Protein AF-A0A9E2UIB2-F1 (afdb_monomer_lite)

pLDDT: mean 83.21, std 12.26, range [40.66, 97.75]

Secondary structure (DSSP, 8-state):
-HHHHHHHHHHHHHHHHH--EE-TT-HHHHHHHHHHHHHHTT--EEEEEEEETTTEEEEEEEEEETTEEEEESSS-EEEESS-HHHHHHHHHTT----EEE-TT--EEEEE-TTTS-HHHHHHHHHH-SEEEEEETTEEEEEE--SHHHHHHH-TTHHHHHHHHHHTT--S-GGGGGGSEEEEE-SS-EE-STTTSTTTTT-----HHHHHHHHHHHHHHHHHHHHHHHHHHHHHHHHHHHHHHHHHHHHHHHHHHHHHHHHHHHHHHHHHHHHHHHHHHHHHHHHHHHHHHHHHHHHHHHHHHHHHHHHHHHHHHHHHHHHHHHHHHHHHHHHHHHHHHHHHHHHHHHHHHHHHHHHHHHHHHHHHHHHHHHHHHHHHHHHT-HHHHHHHHHHHHSSS--

Foldseek 3Di:
DVVVVVVLVVLVVVLCVVVQEDEPVCQVVQQVSSQVSCVVVVWQKKWFWFFDPVQDIGIWIWTFDPQWIATDTPQFGWIFSGGPVVLLVCVLVLHHGDTDGPQDDFGKYWAQPVPADPQLVVVQVVAFPDWDDHDPNTTITGHRRYPVNCCRRRRRLVVRQVVCVVLQHHSDVSNRSLGTQWMGRPPDIDRPLCPHPVRNPPDSRRPSSVVNNVVVVVVVVVVVVVVVVVVVVVVVVVVVVVVVVVVVVVVVVVVVVVVVVVVVVVVVVVVVVVVVVVVVVVVVVVVVVVVVVVVVVVVVVVVVVVVVVVVVVVVVVVVVVVVVVVVVVVVVVVVVVVVVVVVVVVVVVVVVVVVVVVVVVVVVVVVVVVVVVVVVVVVVVVVDPVVVVVVVVVVVPPDDD

Structure (mmCIF, N/CA/C/O backbone):
data_AF-A0A9E2UIB2-F1
#
_entry.id   AF-A0A9E2UIB2-F1
#
loop_
_atom_site.group_PDB
_atom_site.id
_atom_site.type_symbol
_atom_site.label_atom_id
_atom_site.label_alt_id
_atom_site.label_comp_id
_atom_site.label_asym_id
_atom_site.label_entity_id
_atom_site.label_seq_id
_atom_site.pdbx_PDB_ins_code
_atom_site.Cartn_x
_atom_site.Cartn_y
_atom_site.Cartn_z
_atom_site.occupancy
_atom_site.B_iso_or_equiv
_atom_site.auth_seq_id
_atom_site.auth_comp_id
_atom_site.auth_asym_id
_atom_site.auth_atom_id
_atom_site.pdbx_PDB_model_num
ATOM 1 N N . MET A 1 1 ? -65.450 -1.650 62.868 1.00 54.88 1 MET A N 1
ATOM 2 C CA . MET A 1 1 ? -64.499 -0.958 61.955 1.00 54.88 1 MET A CA 1
ATOM 3 C C . MET A 1 1 ? -64.739 0.546 61.730 1.00 54.88 1 MET A C 1
ATOM 5 O O . MET A 1 1 ? -63.991 1.328 62.301 1.00 54.88 1 MET A O 1
ATOM 9 N N . LYS A 1 2 ? -65.737 1.019 60.944 1.00 60.12 2 LYS A N 1
ATOM 10 C CA . LYS A 1 2 ? -65.898 2.478 60.662 1.00 60.12 2 LYS A CA 1
ATOM 11 C C . LYS A 1 2 ? -66.136 3.330 61.924 1.00 60.12 2 LYS A C 1
ATOM 13 O O . LYS A 1 2 ? -65.788 4.505 61.920 1.00 60.12 2 LYS A O 1
ATOM 18 N N . SER A 1 3 ? -66.715 2.752 62.980 1.00 70.19 3 SER A N 1
ATOM 19 C CA . SER A 1 3 ? -66.994 3.444 64.251 1.00 70.19 3 SER A CA 1
ATOM 20 C C . SER A 1 3 ? -65.723 3.736 65.065 1.00 70.19 3 SER A C 1
ATOM 22 O O . SER A 1 3 ? -65.472 4.885 65.417 1.00 70.19 3 SER A O 1
ATOM 24 N N . VAL A 1 4 ? -64.868 2.724 65.263 1.00 69.06 4 VAL A N 1
ATOM 25 C CA . VAL A 1 4 ? -63.637 2.809 66.074 1.00 69.06 4 VAL A CA 1
ATOM 26 C C . VAL A 1 4 ? -62.608 3.753 65.453 1.00 69.06 4 VAL A C 1
ATOM 28 O O . VAL A 1 4 ? -62.154 4.684 66.113 1.00 69.06 4 VAL A O 1
ATOM 31 N N . SER A 1 5 ? -62.334 3.616 64.151 1.00 67.00 5 SER A N 1
ATOM 32 C CA . SER A 1 5 ? -61.440 4.538 63.431 1.00 67.00 5 SER A CA 1
ATOM 33 C C . SER A 1 5 ? -61.948 5.990 63.480 1.00 67.00 5 SER A C 1
ATOM 35 O O . SER A 1 5 ? -61.167 6.912 63.698 1.00 67.00 5 SER A O 1
ATOM 37 N N . ARG A 1 6 ? -63.268 6.229 63.383 1.00 74.38 6 ARG A N 1
ATOM 38 C CA . ARG A 1 6 ? -63.844 7.582 63.532 1.00 74.38 6 ARG A CA 1
ATOM 39 C C . ARG A 1 6 ? -63.688 8.134 64.949 1.00 74.38 6 ARG A C 1
ATOM 41 O O . ARG A 1 6 ? -63.412 9.323 65.102 1.00 74.38 6 ARG A O 1
ATOM 48 N N . GLN A 1 7 ? -63.878 7.301 65.969 1.00 76.06 7 GLN A N 1
ATOM 49 C CA . GLN A 1 7 ? -63.733 7.691 67.370 1.00 76.06 7 GLN A CA 1
ATOM 50 C C . GLN A 1 7 ? -62.279 8.033 67.709 1.00 76.06 7 GLN A C 1
ATOM 52 O O . GLN A 1 7 ? -62.030 9.082 68.305 1.00 76.06 7 GLN A O 1
ATOM 57 N N . LEU A 1 8 ? -61.327 7.217 67.258 1.00 72.12 8 LEU A N 1
ATOM 58 C CA . LEU A 1 8 ? -59.894 7.459 67.434 1.00 72.12 8 LEU A CA 1
ATOM 59 C C . LEU A 1 8 ? -59.428 8.690 66.651 1.00 72.12 8 LEU A C 1
ATOM 61 O O . LEU A 1 8 ? -58.759 9.547 67.220 1.00 72.12 8 LEU A O 1
ATOM 65 N N . ASN A 1 9 ? -59.915 8.896 65.425 1.00 73.56 9 ASN A N 1
ATOM 66 C CA . ASN A 1 9 ? -59.666 10.133 64.677 1.00 73.56 9 ASN A CA 1
ATOM 67 C C . ASN A 1 9 ? -60.234 11.376 65.384 1.00 73.56 9 ASN A C 1
ATOM 69 O O . ASN A 1 9 ? -59.634 12.451 65.336 1.00 73.56 9 ASN A O 1
ATOM 73 N N . ARG A 1 10 ? -61.381 11.260 66.068 1.00 79.25 10 ARG A N 1
ATOM 74 C CA . ARG A 1 10 ? -61.946 12.360 66.868 1.00 79.25 10 ARG A CA 1
ATOM 75 C C . ARG A 1 10 ? -61.091 12.659 68.100 1.00 79.25 10 ARG A C 1
ATOM 77 O O . ARG A 1 10 ? -60.891 13.832 68.410 1.00 79.25 10 ARG A O 1
ATOM 84 N N . ILE A 1 11 ? -60.595 11.625 68.779 1.00 75.44 11 ILE A N 1
ATOM 85 C CA . ILE A 1 11 ? -59.674 11.759 69.915 1.00 75.44 11 ILE A CA 1
ATOM 86 C C . ILE A 1 11 ? -58.376 12.418 69.450 1.00 75.44 11 ILE A C 1
ATOM 88 O O . ILE A 1 11 ? -57.991 13.437 70.010 1.00 75.44 11 ILE A O 1
ATOM 92 N N . ARG A 1 12 ? -57.782 11.925 68.363 1.00 72.56 12 ARG A N 1
ATOM 93 C CA . ARG A 1 12 ? -56.571 12.474 67.749 1.00 72.56 12 ARG A CA 1
ATOM 94 C C . ARG A 1 12 ? -56.686 13.969 67.462 1.00 72.56 12 ARG A C 1
ATOM 96 O O . ARG A 1 12 ? -55.843 14.747 67.895 1.00 72.56 12 ARG A O 1
ATOM 103 N N . ARG A 1 13 ? -57.768 14.392 66.794 1.00 74.06 13 ARG A N 1
ATOM 104 C CA . ARG A 1 13 ? -58.028 15.819 66.519 1.00 74.06 13 ARG A CA 1
ATOM 105 C C . ARG A 1 13 ? -58.103 16.656 67.787 1.00 74.06 13 ARG A C 1
ATOM 107 O O . ARG A 1 13 ? -57.732 17.823 67.760 1.00 74.06 13 ARG A O 1
ATOM 114 N N . LYS A 1 14 ? -58.625 16.089 68.875 1.00 74.50 14 LYS A N 1
ATOM 115 C CA . LYS A 1 14 ? -58.657 16.771 70.165 1.00 74.50 14 LYS A CA 1
ATOM 116 C C . LYS A 1 14 ? -57.239 16.930 70.721 1.00 74.50 14 LYS A C 1
ATOM 118 O O . LYS A 1 14 ? -56.871 18.048 71.055 1.00 74.50 14 LYS A O 1
ATOM 123 N N . VAL A 1 15 ? -56.438 15.862 70.720 1.00 68.75 15 VAL A N 1
ATOM 124 C CA . VAL A 1 15 ? -55.047 15.893 71.205 1.00 68.75 15 VAL A CA 1
ATOM 125 C C . VAL A 1 15 ? -54.213 16.912 70.434 1.00 68.75 15 VAL A C 1
ATOM 127 O O . VAL A 1 15 ? -53.612 17.782 71.051 1.00 68.75 15 VAL A O 1
ATOM 130 N N . TYR A 1 16 ? -54.237 16.891 69.100 1.00 68.31 16 TYR A N 1
ATOM 131 C CA . TYR A 1 16 ? -53.440 17.832 68.302 1.00 68.31 16 TYR A CA 1
ATOM 132 C C . TYR A 1 16 ? -53.909 19.289 68.397 1.00 68.31 16 TYR A C 1
ATOM 134 O O . TYR A 1 16 ? -53.105 20.194 68.202 1.00 68.31 16 TYR A O 1
ATOM 142 N N . ARG A 1 17 ? -55.182 19.549 68.728 1.00 68.38 17 ARG A N 1
ATOM 143 C CA . ARG A 1 17 ? -55.631 20.914 69.062 1.00 68.38 17 ARG A CA 1
ATOM 144 C C . ARG A 1 17 ? -55.069 21.390 70.399 1.00 68.38 17 ARG A C 1
ATOM 146 O O . ARG A 1 17 ? -54.811 22.576 70.550 1.00 68.38 17 ARG A O 1
ATOM 153 N N . GLU A 1 18 ? -54.907 20.478 71.353 1.00 66.06 18 GLU A N 1
ATOM 154 C CA . GLU A 1 18 ? -54.382 20.761 72.695 1.00 66.06 18 GLU A CA 1
ATOM 155 C C . GLU A 1 18 ? -52.839 20.757 72.729 1.00 66.06 18 GLU A C 1
ATOM 157 O O . GLU A 1 18 ? -52.244 21.377 73.604 1.00 66.06 18 GLU A O 1
ATOM 162 N N . THR A 1 19 ? -52.188 20.121 71.748 1.00 62.84 19 THR A N 1
ATOM 163 C CA . THR A 1 19 ? -50.723 20.044 71.581 1.00 62.84 19 THR A CA 1
ATOM 164 C C . THR A 1 19 ? -50.310 20.380 70.136 1.00 62.84 19 THR A C 1
ATOM 166 O O . THR A 1 19 ? -49.946 19.493 69.364 1.00 62.84 19 THR A O 1
ATOM 169 N N . PRO A 1 20 ? -50.389 21.662 69.726 1.00 55.78 20 PRO A N 1
ATOM 170 C CA . PRO A 1 20 ? -50.181 22.074 68.333 1.00 55.78 20 PRO A CA 1
ATOM 171 C C . PRO A 1 20 ? -48.707 22.171 67.906 1.00 55.78 20 PRO A C 1
ATOM 173 O O . PRO A 1 20 ? -48.435 22.488 66.749 1.00 55.78 20 PRO A O 1
ATOM 176 N N . VAL A 1 21 ? -47.763 21.938 68.823 1.00 57.97 21 VAL A N 1
ATOM 177 C CA . VAL A 1 21 ? -46.326 22.136 68.603 1.00 57.97 21 VAL A CA 1
ATOM 178 C C . VAL A 1 21 ? -45.611 20.790 68.629 1.00 57.97 21 VAL A C 1
ATOM 180 O O . VAL A 1 21 ? -45.625 20.106 69.649 1.00 57.97 21 VAL A O 1
ATOM 183 N N . ALA A 1 22 ? -44.967 20.441 67.517 1.00 57.25 22 ALA A N 1
ATOM 184 C CA . ALA A 1 22 ? -43.940 19.406 67.477 1.00 57.25 22 ALA A CA 1
ATOM 185 C C . ALA A 1 22 ? -42.567 20.094 67.515 1.00 57.25 22 ALA A C 1
ATOM 187 O O . ALA A 1 22 ? -42.312 20.987 66.706 1.00 57.25 22 ALA A O 1
ATOM 188 N N . THR A 1 23 ? -41.702 19.699 68.448 1.00 55.22 23 THR A N 1
ATOM 189 C CA . THR A 1 23 ? -40.262 20.020 68.431 1.00 55.22 23 THR A CA 1
ATOM 190 C C . THR A 1 23 ? -39.456 18.724 68.302 1.00 55.22 23 THR A C 1
ATOM 192 O O . THR A 1 23 ? -39.926 17.670 68.741 1.00 55.22 23 THR A O 1
ATOM 195 N N . GLY A 1 24 ? -38.249 18.772 67.728 1.00 49.25 24 GLY A N 1
ATOM 196 C CA . GLY A 1 24 ? -37.402 17.589 67.501 1.00 49.25 24 GLY A CA 1
ATOM 197 C C . GLY A 1 24 ? -37.126 16.724 68.746 1.00 49.25 24 GLY A C 1
ATOM 198 O O . GLY A 1 24 ? -37.008 15.509 68.633 1.00 49.25 24 GLY A O 1
ATOM 199 N N . GLU A 1 25 ? -37.138 17.305 69.951 1.00 47.69 25 GLU A N 1
ATOM 200 C CA . GLU A 1 25 ? -36.924 16.592 71.227 1.00 47.69 25 GLU A CA 1
ATOM 201 C C . GLU A 1 25 ? -38.203 15.960 71.833 1.00 47.69 25 GLU A C 1
ATOM 203 O O . GLU A 1 25 ? -38.147 15.287 72.863 1.00 47.69 25 GLU A O 1
ATOM 208 N N . THR A 1 26 ? -39.385 16.148 71.227 1.00 52.94 26 THR A N 1
ATOM 209 C CA . THR A 1 26 ? -40.690 15.840 71.869 1.00 52.94 26 THR A CA 1
ATOM 210 C C . THR A 1 26 ? -41.410 14.581 71.382 1.00 52.94 26 THR A C 1
ATOM 212 O O . THR A 1 26 ? -42.543 14.336 71.813 1.00 52.94 26 THR A O 1
ATOM 215 N N . GLY A 1 27 ? -40.789 13.742 70.542 1.00 59.06 27 GLY A N 1
ATOM 216 C CA . GLY A 1 27 ? -41.426 12.520 70.015 1.00 59.06 27 GLY A CA 1
ATOM 217 C C . GLY A 1 27 ? -42.035 11.642 71.120 1.00 59.06 27 GLY A C 1
ATOM 218 O O . GLY A 1 27 ? -43.222 11.308 71.093 1.00 59.06 27 GLY A O 1
ATOM 219 N N . ARG A 1 28 ? -41.267 11.411 72.193 1.00 70.00 28 ARG A N 1
ATOM 220 C CA . ARG A 1 28 ? -41.717 10.656 73.374 1.00 70.00 28 ARG A CA 1
ATOM 221 C C . ARG A 1 28 ? -42.848 11.358 74.138 1.00 70.00 28 ARG A C 1
ATOM 223 O O . ARG A 1 28 ? -43.781 10.696 74.585 1.00 70.00 28 ARG A O 1
ATOM 230 N N . ALA A 1 29 ? -42.817 12.685 74.266 1.00 71.94 29 ALA A N 1
ATOM 231 C CA . ALA A 1 29 ? -43.840 13.451 74.988 1.00 71.94 29 ALA A CA 1
ATOM 232 C C . ALA A 1 29 ? -45.201 13.449 74.267 1.00 71.94 29 ALA A C 1
ATOM 234 O O . ALA A 1 29 ? -46.250 13.296 74.902 1.00 71.94 29 ALA A O 1
ATOM 235 N N . THR A 1 30 ? -45.188 13.572 72.937 1.00 74.06 30 THR A N 1
ATOM 236 C CA . THR A 1 30 ? -46.399 13.498 72.106 1.00 74.06 30 THR A CA 1
ATOM 237 C C . THR A 1 30 ? -46.999 12.095 72.140 1.00 74.06 30 THR A C 1
ATOM 239 O O . THR A 1 30 ? -48.202 11.953 72.382 1.00 74.06 30 THR A O 1
ATOM 242 N N . ALA A 1 31 ? -46.167 11.059 71.981 1.00 80.62 31 ALA A N 1
ATOM 243 C CA . ALA A 1 31 ? -46.599 9.670 72.092 1.00 80.62 31 ALA A CA 1
ATOM 244 C C . ALA A 1 31 ? -47.238 9.395 73.470 1.00 80.62 31 ALA A C 1
ATOM 246 O O . ALA A 1 31 ? -48.393 8.970 73.553 1.00 80.62 31 ALA A O 1
ATOM 247 N N . LEU A 1 32 ? -46.564 9.760 74.566 1.00 81.94 32 LEU A N 1
ATOM 248 C CA . LEU A 1 32 ? -47.082 9.581 75.930 1.00 81.94 32 LEU A CA 1
ATOM 249 C C . LEU A 1 32 ? -48.414 10.305 76.170 1.00 81.94 32 LEU A C 1
ATOM 251 O O . LEU A 1 32 ? -49.314 9.766 76.818 1.00 81.94 32 LEU A O 1
ATOM 255 N N . THR A 1 33 ? -48.565 11.519 75.642 1.00 81.94 33 THR A N 1
ATOM 256 C CA . THR A 1 33 ? -49.808 12.296 75.769 1.00 81.94 33 THR A CA 1
ATOM 257 C C . THR A 1 33 ? -50.952 11.623 75.010 1.00 81.94 33 THR A C 1
ATOM 259 O O . THR A 1 33 ? -52.044 11.449 75.557 1.00 81.94 33 THR A O 1
ATOM 262 N N . MET A 1 34 ? -50.695 11.180 73.775 1.00 81.62 34 MET A N 1
ATOM 263 C CA . MET A 1 34 ? -51.668 10.447 72.963 1.00 81.62 34 MET A CA 1
ATOM 264 C C . MET A 1 34 ? -52.076 9.132 73.634 1.00 81.62 34 MET A C 1
ATOM 266 O O . MET A 1 34 ? -53.267 8.837 73.732 1.00 81.62 34 MET A O 1
ATOM 270 N N . TRP A 1 35 ? -51.099 8.387 74.157 1.00 88.81 35 TRP A N 1
ATOM 271 C CA . TRP A 1 35 ? -51.314 7.155 74.907 1.00 88.81 35 TRP A CA 1
ATOM 272 C C . TRP A 1 35 ? -52.258 7.385 76.095 1.00 88.81 35 TRP A C 1
ATOM 274 O O . TRP A 1 35 ? -53.324 6.775 76.145 1.00 88.81 35 TRP A O 1
ATOM 284 N N . ARG A 1 36 ? -51.962 8.347 76.986 1.00 86.81 36 ARG A N 1
ATOM 285 C CA . ARG A 1 36 ? -52.813 8.669 78.155 1.00 86.81 36 ARG A CA 1
ATOM 286 C C . ARG A 1 36 ? -54.264 8.946 77.767 1.00 86.81 36 ARG A C 1
ATOM 288 O O . ARG A 1 36 ? -55.193 8.485 78.432 1.00 86.81 36 ARG A O 1
ATOM 295 N N . ILE A 1 37 ? -54.472 9.726 76.708 1.00 85.00 37 ILE A N 1
ATOM 296 C CA . ILE A 1 37 ? -55.810 10.146 76.279 1.00 85.00 37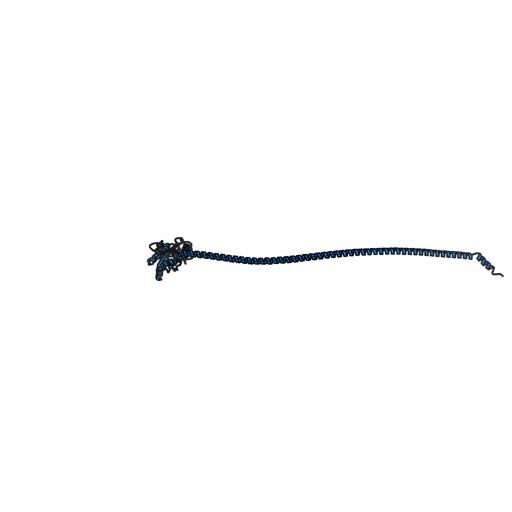 ILE A CA 1
ATOM 297 C C . ILE A 1 37 ? -56.584 8.973 75.667 1.00 85.00 37 ILE A C 1
ATOM 299 O O . ILE A 1 37 ? -57.776 8.820 75.946 1.00 85.00 37 ILE A O 1
ATOM 303 N N . VAL A 1 38 ? -55.922 8.149 74.854 1.00 86.38 38 VAL A N 1
ATOM 304 C CA . VAL A 1 38 ? -56.516 6.969 74.216 1.00 86.38 38 VAL A CA 1
ATO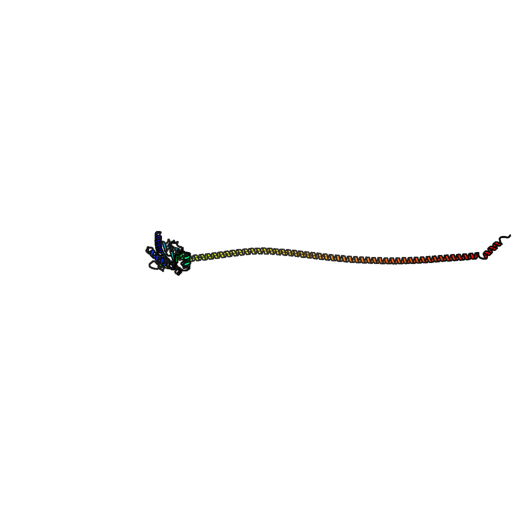M 305 C C . VAL A 1 38 ? -56.857 5.903 75.264 1.00 86.38 38 VAL A C 1
ATOM 307 O O . VAL A 1 38 ? -57.993 5.423 75.287 1.00 86.38 38 VAL A O 1
ATOM 310 N N . THR A 1 39 ? -55.960 5.634 76.214 1.00 87.25 39 THR A N 1
ATOM 311 C CA . THR A 1 39 ? -56.199 4.703 77.329 1.00 87.25 39 THR A CA 1
ATOM 312 C C . THR A 1 39 ? -57.338 5.178 78.234 1.00 87.25 39 THR A C 1
ATOM 314 O O . THR A 1 39 ? -58.237 4.404 78.554 1.00 87.25 39 THR A O 1
ATOM 317 N N . LYS A 1 40 ? -57.416 6.480 78.562 1.00 87.94 40 LYS A N 1
ATOM 318 C CA . LYS A 1 40 ? -58.547 7.061 79.325 1.00 87.94 40 LYS A CA 1
ATOM 319 C C . LYS A 1 40 ? -59.902 6.885 78.624 1.00 87.94 40 LYS A C 1
ATOM 321 O O . LYS A 1 40 ? -60.952 6.992 79.256 1.00 87.94 40 LYS A O 1
ATOM 326 N N . LYS A 1 41 ? -59.901 6.650 77.310 1.00 86.12 41 LYS A N 1
ATOM 327 C CA . LYS A 1 41 ? -61.096 6.368 76.504 1.00 86.12 41 LYS A CA 1
ATOM 328 C C . LYS A 1 41 ? -61.405 4.872 76.375 1.00 86.12 41 LYS A C 1
ATOM 330 O O . LYS A 1 41 ? -62.359 4.543 75.676 1.00 86.12 41 LYS A O 1
ATOM 335 N N . GLY A 1 42 ? -60.658 4.014 77.070 1.00 86.56 42 GLY A N 1
ATOM 336 C CA . GLY A 1 42 ? -60.881 2.570 77.155 1.00 86.56 42 GLY A CA 1
ATOM 337 C C . GLY A 1 42 ? -60.190 1.752 76.065 1.00 86.56 42 GLY A C 1
ATOM 338 O O . GLY A 1 42 ? -60.488 0.572 75.924 1.00 86.56 42 GLY A O 1
ATOM 339 N N . PHE A 1 43 ? -59.299 2.353 75.275 1.00 87.50 43 PHE A N 1
ATOM 340 C CA . PHE A 1 43 ? -58.561 1.636 74.235 1.00 87.50 43 PHE A CA 1
ATOM 341 C C . PHE A 1 43 ? -57.268 1.027 74.779 1.00 87.50 43 PHE A C 1
ATOM 343 O O . PHE A 1 43 ? -56.613 1.609 75.644 1.00 87.50 43 PHE A O 1
ATOM 350 N N . ARG A 1 44 ? -56.869 -0.114 74.211 1.00 87.75 44 ARG A N 1
ATOM 351 C CA . ARG A 1 44 ? -55.579 -0.749 74.484 1.00 87.75 44 ARG A CA 1
ATOM 352 C C . ARG A 1 44 ? -54.492 -0.036 73.678 1.00 87.75 44 ARG A C 1
ATOM 354 O O . ARG A 1 44 ? -54.496 -0.084 72.448 1.00 87.75 44 ARG A O 1
ATOM 361 N N . ALA A 1 45 ? -53.602 0.666 74.368 1.00 90.88 45 ALA A N 1
ATOM 362 C CA . ALA A 1 45 ? -52.553 1.459 73.745 1.00 90.88 45 ALA A CA 1
ATOM 363 C C . ALA A 1 45 ? -51.247 1.372 74.532 1.00 90.88 45 ALA A C 1
ATOM 365 O O . ALA A 1 45 ? -51.263 1.181 75.748 1.00 90.88 45 ALA A O 1
ATOM 366 N N . TRP A 1 46 ? -50.134 1.596 73.837 1.00 92.06 46 TRP A N 1
ATOM 367 C CA . TRP A 1 46 ? -48.788 1.616 74.410 1.00 92.06 46 TRP A CA 1
ATOM 368 C C . TRP A 1 46 ? -47.905 2.625 73.687 1.00 92.06 46 TRP A C 1
ATOM 370 O O . TRP A 1 46 ? -48.148 2.933 72.517 1.00 92.06 46 TRP A O 1
ATOM 380 N N . CYS A 1 47 ? -46.852 3.095 74.350 1.00 91.69 47 CYS A N 1
ATOM 381 C CA . CYS A 1 47 ? -45.758 3.773 73.662 1.00 91.69 47 CYS A CA 1
ATOM 382 C C . CYS A 1 47 ? -44.713 2.734 73.249 1.00 91.69 47 CYS A C 1
ATOM 384 O O . CYS A 1 47 ? -44.217 1.992 74.094 1.00 91.69 47 CYS A O 1
ATOM 386 N N . TYR A 1 48 ? -44.400 2.682 71.959 1.00 91.06 48 TYR A N 1
ATOM 387 C CA . TYR A 1 48 ? -43.488 1.727 71.344 1.00 91.06 48 TYR A CA 1
ATOM 388 C C . TYR A 1 48 ? -42.304 2.474 70.735 1.00 91.06 48 TYR A C 1
ATOM 390 O O . TYR A 1 48 ? -42.484 3.293 69.834 1.00 91.06 48 TYR A O 1
ATOM 398 N N . GLU A 1 49 ? -41.107 2.219 71.249 1.00 90.88 49 GLU A N 1
ATOM 399 C CA . GLU A 1 49 ? -39.850 2.730 70.715 1.00 90.88 49 GLU A CA 1
ATOM 400 C C . GLU A 1 49 ? -39.173 1.646 69.880 1.00 90.88 49 GLU A C 1
ATOM 402 O O . GLU A 1 49 ? -38.950 0.532 70.357 1.00 90.88 49 GLU A O 1
ATOM 407 N N . PHE A 1 50 ? -38.858 1.969 68.629 1.00 88.94 50 PHE A N 1
ATOM 408 C CA . PHE A 1 50 ? -38.295 1.026 67.669 1.00 88.94 50 PHE A CA 1
ATOM 409 C C . PHE A 1 50 ? -37.222 1.671 66.787 1.00 88.94 50 PHE A C 1
ATOM 411 O O . PHE A 1 50 ? -37.167 2.894 66.648 1.00 88.94 50 PHE A O 1
ATOM 418 N N . GLY A 1 51 ? -36.377 0.837 66.188 1.00 89.44 51 GLY A N 1
ATOM 419 C CA . GLY A 1 51 ? -35.240 1.218 65.359 1.00 89.44 51 GLY A CA 1
ATOM 420 C C . GLY A 1 51 ? -33.921 0.641 65.880 1.00 89.44 51 GLY A C 1
ATOM 421 O O . GLY A 1 51 ? -33.893 -0.369 66.577 1.00 89.44 51 GLY A O 1
ATOM 422 N N . PHE A 1 52 ? -32.809 1.280 65.531 1.00 88.06 52 PHE A N 1
ATOM 423 C CA . PHE A 1 52 ? -31.465 0.876 65.936 1.00 88.06 52 PHE A CA 1
ATOM 424 C C . PHE A 1 52 ? -30.887 1.911 66.897 1.00 88.06 52 PHE A C 1
ATOM 426 O O . PHE A 1 52 ? -30.679 3.060 66.511 1.00 88.06 52 PHE A O 1
ATOM 433 N N . SER A 1 53 ? -30.579 1.502 68.132 1.00 80.12 53 SER A N 1
ATOM 434 C CA . SER A 1 53 ? -30.135 2.389 69.224 1.00 80.12 53 SER A CA 1
ATOM 435 C C . SER A 1 53 ? -28.878 3.226 68.932 1.00 80.12 53 SER A C 1
ATOM 437 O O . SER A 1 53 ? -28.615 4.174 69.662 1.00 80.12 53 SER A O 1
ATOM 439 N N . GLY A 1 54 ? -28.111 2.903 67.884 1.00 78.25 54 GLY A N 1
ATOM 440 C CA . GLY A 1 54 ? -26.941 3.672 67.435 1.00 78.25 54 GLY A CA 1
ATOM 441 C C . GLY A 1 54 ? -27.143 4.495 66.158 1.00 78.25 54 GLY A C 1
ATOM 442 O O . GLY A 1 54 ? -26.273 5.294 65.827 1.00 78.25 54 GLY A O 1
ATOM 443 N N . SER A 1 55 ? -28.265 4.316 65.457 1.00 84.31 55 SER A N 1
ATOM 444 C CA . SER A 1 55 ? -28.531 4.976 64.172 1.00 84.31 55 SER A CA 1
ATOM 445 C C . SER A 1 55 ? -29.793 5.819 64.228 1.00 84.31 55 SER A C 1
ATOM 447 O O . SER A 1 55 ? -29.741 7.023 64.007 1.00 84.31 55 SER A O 1
ATOM 449 N N . LEU A 1 56 ? -30.930 5.208 64.551 1.00 87.75 56 LEU A N 1
ATOM 450 C CA . LEU A 1 56 ? -32.214 5.890 64.627 1.00 87.75 56 LEU A CA 1
ATOM 451 C C . LEU A 1 56 ? -33.149 5.109 65.540 1.00 87.75 56 LEU A C 1
ATOM 453 O O . LEU A 1 56 ? -33.464 3.961 65.231 1.00 87.75 56 LEU A O 1
ATOM 457 N N . THR A 1 57 ? -33.654 5.743 66.594 1.00 87.06 57 THR A N 1
ATOM 458 C CA . THR A 1 57 ? -34.819 5.247 67.334 1.00 87.06 57 THR A CA 1
ATOM 459 C C . THR A 1 57 ? -35.974 6.222 67.199 1.00 87.06 57 THR A C 1
ATOM 461 O O . THR A 1 57 ? -35.786 7.429 67.025 1.00 87.06 57 THR A O 1
ATOM 464 N N . HIS A 1 58 ? -37.191 5.692 67.229 1.00 86.75 58 HIS A N 1
ATOM 465 C CA . HIS A 1 58 ? -38.392 6.494 67.123 1.00 86.75 58 HIS A CA 1
ATOM 466 C C . HIS A 1 58 ? -39.498 5.940 68.016 1.00 86.75 58 HIS A C 1
ATOM 468 O O . HIS A 1 58 ? -39.751 4.736 68.034 1.00 86.75 58 HIS A O 1
ATOM 474 N N . THR A 1 59 ? -40.156 6.827 68.763 1.00 88.56 59 THR A N 1
ATOM 475 C CA . THR A 1 59 ? -41.235 6.466 69.685 1.00 88.56 59 THR A CA 1
ATOM 476 C C . THR A 1 59 ? -42.581 6.845 69.093 1.00 88.56 59 THR A C 1
ATOM 478 O O . THR A 1 59 ? -42.846 8.016 68.834 1.00 88.56 59 THR A O 1
ATOM 481 N N . VAL A 1 60 ? -43.467 5.864 68.966 1.00 89.50 60 VAL A N 1
ATOM 482 C CA . VAL A 1 60 ? -44.849 6.049 68.512 1.00 89.50 60 VAL A CA 1
ATOM 483 C C . VAL A 1 60 ? -45.827 5.555 69.566 1.00 89.50 60 VAL A C 1
ATOM 485 O O . VAL A 1 60 ? -45.488 4.737 70.420 1.00 89.50 60 VAL A O 1
ATOM 488 N N . THR A 1 61 ? -47.077 5.991 69.480 1.00 90.62 61 THR A N 1
ATOM 489 C CA . THR A 1 61 ? -48.181 5.343 70.190 1.00 90.62 61 THR A CA 1
ATOM 490 C C . THR A 1 61 ? -48.837 4.334 69.275 1.00 90.62 61 THR A C 1
ATOM 492 O O . THR A 1 61 ? -49.371 4.701 68.228 1.00 90.62 61 THR A O 1
ATOM 495 N N . ILE A 1 62 ? -48.825 3.072 69.687 1.00 91.81 62 ILE A N 1
ATOM 496 C CA . ILE A 1 62 ? -49.573 2.013 69.019 1.00 91.81 62 ILE A CA 1
ATOM 497 C C . ILE A 1 62 ? -50.900 1.797 69.741 1.00 91.81 62 ILE A C 1
ATOM 499 O O . ILE A 1 62 ? -50.956 1.765 70.971 1.00 91.81 62 ILE A O 1
ATOM 503 N N . VAL A 1 63 ? -51.974 1.667 68.972 1.00 89.94 63 VAL 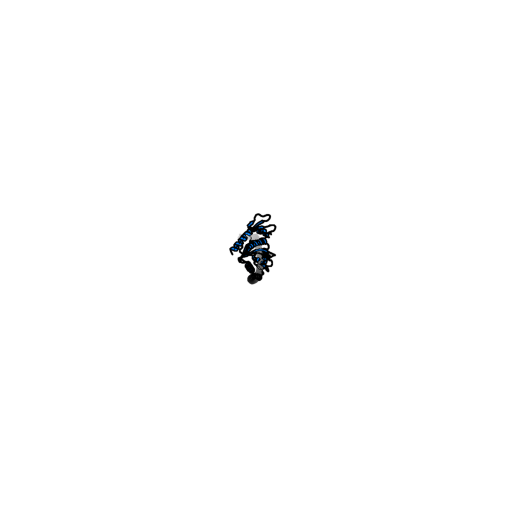A N 1
ATOM 504 C CA . VAL A 1 63 ? -53.311 1.337 69.465 1.00 89.94 63 VAL A CA 1
ATOM 505 C C . VAL A 1 63 ? -53.778 0.119 68.691 1.00 89.94 63 VAL A C 1
ATOM 507 O O . VAL A 1 63 ? -53.834 0.161 67.462 1.00 89.94 63 VAL A O 1
ATOM 510 N N . ASP A 1 64 ? -54.097 -0.951 69.409 1.00 86.69 64 ASP A N 1
ATOM 511 C CA . ASP A 1 64 ? -54.620 -2.178 68.814 1.00 86.69 64 ASP A CA 1
ATOM 512 C C . ASP A 1 64 ? -56.093 -2.321 69.200 1.00 86.69 64 ASP A C 1
ATOM 514 O O . ASP A 1 64 ? -56.433 -2.416 70.384 1.00 86.69 64 ASP A O 1
ATOM 518 N N . ALA A 1 65 ? -56.976 -2.250 68.205 1.00 85.44 65 ALA A N 1
ATOM 519 C CA . ALA A 1 65 ? -58.416 -2.330 68.407 1.00 85.44 65 ALA A CA 1
ATOM 520 C C . ALA A 1 65 ? -59.090 -3.046 67.231 1.00 85.44 65 ALA A C 1
ATOM 522 O O . ALA A 1 65 ? -58.995 -2.585 66.096 1.00 85.44 65 ALA A O 1
ATOM 523 N N . ASP A 1 66 ? -59.827 -4.123 67.514 1.00 84.00 66 ASP A N 1
ATOM 524 C CA . ASP A 1 66 ? -60.598 -4.902 66.531 1.00 84.00 66 ASP A CA 1
ATOM 525 C C . ASP A 1 66 ? -59.787 -5.302 65.273 1.00 84.00 66 ASP A C 1
ATOM 527 O O . ASP A 1 66 ? -60.224 -5.035 64.150 1.00 84.00 66 ASP A O 1
ATOM 531 N N . ASP A 1 67 ? -58.592 -5.887 65.447 1.00 84.00 67 ASP A N 1
ATOM 532 C CA . ASP A 1 67 ? -57.671 -6.277 64.357 1.00 84.00 67 ASP A CA 1
ATOM 533 C C . ASP A 1 67 ? -57.235 -5.115 63.448 1.00 84.00 67 ASP A C 1
ATOM 535 O O . ASP A 1 67 ? -56.917 -5.283 62.266 1.00 84.00 67 ASP A O 1
ATOM 539 N N . VAL A 1 68 ? -57.212 -3.904 64.000 1.00 85.12 68 VAL A N 1
ATOM 540 C CA . VAL A 1 68 ? -56.704 -2.706 63.340 1.00 85.12 68 VAL A CA 1
ATOM 541 C C . VAL A 1 68 ? -55.602 -2.121 64.206 1.00 85.12 68 VAL A C 1
ATOM 543 O O . VAL A 1 68 ? -55.856 -1.606 65.295 1.00 85.12 68 VAL A O 1
ATOM 546 N N . LEU A 1 69 ? -54.379 -2.147 63.680 1.00 89.50 69 LEU A N 1
ATOM 547 C CA . LEU A 1 69 ? -53.262 -1.414 64.245 1.00 89.50 69 LEU A CA 1
ATOM 548 C C . LEU A 1 69 ? -53.307 0.036 63.772 1.00 89.50 69 LEU A C 1
ATOM 550 O O . LEU A 1 69 ? -53.291 0.344 62.575 1.00 89.50 69 LEU A O 1
ATOM 554 N N . LEU A 1 70 ? -53.284 0.933 64.742 1.00 88.81 70 LEU A N 1
ATOM 555 C CA . LEU A 1 70 ? -53.105 2.355 64.530 1.00 88.81 70 LEU A CA 1
ATOM 556 C C . LEU A 1 70 ? -51.771 2.778 65.126 1.00 88.81 70 LEU A C 1
ATOM 558 O O . LEU A 1 70 ? -51.471 2.459 66.274 1.00 88.81 70 LEU A O 1
ATOM 562 N N . ILE A 1 71 ? -50.990 3.512 64.342 1.00 87.81 71 ILE A N 1
ATOM 563 C CA . ILE A 1 71 ? -49.732 4.114 64.775 1.00 87.81 71 ILE A CA 1
ATOM 564 C C . ILE A 1 71 ? -49.898 5.626 64.737 1.00 87.81 71 ILE A C 1
ATOM 566 O O . ILE A 1 71 ? -50.291 6.184 63.707 1.00 87.81 71 ILE A O 1
ATOM 570 N N . HIS A 1 72 ? -49.600 6.267 65.863 1.00 83.56 72 HIS A N 1
ATOM 571 C CA . HIS A 1 72 ? -49.759 7.699 66.061 1.00 83.56 72 HIS A CA 1
ATOM 572 C C . HIS A 1 72 ? -48.510 8.330 66.668 1.00 83.56 72 HIS A C 1
ATOM 574 O O . HIS A 1 72 ? -48.129 7.993 67.787 1.00 83.56 72 HIS A O 1
ATOM 580 N N . ASP A 1 73 ? -47.947 9.324 65.986 1.00 77.25 73 ASP A N 1
ATOM 581 C CA . ASP A 1 73 ? -46.979 10.264 66.559 1.00 77.25 73 ASP A CA 1
ATOM 582 C C . ASP A 1 73 ? -46.992 11.629 65.807 1.00 77.25 73 ASP A C 1
ATOM 584 O O . ASP A 1 73 ? -47.991 12.011 65.181 1.00 77.25 73 ASP A O 1
ATOM 588 N N . ALA A 1 74 ? -45.942 12.445 65.939 1.00 68.81 74 ALA A N 1
ATOM 589 C CA . ALA A 1 74 ? -45.728 13.653 65.155 1.00 68.81 74 ALA A CA 1
ATOM 590 C C . ALA A 1 74 ? -45.691 13.414 63.624 1.00 68.81 74 ALA A C 1
ATOM 592 O O . ALA A 1 74 ? -46.299 14.210 62.904 1.00 68.81 74 ALA A O 1
ATOM 593 N N . PHE A 1 75 ? -45.093 12.322 63.149 1.00 74.38 75 PHE A N 1
ATOM 594 C CA . PHE A 1 75 ? -44.828 11.979 61.745 1.00 74.38 75 PHE A CA 1
ATOM 595 C C . PHE A 1 75 ? -45.750 10.898 61.184 1.00 74.38 75 PHE A C 1
ATOM 597 O O . PHE A 1 75 ? -46.225 10.993 60.052 1.00 74.38 75 PHE A O 1
ATOM 604 N N . PHE A 1 76 ? -46.026 9.865 61.973 1.00 77.81 76 PHE A N 1
ATOM 605 C CA . PHE A 1 76 ? -46.747 8.685 61.527 1.00 77.81 76 PHE A CA 1
ATOM 606 C C . PHE A 1 76 ? -48.192 8.728 62.013 1.00 77.81 76 PHE A C 1
ATOM 608 O O . PHE A 1 76 ? -48.483 8.773 63.206 1.00 77.81 76 PHE A O 1
ATOM 615 N N . ASN A 1 77 ? -49.120 8.703 61.058 1.00 80.00 77 ASN A N 1
ATOM 616 C CA . ASN A 1 77 ? -50.551 8.523 61.296 1.00 80.00 77 ASN A CA 1
ATOM 617 C C . ASN A 1 77 ? -51.056 7.402 60.398 1.00 80.00 77 ASN A C 1
ATOM 619 O O . ASN A 1 77 ? -51.724 7.631 59.384 1.00 80.00 77 ASN A O 1
ATOM 623 N N . LEU A 1 78 ? -50.655 6.186 60.749 1.00 86.00 78 LEU A N 1
ATOM 624 C CA . LEU A 1 78 ? -50.824 5.007 59.916 1.00 86.00 78 LEU A CA 1
ATOM 625 C C . LEU A 1 78 ? -51.947 4.138 60.468 1.00 86.00 78 LEU A C 1
ATOM 627 O O . LEU A 1 78 ? -52.016 3.866 61.662 1.00 86.00 78 LEU A O 1
ATOM 631 N N . THR A 1 79 ? -52.834 3.701 59.581 1.00 88.06 79 THR A N 1
ATOM 632 C CA . THR A 1 79 ? -53.847 2.688 59.881 1.00 88.06 79 THR A CA 1
ATOM 633 C C . THR A 1 79 ? -53.567 1.441 59.064 1.00 88.06 79 THR A C 1
ATOM 635 O O . THR A 1 79 ? -53.678 1.465 57.836 1.00 88.06 79 THR A O 1
ATOM 638 N N . TYR A 1 80 ? -53.274 0.340 59.738 1.00 89.50 80 TYR A N 1
ATOM 639 C CA . TYR A 1 80 ? -53.156 -0.976 59.130 1.00 89.50 80 TYR A CA 1
ATOM 640 C C . TYR A 1 80 ? -54.471 -1.727 59.318 1.00 89.50 80 TYR A C 1
ATOM 642 O O . TYR A 1 80 ? -55.073 -1.692 60.386 1.00 89.50 80 TYR A O 1
ATOM 650 N N . ARG A 1 81 ? -54.937 -2.431 58.282 1.00 88.81 81 ARG A N 1
ATOM 651 C CA . ARG A 1 81 ? -56.137 -3.292 58.368 1.00 88.81 81 ARG A CA 1
ATOM 652 C C . ARG A 1 81 ? -55.831 -4.670 58.973 1.00 88.81 81 ARG A C 1
ATOM 654 O O . ARG A 1 81 ? -56.462 -5.651 58.599 1.00 88.81 81 ARG A O 1
ATOM 661 N N . LEU A 1 82 ? -54.808 -4.725 59.814 1.00 87.94 82 LEU A N 1
ATOM 662 C CA . LEU A 1 82 ? -54.297 -5.903 60.497 1.00 87.94 82 LEU A CA 1
ATOM 663 C C . LEU A 1 82 ? -53.962 -5.483 61.931 1.00 87.94 82 LEU A C 1
ATOM 665 O O . LEU A 1 82 ? -53.496 -4.358 62.129 1.00 87.94 82 LEU A O 1
ATOM 669 N N . GLY A 1 83 ? -54.174 -6.374 62.902 1.00 87.50 83 GLY A N 1
ATOM 670 C CA . GLY A 1 83 ? -53.733 -6.174 64.285 1.00 87.50 83 GLY A CA 1
ATOM 671 C C . GLY A 1 83 ? -52.206 -6.153 64.394 1.00 87.50 83 GLY A C 1
ATOM 672 O O . GLY A 1 83 ? -51.504 -6.557 63.460 1.00 87.50 83 GLY A O 1
ATOM 673 N N . PHE A 1 84 ? -51.672 -5.704 65.535 1.00 88.12 84 PHE A N 1
ATOM 674 C CA . PHE A 1 84 ? -50.233 -5.443 65.692 1.00 88.12 84 PHE A CA 1
ATOM 675 C C . PHE A 1 84 ? -49.362 -6.656 65.334 1.00 88.12 84 PHE A C 1
ATOM 677 O O . PHE A 1 84 ? -48.409 -6.558 64.562 1.00 88.12 84 PHE A O 1
ATOM 684 N N . HIS A 1 85 ? -49.750 -7.830 65.824 1.00 86.56 85 HIS A N 1
ATOM 685 C CA . HIS A 1 85 ? -49.042 -9.082 65.580 1.00 86.56 85 HIS A CA 1
ATOM 686 C C . HIS A 1 85 ? -49.005 -9.494 64.106 1.00 86.56 85 HIS A C 1
ATOM 688 O O . HIS A 1 85 ? -47.954 -9.884 63.608 1.00 86.56 85 HIS A O 1
ATOM 694 N N . ALA A 1 86 ? -50.130 -9.374 63.400 1.00 86.56 86 ALA A N 1
ATOM 695 C CA . ALA A 1 86 ? -50.214 -9.734 61.989 1.00 86.56 86 ALA A CA 1
ATOM 696 C C . ALA A 1 86 ? -49.376 -8.791 61.108 1.00 86.56 86 ALA A C 1
ATOM 698 O O . ALA A 1 86 ? -48.811 -9.229 60.106 1.00 86.56 86 ALA A O 1
ATOM 699 N N . VAL A 1 87 ? -49.248 -7.516 61.500 1.00 89.25 87 VAL A N 1
ATOM 700 C CA . VAL A 1 87 ? -48.321 -6.57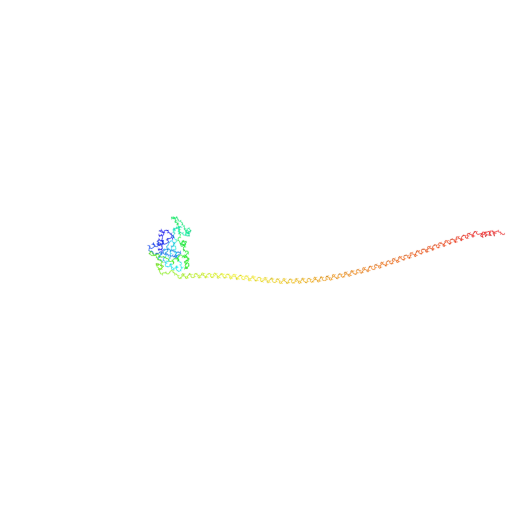6 60.853 1.00 89.25 87 VAL A CA 1
ATOM 701 C C . VAL A 1 87 ? -46.874 -7.026 61.054 1.00 89.25 87 VAL A C 1
ATOM 703 O O . VAL A 1 87 ? -46.139 -7.129 60.075 1.00 89.25 87 VAL A O 1
ATOM 706 N N . LEU A 1 88 ? -46.470 -7.358 62.286 1.00 87.62 88 LEU A N 1
ATOM 707 C CA . LEU A 1 88 ? -45.110 -7.843 62.550 1.00 87.62 88 LEU A CA 1
ATOM 708 C C . LEU A 1 88 ? -44.800 -9.138 61.795 1.00 87.62 88 LEU A C 1
ATOM 710 O O . LEU A 1 88 ? -43.708 -9.268 61.253 1.00 87.62 88 LEU A O 1
ATOM 714 N N . ASP A 1 89 ? -45.743 -10.075 61.720 1.00 84.94 89 ASP A N 1
ATOM 715 C CA . ASP A 1 89 ? -45.531 -11.346 61.023 1.00 84.94 89 ASP A CA 1
ATOM 716 C C . ASP A 1 89 ? -45.375 -11.138 59.507 1.00 84.94 89 ASP A C 1
ATOM 718 O O . ASP A 1 89 ? -44.439 -11.660 58.904 1.00 84.94 89 ASP A O 1
ATOM 722 N N . ALA A 1 90 ? -46.189 -10.273 58.895 1.00 85.06 90 ALA A N 1
ATOM 723 C CA . ALA A 1 90 ? -46.012 -9.904 57.491 1.00 85.06 90 ALA A CA 1
ATOM 724 C C . ALA A 1 90 ? -44.662 -9.209 57.227 1.00 85.06 90 ALA A C 1
ATOM 726 O O . ALA A 1 90 ? -43.978 -9.543 56.256 1.00 85.06 90 ALA A O 1
ATOM 727 N N . LEU A 1 91 ? -44.235 -8.301 58.111 1.00 87.69 91 LEU A N 1
ATOM 728 C CA . LEU A 1 91 ? -42.931 -7.645 57.997 1.00 87.69 91 LEU A CA 1
ATOM 729 C C . LEU A 1 91 ? -41.774 -8.643 58.186 1.00 87.69 91 LEU A C 1
ATOM 731 O O . LEU A 1 91 ? -40.789 -8.580 57.453 1.00 87.69 91 LEU A O 1
ATOM 735 N N . ARG A 1 92 ? -41.889 -9.623 59.094 1.00 83.50 92 ARG A N 1
ATOM 736 C CA . ARG A 1 92 ? -40.906 -10.723 59.233 1.00 83.50 92 ARG A CA 1
ATOM 737 C C . ARG A 1 92 ? -40.827 -11.585 57.979 1.00 83.50 92 ARG A C 1
ATOM 739 O O . ARG A 1 92 ? -39.736 -12.008 57.598 1.00 83.50 92 ARG A O 1
ATOM 746 N N . ASP A 1 93 ? -41.955 -11.772 57.299 1.00 81.50 93 ASP A N 1
ATOM 747 C CA . ASP A 1 93 ? -42.019 -12.412 55.986 1.00 81.50 93 ASP A CA 1
ATOM 748 C C . ASP A 1 93 ? -41.453 -11.526 54.867 1.00 81.50 93 ASP A C 1
ATOM 750 O O . ASP A 1 93 ? -41.549 -11.889 53.692 1.00 81.50 93 ASP A O 1
ATOM 754 N N . GLY A 1 94 ? -40.859 -10.369 55.182 1.00 80.50 94 GLY A N 1
ATOM 755 C CA . GLY A 1 94 ? -40.319 -9.398 54.228 1.00 80.50 94 GLY A CA 1
ATOM 756 C C . GLY A 1 94 ? -41.387 -8.725 53.373 1.00 80.50 94 GLY A C 1
ATOM 757 O O . GLY A 1 94 ? -41.066 -8.178 52.320 1.00 80.50 94 GLY A O 1
ATOM 758 N N . ARG A 1 95 ? -42.658 -8.817 53.774 1.00 83.75 95 ARG A N 1
ATOM 759 C CA . ARG A 1 95 ? -43.777 -8.248 53.031 1.00 83.75 95 ARG A CA 1
ATOM 760 C C . ARG A 1 95 ? -44.112 -6.889 53.643 1.00 83.75 95 ARG A C 1
ATOM 762 O O . ARG A 1 95 ? -44.572 -6.859 54.785 1.00 83.75 95 ARG A O 1
ATOM 769 N N . PRO A 1 96 ? -43.904 -5.774 52.920 1.00 86.62 96 PRO A N 1
ATOM 770 C CA . PRO A 1 96 ? -44.380 -4.483 53.391 1.00 86.62 96 PRO A CA 1
ATOM 771 C C . PRO A 1 96 ? -45.900 -4.547 53.532 1.00 86.62 96 PRO A C 1
ATOM 773 O O . PRO A 1 96 ? -46.591 -5.159 52.707 1.00 86.62 96 PRO A O 1
ATOM 776 N N . VAL A 1 97 ? -46.429 -3.935 54.586 1.00 88.44 97 VAL A N 1
ATOM 777 C CA . VAL A 1 97 ? -47.863 -3.977 54.855 1.00 88.44 97 VAL A CA 1
ATOM 778 C C . VAL A 1 97 ? -48.470 -2.664 54.377 1.00 88.44 97 VAL A C 1
ATOM 780 O O . VAL A 1 97 ? -48.043 -1.590 54.802 1.00 88.44 97 VAL A O 1
ATOM 783 N N . PRO A 1 98 ? -49.482 -2.694 53.495 1.00 87.31 98 PRO A N 1
ATOM 784 C CA . PRO A 1 98 ? -50.101 -1.466 53.030 1.00 87.31 98 PRO A CA 1
ATOM 785 C C . PRO A 1 98 ? -50.800 -0.764 54.199 1.00 87.31 98 PRO A C 1
ATOM 787 O O . PRO A 1 98 ? -51.842 -1.205 54.694 1.00 87.31 98 PRO A O 1
ATOM 790 N N . ALA A 1 99 ? -50.223 0.355 54.622 1.00 86.56 99 ALA A N 1
ATOM 791 C CA . ALA A 1 99 ? -50.799 1.246 55.608 1.00 86.56 99 ALA A CA 1
ATOM 792 C C . ALA A 1 99 ? -51.607 2.335 54.907 1.00 86.56 99 ALA A C 1
ATOM 794 O O . ALA A 1 99 ? -51.177 2.920 53.912 1.00 86.56 99 ALA A O 1
ATOM 795 N N . LYS A 1 100 ? -52.769 2.677 55.455 1.00 85.31 100 LYS A N 1
ATOM 796 C CA . LYS A 1 100 ? -53.451 3.909 55.074 1.00 85.31 100 LYS A CA 1
ATOM 797 C C . LYS A 1 100 ? -52.864 5.054 55.893 1.00 85.31 100 LYS A C 1
ATOM 799 O O . LYS A 1 100 ? -53.147 5.155 57.086 1.00 85.31 100 LYS A O 1
ATOM 804 N N . ALA A 1 101 ? -52.099 5.925 55.244 1.00 80.00 101 ALA A N 1
ATOM 805 C CA . ALA A 1 101 ? -51.673 7.187 55.833 1.00 80.00 101 ALA A CA 1
ATOM 806 C C . ALA A 1 101 ? -52.849 8.174 55.873 1.00 80.00 101 ALA A C 1
ATOM 808 O O . ALA A 1 101 ? -53.498 8.448 54.858 1.00 80.00 101 ALA A O 1
ATOM 809 N N . GLU A 1 102 ? -53.149 8.723 57.046 1.00 73.31 102 GLU A N 1
ATOM 810 C CA . GLU A 1 102 ? -54.112 9.814 57.171 1.00 73.31 102 GLU A CA 1
ATOM 811 C C . GLU A 1 102 ? -53.414 11.169 56.999 1.00 73.31 102 GLU A C 1
ATOM 813 O O . GLU A 1 102 ? -53.140 11.892 57.953 1.00 73.31 102 GLU A O 1
ATOM 818 N N . ILE A 1 103 ? -53.141 11.507 55.739 1.00 61.25 103 ILE A N 1
ATOM 819 C CA . ILE A 1 103 ? -52.452 12.726 55.297 1.00 61.25 103 ILE A CA 1
ATOM 820 C C . ILE A 1 103 ? -53.420 13.916 55.357 1.00 61.25 103 ILE A C 1
ATOM 822 O O . ILE A 1 103 ? -53.996 14.297 54.339 1.00 61.25 103 ILE A O 1
ATOM 826 N N . ARG A 1 104 ? -53.717 14.456 56.544 1.00 58.28 104 ARG A N 1
ATOM 827 C CA . ARG A 1 104 ? -54.560 15.672 56.649 1.00 58.28 104 ARG A CA 1
ATOM 828 C C . ARG A 1 104 ? -54.168 16.669 57.728 1.00 58.28 104 ARG A C 1
ATOM 830 O O . ARG A 1 104 ? -54.629 17.804 57.667 1.00 58.28 104 ARG A O 1
ATOM 837 N N . ASP A 1 105 ? -53.337 16.283 58.684 1.00 61.88 105 ASP A N 1
ATOM 838 C CA . ASP A 1 105 ? -53.033 17.146 59.819 1.00 61.88 105 ASP A CA 1
ATOM 839 C C . ASP A 1 105 ? -51.718 17.892 59.522 1.00 61.88 105 ASP A C 1
ATOM 841 O O . ASP A 1 105 ? -50.641 17.432 59.890 1.00 61.88 105 ASP A O 1
ATOM 845 N N . ARG A 1 106 ? -51.809 19.024 58.802 1.00 71.44 106 ARG A N 1
ATOM 846 C CA . ARG A 1 106 ? -50.716 20.010 58.706 1.00 71.44 106 ARG A CA 1
ATOM 847 C C . ARG A 1 106 ? -50.373 20.466 60.120 1.00 71.44 106 ARG A C 1
ATOM 849 O O . ARG A 1 106 ? -51.281 20.787 60.891 1.00 71.44 106 ARG A O 1
ATOM 856 N N . LYS A 1 107 ? -49.090 20.463 60.482 1.00 71.69 107 LYS A N 1
ATOM 857 C CA . LYS A 1 107 ? -48.658 20.879 61.825 1.00 71.69 107 LYS A CA 1
ATOM 858 C C . LYS A 1 107 ? -47.662 22.013 61.729 1.00 71.69 107 LYS A C 1
ATOM 860 O O . LYS A 1 107 ? -46.904 22.108 60.765 1.00 71.69 107 LYS A O 1
ATOM 865 N N . ILE A 1 108 ? -47.667 22.838 62.768 1.00 76.69 108 ILE A N 1
ATOM 866 C CA . ILE A 1 108 ? -46.701 23.912 62.926 1.00 76.69 108 ILE A CA 1
ATOM 867 C C . ILE A 1 108 ? -45.479 23.330 63.632 1.00 76.69 108 ILE A C 1
ATOM 869 O O . ILE A 1 108 ? -45.537 22.994 64.816 1.00 76.69 108 ILE A O 1
ATOM 873 N N . TYR A 1 109 ? -44.380 23.206 62.898 1.00 77.06 109 TYR A N 1
ATOM 874 C CA . TYR A 1 109 ? -43.070 22.957 63.471 1.00 77.06 109 TYR A CA 1
ATOM 875 C C . TYR A 1 109 ? -42.565 24.221 64.139 1.00 77.06 109 TYR A C 1
ATOM 877 O O . TYR A 1 109 ? -42.577 25.279 63.511 1.00 77.06 109 TYR A O 1
ATOM 885 N N . VAL A 1 110 ? -42.115 24.124 65.386 1.00 79.06 110 VAL A N 1
ATOM 886 C CA . VAL A 1 110 ? -41.418 25.227 66.050 1.00 79.06 110 VAL A CA 1
ATOM 887 C C . VAL A 1 110 ? -39.945 24.854 66.098 1.00 79.06 110 VAL A C 1
ATOM 889 O O . VAL A 1 110 ? -39.537 24.014 66.895 1.00 79.06 110 VAL A O 1
ATOM 892 N N . MET A 1 111 ? -39.179 25.462 65.202 1.00 81.19 111 MET A N 1
ATOM 893 C CA . MET A 1 111 ? -37.760 25.210 65.013 1.00 81.19 111 MET A CA 1
ATOM 894 C C . MET A 1 111 ? -36.951 26.194 65.853 1.00 81.19 111 MET A C 1
ATOM 896 O O . MET A 1 111 ? -37.187 27.403 65.784 1.00 81.19 111 MET A O 1
ATOM 900 N N . ASP A 1 112 ? -35.978 25.686 66.601 1.00 82.50 112 ASP A N 1
ATOM 901 C CA . ASP A 1 112 ? -34.957 26.503 67.252 1.00 82.50 112 ASP A CA 1
ATOM 902 C C . ASP A 1 112 ? -33.691 26.489 66.378 1.00 82.50 112 ASP A C 1
ATOM 904 O O . ASP A 1 112 ? -33.005 25.464 66.327 1.00 82.50 112 ASP A O 1
ATOM 908 N N . PRO A 1 113 ? -33.377 27.575 65.642 1.00 77.94 113 PRO A N 1
ATOM 909 C CA . PRO A 1 113 ? -32.242 27.585 64.720 1.00 77.94 113 PRO A CA 1
ATOM 910 C C . PRO A 1 113 ? -30.899 27.301 65.402 1.00 77.94 113 PRO A C 1
ATOM 912 O O . PRO A 1 113 ? -29.964 26.878 64.728 1.00 77.94 113 PRO A O 1
ATOM 915 N N . ALA A 1 114 ? -30.794 27.529 66.716 1.00 79.31 114 ALA A N 1
ATOM 916 C CA . ALA A 1 114 ? -29.571 27.289 67.475 1.00 79.31 114 ALA A CA 1
ATOM 917 C C . ALA A 1 114 ? -29.306 25.797 67.747 1.00 79.31 114 ALA A C 1
ATOM 919 O O . ALA A 1 114 ? -28.168 25.425 68.025 1.00 79.31 114 ALA A O 1
ATOM 920 N N . LEU A 1 115 ? -30.339 24.951 67.680 1.00 77.75 115 LEU A N 1
ATOM 921 C CA . LEU A 1 115 ? -30.263 23.525 68.021 1.00 77.75 115 LEU A CA 1
ATOM 922 C C . LEU A 1 115 ? -30.419 22.605 66.803 1.00 77.75 115 LEU A C 1
ATOM 924 O O . LEU A 1 115 ? -30.178 21.403 66.899 1.00 77.75 115 LEU A O 1
ATOM 928 N N . GLU A 1 116 ? -30.823 23.151 65.658 1.00 78.69 116 GLU A N 1
ATOM 929 C CA . GLU A 1 116 ? -31.208 22.363 64.490 1.00 78.69 116 GLU A CA 1
ATOM 930 C C . GLU A 1 116 ? -30.057 22.191 63.491 1.00 78.69 116 GLU A C 1
ATOM 932 O O . GLU A 1 116 ? -29.400 23.169 63.118 1.00 78.69 116 GLU A O 1
ATOM 937 N N . PRO A 1 117 ? -29.814 20.965 62.986 1.00 80.00 117 PRO A N 1
ATOM 938 C CA . PRO A 1 117 ? -28.832 20.741 61.937 1.00 80.00 117 PRO A CA 1
ATOM 939 C C . PRO A 1 117 ? -29.126 21.592 60.698 1.00 80.00 117 PRO A C 1
ATOM 941 O O . PRO A 1 117 ? -30.256 21.647 60.213 1.00 80.00 117 PRO A O 1
ATOM 944 N N . ALA A 1 118 ? -28.089 22.172 60.089 1.00 80.31 118 ALA A N 1
ATOM 945 C CA . ALA A 1 118 ? -28.231 23.011 58.893 1.00 80.31 118 ALA A CA 1
ATOM 946 C C . ALA A 1 118 ? -28.908 22.297 57.698 1.00 80.31 118 ALA A C 1
ATOM 948 O O . ALA A 1 118 ? -29.438 22.941 56.792 1.00 80.31 118 ALA A O 1
ATOM 949 N N . GLY A 1 119 ? -28.875 20.960 57.658 1.00 79.56 119 GLY A N 1
ATOM 950 C CA . GLY A 1 119 ? -29.641 20.162 56.695 1.00 79.56 119 GLY A CA 1
ATOM 951 C C . GLY A 1 119 ? -31.153 20.246 56.927 1.00 79.56 119 GLY A C 1
ATOM 952 O O . GLY A 1 119 ? -31.893 20.513 55.983 1.00 79.56 119 GLY A O 1
ATOM 953 N N . ASN A 1 120 ? -31.588 20.110 58.181 1.00 79.75 120 ASN A N 1
ATOM 954 C CA . ASN A 1 120 ? -32.993 20.176 58.581 1.00 79.75 120 ASN A CA 1
ATOM 955 C C . ASN A 1 120 ? -33.579 21.558 58.292 1.00 79.75 120 ASN A C 1
ATOM 957 O O . ASN A 1 120 ? -34.658 21.654 57.713 1.00 79.75 120 ASN A O 1
ATOM 961 N N . VAL A 1 121 ? -32.833 22.620 58.618 1.00 82.62 121 VAL A N 1
ATOM 962 C CA . VAL A 1 121 ? -33.242 24.009 58.352 1.00 82.62 121 VAL A CA 1
ATOM 963 C C . VAL A 1 121 ? -33.504 24.222 56.859 1.00 82.62 121 VAL A C 1
ATOM 965 O O . VAL A 1 121 ? -34.582 24.670 56.480 1.00 82.62 121 VAL A O 1
ATOM 968 N N . ARG A 1 122 ? -32.558 23.822 55.998 1.00 85.75 122 ARG A N 1
ATOM 969 C CA . ARG A 1 122 ? -32.699 23.961 54.538 1.00 85.75 122 ARG A CA 1
ATOM 970 C C . ARG A 1 122 ? -33.855 23.142 53.981 1.00 85.75 122 ARG A C 1
ATOM 972 O O . ARG A 1 122 ? -34.554 23.599 53.081 1.00 85.75 122 ARG A O 1
ATOM 979 N N . TRP A 1 123 ? -34.055 21.930 54.495 1.00 86.50 123 TRP A N 1
ATOM 980 C CA . TRP A 1 123 ? -35.172 21.102 54.060 1.00 86.50 123 TRP A CA 1
ATOM 981 C C . TRP A 1 123 ? -36.515 21.734 54.443 1.00 86.50 123 TRP A C 1
ATOM 983 O O . TRP A 1 123 ? -37.407 21.800 53.599 1.00 86.50 123 TRP A O 1
ATOM 993 N N . LEU A 1 124 ? -36.641 22.253 55.670 1.00 85.50 124 LEU A N 1
ATOM 994 C CA . LEU A 1 124 ? -37.840 22.952 56.136 1.00 85.50 124 LEU A CA 1
ATOM 995 C C . LEU A 1 124 ? -38.122 24.203 55.301 1.00 85.50 124 LEU A C 1
ATOM 997 O O . LEU A 1 124 ? -39.253 24.394 54.879 1.00 85.50 124 LEU A O 1
ATOM 1001 N N . GLU A 1 125 ? -37.114 25.014 54.987 1.00 87.38 125 GLU A N 1
ATOM 1002 C CA . GLU A 1 125 ? -37.285 26.198 54.131 1.00 87.38 125 GLU A CA 1
ATOM 1003 C C . GLU A 1 125 ? -37.750 25.847 52.713 1.00 87.38 125 GLU A C 1
ATOM 1005 O O . GLU A 1 125 ? -38.543 26.578 52.124 1.00 87.38 125 GLU A O 1
ATOM 1010 N N . ALA A 1 126 ? -37.282 24.721 52.171 1.00 88.00 126 ALA A N 1
ATOM 1011 C CA . ALA A 1 126 ? -37.633 24.284 50.823 1.00 88.00 126 ALA A CA 1
ATOM 1012 C C . ALA A 1 126 ? -38.994 23.571 50.733 1.00 88.00 126 ALA A C 1
ATOM 1014 O O . ALA A 1 126 ? -39.598 23.559 49.662 1.00 88.00 126 ALA A O 1
ATOM 1015 N N . ASN A 1 127 ? -39.460 22.948 51.821 1.00 87.31 127 ASN A N 1
ATOM 1016 C CA . ASN A 1 127 ? -40.625 22.050 51.804 1.00 87.31 127 ASN A CA 1
ATOM 1017 C C . ASN A 1 127 ? -41.769 22.495 52.724 1.00 87.31 127 ASN A C 1
ATOM 1019 O O . ASN A 1 127 ? -42.848 21.898 52.685 1.00 87.31 127 ASN A O 1
ATOM 1023 N N . ALA A 1 128 ? -41.569 23.523 53.550 1.00 87.44 128 ALA A N 1
ATOM 1024 C CA . ALA A 1 128 ? -42.662 24.144 54.279 1.00 87.44 128 ALA A CA 1
ATOM 1025 C C . ALA A 1 128 ? -43.612 24.830 53.299 1.00 87.44 128 ALA A C 1
ATOM 1027 O O . ALA A 1 128 ? -43.207 25.566 52.404 1.00 87.44 128 ALA A O 1
ATOM 1028 N N . GLU A 1 129 ? -44.907 24.626 53.504 1.00 85.88 129 GLU A N 1
ATOM 1029 C CA . GLU A 1 129 ? -45.931 25.306 52.717 1.00 85.88 129 GLU A CA 1
ATOM 1030 C C . GLU A 1 129 ? -46.026 26.787 53.098 1.00 85.88 129 GLU A C 1
ATOM 1032 O O . GLU A 1 129 ? -46.412 27.631 52.287 1.00 85.88 129 GLU A O 1
ATOM 1037 N N . ARG A 1 130 ? -45.707 27.100 54.359 1.00 87.88 130 ARG A N 1
ATOM 1038 C CA . ARG A 1 130 ? -45.769 28.449 54.909 1.00 87.88 130 ARG A CA 1
ATOM 1039 C C . ARG A 1 130 ? -44.850 28.597 56.112 1.00 87.88 130 ARG A C 1
ATOM 1041 O O . ARG A 1 130 ? -44.795 27.720 56.966 1.00 87.88 130 ARG A O 1
ATOM 1048 N N . GLU A 1 131 ? -44.224 29.760 56.245 1.00 90.62 131 GLU A N 1
ATOM 1049 C CA . GLU A 1 131 ? -43.623 30.209 57.502 1.00 90.62 131 GLU A CA 1
ATOM 1050 C C . GLU A 1 131 ? -44.561 31.209 58.210 1.00 90.62 131 GLU A C 1
ATOM 1052 O O . GLU A 1 131 ? -45.169 32.084 57.584 1.00 90.62 131 GLU A O 1
ATOM 1057 N N . PHE A 1 132 ? -44.737 31.051 59.521 1.00 88.06 132 PHE A N 1
ATOM 1058 C CA . PHE A 1 132 ? -45.491 31.960 60.384 1.00 88.06 132 PHE A CA 1
ATOM 1059 C C . PHE A 1 132 ? -44.554 32.922 61.114 1.00 88.06 132 PHE A C 1
ATOM 1061 O O . PHE A 1 132 ? -43.357 32.677 61.231 1.00 88.06 132 PHE A O 1
ATOM 1068 N N . ALA A 1 133 ? -45.129 33.989 61.680 1.00 86.88 133 ALA A N 1
ATOM 1069 C CA . ALA A 1 133 ? -44.386 34.902 62.539 1.00 86.88 133 ALA A CA 1
ATOM 1070 C C . ALA A 1 133 ? -43.677 34.126 63.673 1.00 86.88 133 ALA A C 1
ATOM 1072 O O . ALA A 1 133 ? -44.316 33.268 64.307 1.00 86.88 133 ALA A O 1
ATOM 1073 N N . PRO A 1 134 ? -42.385 34.404 63.924 1.00 88.00 134 PRO A N 1
ATOM 1074 C CA . PRO A 1 134 ? -41.619 33.717 64.954 1.00 88.00 134 PRO A CA 1
ATOM 1075 C C . PRO A 1 134 ? -42.191 33.993 66.350 1.00 88.00 134 PRO A C 1
ATOM 1077 O O . PRO A 1 134 ? -42.906 34.973 66.574 1.00 88.00 134 PRO A O 1
ATOM 1080 N N . VAL A 1 135 ? -41.892 33.104 67.298 1.00 83.19 135 VAL A N 1
ATOM 1081 C CA . VAL A 1 135 ? -42.238 33.272 68.719 1.00 83.19 135 VAL A CA 1
ATOM 1082 C C . VAL A 1 135 ? -40.934 33.288 69.507 1.00 83.19 135 VAL A C 1
ATOM 1084 O O . VAL A 1 135 ? -40.306 32.245 69.686 1.00 83.19 135 VAL A O 1
ATOM 1087 N N . GLY A 1 136 ? -40.518 34.480 69.943 1.00 87.00 136 GLY A N 1
ATOM 1088 C CA . GLY A 1 136 ? -39.145 34.700 70.409 1.00 87.00 136 GLY A CA 1
ATOM 1089 C C . GLY A 1 136 ? -38.153 34.434 69.274 1.00 87.00 136 GLY A C 1
ATOM 1090 O O . GLY A 1 136 ? -38.418 34.805 68.132 1.00 87.00 136 GLY A O 1
ATOM 1091 N N . ASP A 1 137 ? -37.075 33.713 69.571 1.00 84.38 137 ASP A N 1
ATOM 1092 C CA . ASP A 1 137 ? -36.034 33.354 68.593 1.00 84.38 137 ASP A CA 1
ATOM 1093 C C . ASP A 1 137 ? -36.366 32.088 67.778 1.00 84.38 137 ASP A C 1
ATOM 1095 O O . ASP A 1 137 ? -35.560 31.608 66.980 1.00 84.38 137 ASP A O 1
ATOM 1099 N N . ARG A 1 138 ? -37.569 31.524 67.961 1.00 85.50 138 ARG A N 1
ATOM 1100 C CA . ARG A 1 138 ? -37.988 30.273 67.318 1.00 85.50 138 ARG A CA 1
ATOM 1101 C C . ARG A 1 138 ? -38.835 30.527 66.079 1.00 85.50 138 ARG A C 1
ATOM 1103 O O . ARG A 1 138 ? -39.860 31.216 66.133 1.00 85.50 138 ARG A O 1
ATOM 1110 N N . ARG A 1 139 ? -38.437 29.903 64.971 1.00 88.56 139 ARG A N 1
ATOM 1111 C CA . ARG A 1 139 ? -39.134 29.963 63.677 1.00 88.56 139 ARG A CA 1
ATOM 1112 C C . ARG A 1 139 ? -40.268 28.950 63.632 1.00 88.56 139 ARG A C 1
ATOM 1114 O O . ARG A 1 139 ? -40.251 27.946 64.344 1.00 88.56 139 ARG A O 1
ATOM 1121 N N . ARG A 1 140 ? -41.288 29.224 62.817 1.00 87.50 140 ARG A N 1
ATOM 1122 C CA . ARG A 1 140 ? -42.529 28.440 62.801 1.00 87.50 140 ARG A CA 1
ATOM 1123 C C . ARG A 1 140 ? -42.928 28.057 61.386 1.00 87.50 140 ARG A C 1
ATOM 1125 O O . ARG A 1 140 ? -43.324 28.929 60.627 1.00 87.50 140 ARG A O 1
ATOM 1132 N N . PHE A 1 141 ? -42.918 26.769 61.060 1.00 85.62 141 PHE A N 1
ATOM 1133 C CA . PHE A 1 141 ? -43.193 26.276 59.706 1.00 85.62 141 PHE A CA 1
ATOM 1134 C C . PHE A 1 141 ? -44.433 25.389 59.656 1.00 85.62 141 PHE A C 1
ATOM 1136 O O . PHE A 1 141 ? -44.575 24.479 60.464 1.00 85.62 141 PHE A O 1
ATOM 1143 N N . GLU A 1 142 ? -45.321 25.620 58.695 1.00 85.94 142 GLU A N 1
ATOM 1144 C CA . GLU A 1 142 ? -46.376 24.679 58.324 1.00 85.94 142 GLU A CA 1
ATOM 1145 C C . GLU A 1 142 ? -45.800 23.632 57.372 1.00 85.94 142 GLU A C 1
ATOM 1147 O O . GLU A 1 142 ? -45.403 23.959 56.253 1.00 85.94 142 GLU A O 1
ATOM 1152 N N . VAL A 1 143 ? -45.741 22.376 57.813 1.00 79.88 143 VAL A N 1
ATOM 1153 C CA . VAL A 1 143 ? -45.172 21.275 57.024 1.00 79.88 143 VAL A CA 1
ATOM 1154 C C . VAL A 1 143 ? -46.155 20.116 56.975 1.00 79.88 143 VAL A C 1
ATOM 1156 O O . VAL A 1 143 ? -46.855 19.814 57.953 1.00 79.88 143 VAL A O 1
ATOM 1159 N N . LEU A 1 144 ? -46.192 19.442 55.825 1.00 80.19 144 LEU A N 1
ATOM 1160 C CA . LEU A 1 144 ? -46.837 18.148 55.713 1.00 80.19 144 LEU A CA 1
ATOM 1161 C C . LEU A 1 144 ? -45.925 17.066 56.299 1.00 80.19 144 LEU A C 1
ATOM 1163 O O . LEU A 1 144 ? -44.965 16.633 55.669 1.00 80.19 144 LEU A O 1
ATOM 1167 N N . TRP A 1 145 ? -46.247 16.609 57.504 1.00 74.75 145 TRP A N 1
ATOM 1168 C CA . TRP A 1 145 ? -45.504 15.538 58.161 1.00 74.75 145 TRP A CA 1
ATOM 1169 C C . TRP A 1 145 ? -45.899 14.174 57.594 1.00 74.75 145 TRP A C 1
ATOM 1171 O O . TRP A 1 145 ? -46.956 13.634 57.926 1.00 74.75 145 TRP A O 1
ATOM 1181 N N . ASN A 1 146 ? -45.056 13.647 56.709 1.00 75.81 146 ASN A N 1
ATOM 1182 C CA . ASN A 1 146 ? -45.141 12.309 56.129 1.00 75.81 146 ASN A CA 1
ATOM 1183 C C . ASN A 1 146 ? -43.817 11.538 56.326 1.00 75.81 146 ASN A C 1
ATOM 1185 O O . ASN A 1 146 ? -42.889 12.009 56.986 1.00 75.81 146 ASN A O 1
ATOM 1189 N N . ASP A 1 147 ? -43.742 10.340 55.752 1.00 75.06 147 ASP A N 1
ATOM 1190 C CA . ASP A 1 147 ? -42.549 9.489 55.719 1.00 75.06 147 ASP A CA 1
ATOM 1191 C C . ASP A 1 147 ? -41.326 10.186 55.097 1.00 75.06 147 ASP A C 1
ATOM 1193 O O . ASP A 1 147 ? -40.217 10.056 55.613 1.00 75.06 147 ASP A O 1
ATOM 1197 N N . GLN A 1 148 ? -41.524 10.979 54.042 1.00 77.44 148 GLN A N 1
ATOM 1198 C CA . GLN A 1 148 ? -40.462 11.771 53.415 1.00 77.44 148 GLN A CA 1
ATOM 1199 C C . GLN A 1 148 ? -39.931 12.865 54.346 1.00 77.44 148 GLN A C 1
ATOM 1201 O O . GLN A 1 148 ? -38.719 13.031 54.463 1.00 77.44 148 GLN A O 1
ATOM 1206 N N . ALA A 1 149 ? -40.823 13.580 55.038 1.00 78.50 149 ALA A N 1
ATOM 1207 C CA . ALA A 1 149 ? -40.446 14.583 56.027 1.00 78.50 149 ALA A CA 1
ATOM 1208 C C . ALA A 1 149 ? -39.639 13.948 57.161 1.00 78.50 149 ALA A C 1
ATOM 1210 O O . ALA A 1 149 ? -38.577 14.450 57.518 1.00 78.50 149 ALA A O 1
ATOM 1211 N N . PHE A 1 150 ? -40.096 12.800 57.672 1.00 80.56 150 PHE A N 1
ATOM 1212 C CA . PHE A 1 150 ? -39.368 12.041 58.684 1.00 80.56 150 PHE A CA 1
ATOM 1213 C C . PHE A 1 150 ? -37.969 11.629 58.207 1.00 80.56 150 PHE A C 1
ATOM 1215 O O . PHE A 1 150 ? -36.996 11.837 58.931 1.00 80.56 150 PHE A O 1
ATOM 1222 N N . ALA A 1 151 ? -37.858 11.093 56.987 1.00 79.44 151 ALA A N 1
ATOM 1223 C CA . ALA A 1 151 ? -36.584 10.685 56.399 1.00 79.44 151 ALA A CA 1
ATOM 1224 C C . ALA A 1 151 ? -35.612 11.857 56.203 1.00 79.44 151 ALA A C 1
ATOM 1226 O O . ALA A 1 151 ? -34.409 11.691 56.381 1.00 79.44 151 ALA A O 1
ATOM 1227 N N . ALA A 1 152 ? -36.127 13.036 55.863 1.00 77.00 152 ALA A N 1
ATOM 1228 C CA . ALA A 1 152 ? -35.308 14.212 55.618 1.00 77.00 152 ALA A CA 1
ATOM 1229 C C . ALA A 1 152 ? -34.783 14.871 56.898 1.00 77.00 152 ALA A C 1
ATOM 1231 O O . ALA A 1 152 ? -33.655 15.361 56.900 1.00 77.00 152 ALA A O 1
ATOM 1232 N N . ILE A 1 153 ? -35.584 14.893 57.969 1.00 75.56 153 ILE A N 1
ATOM 1233 C CA . ILE A 1 153 ? -35.210 15.594 59.205 1.00 75.56 153 ILE A CA 1
ATOM 1234 C C . ILE A 1 153 ? -34.585 14.683 60.269 1.00 75.56 153 ILE A C 1
ATOM 1236 O O . ILE A 1 153 ? -34.090 15.174 61.284 1.00 75.56 153 ILE A O 1
ATOM 1240 N N . SER A 1 154 ? -34.582 13.366 60.038 1.00 80.38 154 SER A N 1
ATOM 1241 C CA . SER A 1 154 ? -33.943 12.380 60.914 1.00 80.38 154 SER A CA 1
ATOM 1242 C C . SER A 1 154 ? -32.568 11.989 60.355 1.00 80.38 154 SER A C 1
ATOM 1244 O O . SER A 1 154 ? -32.491 11.111 59.494 1.00 80.38 154 SER A O 1
ATOM 1246 N N . PRO A 1 155 ? -31.454 12.566 60.845 1.00 72.56 155 PRO A N 1
ATOM 1247 C CA . PRO A 1 155 ? -30.114 12.350 60.277 1.00 72.56 155 PRO A CA 1
ATOM 1248 C C . PRO A 1 155 ? -29.638 10.885 60.324 1.00 72.56 155 PRO A C 1
ATOM 1250 O O . PRO A 1 155 ? -28.720 10.505 59.601 1.00 72.56 155 PRO A O 1
ATOM 1253 N N . GLY A 1 156 ? -30.283 10.048 61.140 1.00 83.81 156 GLY A N 1
ATOM 1254 C CA . GLY A 1 156 ? -30.014 8.618 61.273 1.00 83.81 156 GLY A CA 1
ATOM 1255 C C . GLY A 1 156 ? -30.725 7.695 60.279 1.00 83.81 156 GLY A C 1
ATOM 1256 O O . GLY A 1 156 ? -30.428 6.500 60.253 1.00 83.81 156 GLY A O 1
ATOM 1257 N N . VAL A 1 157 ? -31.662 8.202 59.463 1.00 86.38 157 VAL A N 1
ATOM 1258 C CA . VAL A 1 157 ? -32.521 7.346 58.619 1.00 86.38 157 VAL A CA 1
ATOM 1259 C C . VAL A 1 157 ? -31.722 6.540 57.596 1.00 86.38 157 VAL A C 1
ATOM 1261 O O . VAL A 1 157 ? -31.995 5.363 57.385 1.00 86.38 157 VAL A O 1
ATOM 1264 N N . GLU A 1 158 ? -30.698 7.142 56.994 1.00 87.50 158 GLU A N 1
ATOM 1265 C CA . GLU A 1 158 ? -29.878 6.479 55.978 1.00 87.50 158 GLU A CA 1
ATOM 1266 C C . GLU A 1 158 ? -29.000 5.380 56.576 1.00 87.50 158 GLU A C 1
ATOM 1268 O O . GLU A 1 158 ? -28.841 4.314 55.980 1.00 87.50 158 GLU A O 1
ATOM 1273 N N . ALA A 1 159 ? -28.461 5.610 57.774 1.00 88.81 159 ALA A N 1
ATOM 1274 C CA . ALA A 1 159 ? -27.745 4.578 58.513 1.00 88.81 159 ALA A CA 1
ATOM 1275 C C . ALA A 1 159 ? -28.691 3.419 58.863 1.00 88.81 159 ALA A C 1
ATOM 1277 O O . ALA A 1 159 ? -28.370 2.262 58.596 1.00 88.81 159 ALA A O 1
ATOM 1278 N N . ALA A 1 160 ? -29.903 3.731 59.330 1.00 87.62 160 ALA A N 1
ATOM 1279 C CA . ALA A 1 160 ? -30.925 2.734 59.622 1.00 87.62 160 ALA A CA 1
ATOM 1280 C C . ALA A 1 160 ? -31.363 1.941 58.373 1.00 87.62 160 ALA A C 1
ATOM 1282 O O . ALA A 1 160 ? -31.542 0.727 58.458 1.00 87.62 160 ALA A O 1
ATOM 1283 N N . TYR A 1 161 ? -31.474 2.572 57.198 1.00 89.62 161 TYR A N 1
ATOM 1284 C CA . TYR A 1 161 ? -31.750 1.859 55.945 1.00 89.62 161 TYR A CA 1
ATOM 1285 C C . TYR A 1 161 ? -30.623 0.917 55.542 1.00 89.62 161 TYR A C 1
ATOM 1287 O O . TYR A 1 161 ? -30.900 -0.218 55.161 1.00 89.62 161 TYR A O 1
ATOM 1295 N N . ARG A 1 162 ? -29.363 1.340 55.667 1.00 88.69 162 ARG A N 1
ATOM 1296 C CA . ARG A 1 162 ? -28.220 0.454 55.401 1.00 88.69 162 ARG A CA 1
ATOM 1297 C C . ARG A 1 162 ? -28.208 -0.739 56.350 1.00 88.69 162 ARG A C 1
ATOM 1299 O O . ARG A 1 162 ? -27.902 -1.850 55.927 1.00 88.69 162 ARG A O 1
ATOM 1306 N N . GLU A 1 163 ? -28.568 -0.529 57.613 1.00 87.12 163 GLU A N 1
ATOM 1307 C CA . GLU A 1 163 ? -28.703 -1.615 58.585 1.00 87.12 163 GLU A CA 1
ATOM 1308 C C . GLU A 1 163 ? -29.862 -2.566 58.252 1.00 87.12 163 GLU A C 1
ATOM 1310 O O . GLU A 1 163 ? -29.700 -3.783 58.370 1.00 87.12 163 GLU A O 1
ATOM 1315 N N . LEU A 1 164 ? -31.005 -2.053 57.782 1.00 86.44 164 LEU A N 1
ATOM 1316 C CA . LEU A 1 164 ? -32.105 -2.883 57.275 1.00 86.44 164 LEU A CA 1
ATOM 1317 C C . LEU A 1 164 ? -31.669 -3.721 56.067 1.00 86.44 164 LEU A C 1
ATOM 1319 O O . LEU A 1 164 ? -31.886 -4.933 56.061 1.00 86.44 164 LEU A O 1
ATOM 1323 N N . GLU A 1 165 ? -31.001 -3.108 55.088 1.00 86.69 165 GLU A N 1
ATOM 1324 C CA . GLU A 1 165 ? -30.490 -3.794 53.895 1.00 86.69 165 GLU A CA 1
ATOM 1325 C C . GLU A 1 165 ? -29.457 -4.867 54.255 1.00 86.69 165 GLU A C 1
ATOM 1327 O O . GLU A 1 165 ? -29.510 -5.980 53.727 1.00 86.69 165 GLU A O 1
ATOM 1332 N N . ALA A 1 166 ? -28.556 -4.572 55.198 1.00 83.00 166 ALA A N 1
ATOM 1333 C CA . ALA A 1 166 ? -27.580 -5.533 55.709 1.00 83.00 166 ALA A CA 1
ATOM 1334 C C . ALA A 1 166 ? -28.250 -6.750 56.370 1.00 83.00 166 ALA A C 1
ATOM 1336 O O . ALA A 1 166 ? -27.718 -7.859 56.311 1.00 83.00 166 ALA A O 1
ATOM 1337 N N . ARG A 1 167 ? -29.437 -6.560 56.958 1.00 78.94 167 ARG A N 1
ATOM 1338 C CA . ARG A 1 167 ? -30.270 -7.620 57.549 1.00 78.94 167 ARG A CA 1
ATOM 1339 C C . ARG A 1 167 ? -31.251 -8.259 56.555 1.00 78.94 167 ARG A C 1
ATOM 1341 O O . ARG A 1 167 ? -31.988 -9.164 56.938 1.00 78.94 167 ARG A O 1
ATOM 1348 N N . GLY A 1 168 ? -31.247 -7.830 55.290 1.00 79.12 168 GLY A N 1
ATOM 1349 C CA . GLY A 1 168 ? -32.071 -8.398 54.218 1.00 79.12 168 GLY A CA 1
ATOM 1350 C C . GLY A 1 168 ? -33.482 -7.839 54.104 1.00 79.12 168 GLY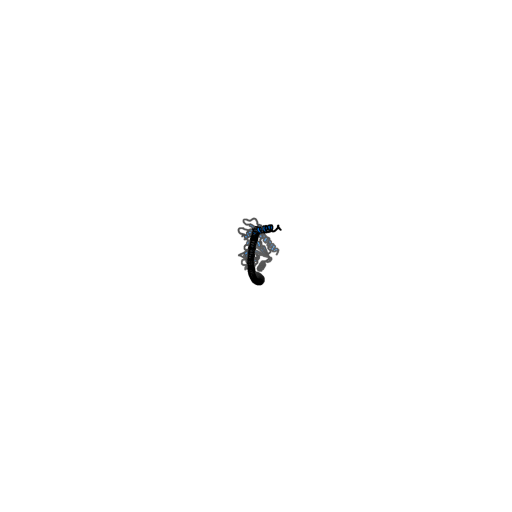 A C 1
ATOM 1351 O O . GLY A 1 168 ? -34.315 -8.443 53.426 1.00 79.12 168 GLY A O 1
ATOM 1352 N N . PHE A 1 169 ? -33.760 -6.713 54.756 1.00 83.75 169 PHE A N 1
ATOM 1353 C CA . PHE A 1 169 ? -35.040 -6.026 54.652 1.00 83.75 169 PHE A CA 1
ATOM 1354 C C . PHE A 1 169 ? -34.990 -4.908 53.597 1.00 83.75 169 PHE A C 1
ATOM 1356 O O . PHE A 1 169 ? -33.924 -4.339 53.348 1.00 83.75 169 PHE A O 1
ATOM 1363 N N . PRO A 1 170 ? -36.129 -4.576 52.963 1.00 86.00 170 PRO A N 1
ATOM 1364 C CA . PRO A 1 170 ? -36.239 -3.407 52.096 1.00 86.00 170 PRO A CA 1
ATOM 1365 C C . PRO A 1 170 ? -35.918 -2.096 52.829 1.00 86.00 170 PRO A C 1
ATOM 1367 O O . PRO A 1 170 ? -36.083 -1.997 54.047 1.00 86.00 170 PRO A O 1
ATOM 1370 N N . ARG A 1 171 ? -35.542 -1.059 52.067 1.00 88.81 171 ARG A N 1
ATOM 1371 C CA . ARG A 1 171 ? -35.390 0.328 52.549 1.00 88.81 171 ARG A CA 1
ATOM 1372 C C . ARG A 1 171 ? -36.748 0.975 52.839 1.00 88.81 171 ARG A C 1
ATOM 1374 O O . ARG A 1 171 ? -37.162 1.910 52.160 1.00 88.81 171 ARG A O 1
ATOM 1381 N N . ASP A 1 172 ? -37.465 0.437 53.812 1.00 87.38 172 ASP A N 1
ATOM 1382 C CA . ASP A 1 172 ? -38.799 0.890 54.190 1.00 87.38 172 ASP A CA 1
ATOM 1383 C C . ASP A 1 172 ? -38.891 0.978 55.721 1.00 87.38 172 ASP A C 1
ATOM 1385 O O . ASP A 1 172 ? -38.544 0.045 56.450 1.00 87.38 172 ASP A O 1
ATOM 1389 N N . LEU A 1 173 ? -39.333 2.140 56.209 1.00 84.94 173 LEU A N 1
ATOM 1390 C CA . LEU A 1 173 ? -39.403 2.481 57.632 1.00 84.94 173 LEU A CA 1
ATOM 1391 C C . LEU A 1 173 ? -40.279 1.518 58.430 1.00 84.94 173 LEU A C 1
ATOM 1393 O O . LEU A 1 173 ? -40.045 1.342 59.624 1.00 84.94 173 LEU A O 1
ATOM 1397 N N . GLN A 1 174 ? -41.256 0.862 57.797 1.00 87.81 174 GLN A N 1
ATOM 1398 C CA . GLN A 1 174 ? -42.088 -0.126 58.481 1.00 87.81 174 GLN A CA 1
ATOM 1399 C C . GLN A 1 174 ? -41.250 -1.271 59.058 1.00 87.81 174 GLN A C 1
ATOM 1401 O O . GLN A 1 174 ? -41.552 -1.770 60.140 1.00 87.81 174 GLN A O 1
ATOM 1406 N N . PHE A 1 175 ? -40.155 -1.654 58.394 1.00 88.31 175 PHE A N 1
ATOM 1407 C CA . PHE A 1 175 ? -39.284 -2.730 58.870 1.00 88.31 175 PHE A CA 1
ATOM 1408 C C . PHE A 1 175 ? -38.475 -2.340 60.110 1.00 88.31 175 PHE A C 1
ATOM 1410 O O . PHE A 1 175 ? -38.042 -3.229 60.845 1.00 88.31 175 PHE A O 1
ATOM 1417 N N . LEU A 1 176 ? -38.338 -1.043 60.418 1.00 88.12 176 LEU A N 1
ATOM 1418 C CA . LEU A 1 176 ? -37.758 -0.605 61.690 1.00 88.12 176 LEU A CA 1
ATOM 1419 C C . LEU A 1 176 ? -38.610 -1.061 62.879 1.00 88.12 176 LEU A C 1
ATOM 1421 O O . LEU A 1 176 ? -38.066 -1.289 63.954 1.00 88.12 176 LEU A O 1
ATOM 1425 N N . MET A 1 177 ? -39.921 -1.268 62.695 1.00 86.81 177 MET A N 1
ATOM 1426 C CA . MET A 1 177 ? -40.799 -1.769 63.757 1.00 86.81 177 MET A CA 1
ATOM 1427 C C . MET A 1 177 ? -40.423 -3.172 64.239 1.00 86.81 177 MET A C 1
ATOM 1429 O O . MET A 1 177 ? -40.807 -3.544 65.345 1.00 86.81 177 MET A O 1
ATOM 1433 N N . LEU A 1 178 ? -39.677 -3.949 63.445 1.00 86.75 178 LEU A N 1
ATOM 1434 C CA . LEU A 1 178 ? -39.147 -5.251 63.863 1.00 86.75 178 LEU A CA 1
ATOM 1435 C C . LEU A 1 178 ? -38.003 -5.128 64.879 1.00 86.75 178 LEU A C 1
ATOM 1437 O O . LEU A 1 178 ? -37.602 -6.129 65.465 1.00 86.75 178 LEU A O 1
ATOM 1441 N N . GLN A 1 179 ? -37.463 -3.925 65.068 1.00 88.50 179 GLN A N 1
ATOM 1442 C CA . GLN A 1 179 ? -36.328 -3.646 65.939 1.00 88.50 179 GLN A CA 1
ATOM 1443 C C . GLN A 1 179 ? -36.826 -2.907 67.186 1.00 88.50 179 GLN A C 1
ATOM 1445 O O . GLN A 1 179 ? -36.647 -1.702 67.322 1.00 88.50 179 GLN A O 1
ATOM 1450 N N . ALA A 1 180 ? -37.539 -3.612 68.065 1.00 87.94 180 ALA A N 1
ATOM 1451 C CA . ALA A 1 180 ? -38.046 -3.041 69.313 1.00 87.94 180 ALA A CA 1
ATOM 1452 C C . ALA A 1 180 ? -36.891 -2.620 70.240 1.00 87.94 180 ALA A C 1
ATOM 1454 O O . ALA A 1 180 ? -35.945 -3.384 70.425 1.00 87.94 180 ALA A O 1
ATOM 1455 N N . VAL A 1 181 ? -36.995 -1.436 70.848 1.00 88.56 181 VAL A N 1
ATOM 1456 C CA . VAL A 1 181 ? -36.009 -0.896 71.803 1.00 88.56 181 VAL A CA 1
ATOM 1457 C C . VAL A 1 181 ? -36.604 -0.781 73.207 1.00 88.56 181 VAL A C 1
ATOM 1459 O O . VAL A 1 181 ? -36.014 -1.251 74.175 1.00 88.56 181 VAL A O 1
ATOM 1462 N N . GLU A 1 182 ? -37.778 -0.164 73.336 1.00 90.00 182 GLU A N 1
ATOM 1463 C CA . GLU A 1 182 ? -38.472 0.012 74.617 1.00 90.00 182 GLU A CA 1
ATOM 1464 C C . GLU A 1 182 ? -39.987 0.017 74.387 1.00 90.00 182 GLU A C 1
ATOM 1466 O O . GLU A 1 182 ? -40.481 0.503 73.368 1.00 90.00 182 GLU A O 1
ATOM 1471 N N . MET A 1 183 ? -40.748 -0.489 75.353 1.00 90.06 183 MET A N 1
ATOM 1472 C CA . MET A 1 183 ? -42.200 -0.393 75.359 1.00 90.06 183 MET A CA 1
ATOM 1473 C C . MET A 1 183 ? -42.709 0.065 76.720 1.00 90.06 183 MET A C 1
ATOM 1475 O O . MET A 1 183 ? -42.407 -0.545 77.740 1.00 90.06 183 MET A O 1
ATOM 1479 N N . PHE A 1 184 ? -43.518 1.118 76.739 1.00 89.69 184 PHE A N 1
ATOM 1480 C CA . PHE A 1 184 ? -44.155 1.621 77.952 1.00 89.69 184 PHE A CA 1
ATOM 1481 C C . PHE A 1 184 ? -45.657 1.342 77.911 1.00 89.69 184 PHE A C 1
ATOM 1483 O O . PHE A 1 184 ? -46.357 1.772 76.988 1.00 89.69 184 PHE A O 1
ATOM 1490 N N . ASP A 1 185 ? -46.147 0.618 78.916 1.00 86.38 185 ASP A N 1
ATOM 1491 C CA . ASP A 1 185 ? -47.550 0.197 79.027 1.00 86.38 185 ASP A CA 1
ATOM 1492 C C . ASP A 1 185 ? -48.417 1.099 79.907 1.00 86.38 185 ASP A C 1
ATOM 1494 O O . ASP A 1 185 ? -49.641 0.962 79.919 1.00 86.38 185 ASP A O 1
ATOM 1498 N N . GLY A 1 186 ? -47.790 2.055 80.589 1.00 82.75 186 GLY A N 1
ATOM 1499 C CA . GLY A 1 186 ? -48.442 2.958 81.524 1.00 82.75 186 GLY A CA 1
ATOM 1500 C C . GLY A 1 186 ? -47.994 2.818 82.960 1.00 82.75 186 GLY A C 1
ATOM 1501 O O . GLY A 1 186 ? -48.070 3.797 83.702 1.00 82.75 186 GLY A O 1
ATOM 1502 N N . GLU A 1 187 ? -47.498 1.643 83.327 1.00 83.75 187 GLU A N 1
ATOM 1503 C CA . GLU A 1 187 ? -47.011 1.343 84.668 1.00 83.75 187 GLU A CA 1
ATOM 1504 C C . GLU A 1 187 ? -45.495 1.175 84.661 1.00 83.75 187 GLU A C 1
ATOM 1506 O O . GLU A 1 187 ? -44.809 1.712 85.533 1.00 83.75 187 GLU A O 1
ATOM 1511 N N . LYS A 1 188 ? -44.961 0.460 83.663 1.00 87.44 188 LYS A N 1
ATOM 1512 C CA . LYS A 1 188 ? -43.539 0.128 83.570 1.00 87.44 188 LYS A CA 1
ATOM 1513 C C . LYS A 1 188 ? -43.006 0.321 82.153 1.00 87.44 188 LYS A C 1
ATOM 1515 O O . LYS A 1 188 ? -43.714 0.170 81.158 1.00 87.44 188 LYS A O 1
ATOM 1520 N N . SER A 1 189 ? -41.724 0.668 82.085 1.00 88.94 189 SER A N 1
ATOM 1521 C CA . SER A 1 189 ? -40.937 0.602 80.854 1.00 88.94 189 SER A CA 1
ATOM 1522 C C . SER A 1 189 ? -40.308 -0.782 80.747 1.00 88.94 189 SER A C 1
ATOM 1524 O O . SER A 1 189 ? -39.534 -1.178 81.616 1.00 88.94 189 SER A O 1
ATOM 1526 N N . HIS A 1 190 ? -40.615 -1.486 79.666 1.00 88.44 190 HIS A N 1
ATOM 1527 C CA . HIS A 1 190 ? -40.086 -2.803 79.328 1.00 88.44 190 HIS A CA 1
ATOM 1528 C C . HIS A 1 190 ? -39.016 -2.636 78.252 1.00 88.44 190 HIS A C 1
ATOM 1530 O O . HIS A 1 190 ? -39.314 -2.140 77.168 1.00 88.44 190 HIS A O 1
ATOM 1536 N N . ARG A 1 191 ? -37.768 -3.005 78.553 1.00 87.88 191 ARG A N 1
ATOM 1537 C CA . ARG A 1 191 ? -36.643 -2.966 77.594 1.00 87.88 191 ARG A CA 1
ATOM 1538 C C . ARG A 1 191 ? -36.213 -4.348 77.130 1.00 87.88 191 ARG A C 1
ATOM 1540 O O . ARG A 1 191 ? -35.709 -4.483 76.022 1.00 87.88 191 ARG A O 1
ATOM 1547 N N . ASP A 1 192 ? -36.429 -5.366 77.958 1.00 82.56 192 ASP A N 1
ATOM 1548 C CA . ASP A 1 192 ? -36.289 -6.742 77.510 1.00 82.56 192 ASP A CA 1
ATOM 1549 C C . ASP A 1 192 ? -37.478 -7.094 76.608 1.00 82.56 192 ASP A C 1
ATOM 1551 O O . ASP A 1 192 ? -38.635 -7.038 77.027 1.00 82.56 192 ASP A O 1
ATOM 1555 N N . ILE A 1 193 ? -37.181 -7.452 75.359 1.00 79.69 193 ILE A N 1
ATOM 1556 C CA . ILE A 1 193 ? -38.160 -7.851 74.341 1.00 79.69 193 ILE A CA 1
ATOM 1557 C C . ILE A 1 193 ? -39.022 -9.018 74.843 1.00 79.69 193 ILE A C 1
ATOM 1559 O O . ILE A 1 193 ? -40.219 -9.058 74.551 1.00 79.69 193 ILE A O 1
ATOM 1563 N N . GLY A 1 194 ? -38.439 -9.943 75.615 1.00 77.69 194 GLY A N 1
ATOM 1564 C CA . GLY A 1 194 ? -39.150 -11.092 76.177 1.00 77.69 194 GLY A CA 1
ATOM 1565 C C . GLY A 1 194 ? -40.190 -10.721 77.237 1.00 77.69 194 GLY A C 1
ATOM 1566 O O . GLY A 1 194 ? -41.155 -11.461 77.428 1.00 77.69 194 GLY A O 1
ATOM 1567 N N . GLU A 1 195 ? -40.033 -9.564 77.880 1.00 81.19 195 GLU A N 1
ATOM 1568 C CA . GLU A 1 195 ? -40.933 -9.056 78.922 1.00 81.19 195 GLU A CA 1
ATOM 1569 C C . GLU A 1 195 ? -41.945 -8.033 78.385 1.00 81.19 195 GLU A C 1
ATOM 1571 O O . GLU A 1 195 ? -42.944 -7.742 79.046 1.00 81.19 195 GLU A O 1
ATOM 1576 N N . MET A 1 196 ? -41.739 -7.508 77.169 1.00 84.69 196 MET A N 1
ATOM 1577 C CA . MET A 1 196 ? -42.665 -6.550 76.565 1.00 84.69 196 MET A CA 1
ATOM 1578 C C . MET A 1 196 ? -44.055 -7.192 76.381 1.00 84.69 196 MET A C 1
ATOM 1580 O O . MET A 1 196 ? -44.179 -8.211 75.697 1.00 84.69 196 MET A O 1
ATOM 1584 N N . PRO A 1 197 ? -45.142 -6.581 76.892 1.00 74.94 197 PRO A N 1
ATOM 1585 C CA . PRO A 1 197 ? -46.459 -7.220 77.027 1.00 74.94 197 PRO A CA 1
ATOM 1586 C C . PRO A 1 197 ? -47.143 -7.613 75.706 1.00 74.94 197 PRO A C 1
ATOM 1588 O O . PRO A 1 197 ? -48.163 -8.302 75.720 1.00 74.94 197 PRO A O 1
ATOM 1591 N N . VAL A 1 198 ? -46.612 -7.173 74.562 1.00 74.25 198 VAL A N 1
ATOM 1592 C CA . VAL A 1 198 ? -47.088 -7.559 73.222 1.00 74.25 198 VAL A CA 1
ATOM 1593 C C . VAL A 1 198 ? -46.060 -8.357 72.418 1.00 74.25 198 VAL A C 1
ATOM 1595 O O . VAL A 1 198 ? -46.387 -8.828 71.336 1.00 74.25 198 VAL A O 1
ATOM 1598 N N . LEU A 1 199 ? -44.814 -8.479 72.879 1.00 73.38 199 LEU A N 1
ATOM 1599 C CA . LEU A 1 199 ? -43.761 -9.229 72.178 1.00 73.38 199 LEU A CA 1
ATOM 1600 C C . LEU A 1 199 ? -43.310 -10.470 72.952 1.00 73.38 199 LEU A C 1
ATOM 1602 O O . LEU A 1 199 ? -42.667 -11.335 72.357 1.00 73.38 199 LEU A O 1
ATOM 1606 N N . GLY A 1 200 ? -43.695 -10.596 74.226 1.00 64.06 200 GLY A N 1
ATOM 1607 C CA . GLY A 1 200 ? -43.354 -11.730 75.072 1.00 64.06 200 GLY A CA 1
ATOM 1608 C C . GLY A 1 200 ? -43.653 -13.068 74.396 1.00 64.06 200 GLY A C 1
ATOM 1609 O O . GLY A 1 200 ? -44.769 -13.326 73.941 1.00 64.06 200 GLY A O 1
ATOM 1610 N N . GLY A 1 201 ? -42.614 -13.900 74.287 1.00 60.28 201 GLY A N 1
ATOM 1611 C CA . GLY A 1 201 ? -42.666 -15.215 73.645 1.00 60.28 201 GLY A CA 1
ATOM 1612 C C . GLY A 1 201 ? -42.503 -15.236 72.118 1.00 60.28 201 GLY A C 1
ATOM 1613 O O . GLY A 1 201 ? -42.637 -16.309 71.532 1.00 60.28 201 GLY A O 1
ATOM 1614 N N . ARG A 1 202 ? -42.215 -14.109 71.446 1.00 61.16 202 ARG A N 1
ATOM 1615 C CA . ARG A 1 202 ? -41.943 -14.077 69.995 1.00 61.16 202 ARG A CA 1
ATOM 1616 C C . ARG A 1 202 ? -40.483 -13.750 69.689 1.00 61.16 202 ARG A C 1
ATOM 1618 O O . ARG A 1 202 ? -40.015 -12.659 69.995 1.00 61.16 202 ARG A O 1
ATOM 1625 N N . ASP A 1 203 ? -39.810 -14.652 68.979 1.00 61.91 203 ASP A N 1
ATOM 1626 C CA . ASP A 1 203 ? -38.495 -14.379 68.397 1.00 61.91 203 ASP A CA 1
ATOM 1627 C C . ASP A 1 203 ? -38.623 -13.387 67.221 1.00 61.91 203 ASP A C 1
ATOM 1629 O O . ASP A 1 203 ? -39.455 -13.552 66.320 1.00 61.91 203 ASP A O 1
ATOM 1633 N N . LEU A 1 204 ? -37.834 -12.312 67.259 1.00 61.25 204 LEU A N 1
ATOM 1634 C CA . LEU A 1 204 ? -37.761 -11.285 66.214 1.00 61.25 204 LEU A CA 1
ATOM 1635 C C . LEU A 1 204 ? -36.639 -11.557 65.201 1.00 61.25 204 LEU A C 1
ATOM 1637 O O . LEU A 1 204 ? -36.586 -10.894 64.163 1.00 61.25 204 LEU A O 1
ATOM 1641 N N . GLN A 1 205 ? -35.761 -12.527 65.464 1.00 60.84 205 GLN A N 1
ATOM 1642 C CA . GLN A 1 205 ? -34.707 -12.941 64.546 1.00 60.84 205 GLN A CA 1
ATOM 1643 C C . GLN A 1 205 ? -35.269 -13.992 63.577 1.00 60.84 205 GLN A C 1
ATOM 1645 O O . GLN A 1 205 ? -35.541 -15.122 63.955 1.00 60.84 205 GLN A O 1
ATOM 1650 N N . SER A 1 206 ? -35.495 -13.623 62.309 1.00 60.38 206 SER A N 1
ATOM 1651 C CA . SER A 1 206 ? -36.085 -14.524 61.302 1.00 60.38 206 SER A CA 1
ATOM 1652 C C . SER A 1 206 ? -35.003 -15.287 60.514 1.00 60.38 206 SER A C 1
ATOM 1654 O O . SER A 1 206 ? -34.272 -14.662 59.738 1.00 60.38 206 SER A O 1
ATOM 1656 N N . PRO A 1 207 ? -34.923 -16.632 60.598 1.00 61.09 207 PRO A N 1
ATOM 1657 C CA . PRO A 1 207 ? -34.044 -17.445 59.745 1.00 61.09 207 PRO A CA 1
ATOM 1658 C C . PRO A 1 207 ? -34.347 -17.291 58.244 1.00 61.09 207 PRO A C 1
ATOM 1660 O O . PRO A 1 207 ? -33.460 -17.410 57.397 1.00 61.09 207 PRO A O 1
ATOM 1663 N N . LEU A 1 208 ? -35.598 -16.965 57.902 1.00 61.84 208 LEU A N 1
ATOM 1664 C CA . LEU A 1 208 ? -36.029 -16.664 56.534 1.00 61.84 208 LEU A CA 1
ATOM 1665 C C . LEU A 1 208 ? -35.412 -15.365 55.998 1.00 61.84 208 LEU A C 1
ATOM 1667 O O . LEU A 1 208 ? -35.114 -15.284 54.805 1.00 61.84 208 LEU A O 1
ATOM 1671 N N . ALA A 1 209 ? -35.179 -14.368 56.857 1.00 58.81 209 ALA A N 1
ATOM 1672 C CA . ALA A 1 209 ? -34.480 -13.145 56.465 1.00 58.81 209 ALA A CA 1
ATOM 1673 C C . ALA A 1 209 ? -33.012 -13.443 56.114 1.00 58.81 209 ALA A C 1
ATOM 1675 O O . ALA A 1 209 ? -32.532 -13.021 55.060 1.00 58.81 209 ALA A O 1
ATOM 1676 N N . ALA A 1 210 ? -32.336 -14.272 56.917 1.00 65.06 210 ALA A N 1
ATOM 1677 C CA . ALA A 1 210 ? -30.961 -14.698 56.652 1.00 65.06 210 ALA A CA 1
ATOM 1678 C C . ALA A 1 210 ? -30.824 -15.466 55.320 1.00 65.06 210 ALA A C 1
ATOM 1680 O O . ALA A 1 210 ? -29.926 -15.183 54.523 1.00 65.06 210 ALA A O 1
ATOM 1681 N N . LEU A 1 211 ? -31.757 -16.380 55.026 1.00 68.06 211 LEU A N 1
ATOM 1682 C CA . LEU A 1 211 ? -31.787 -17.114 53.753 1.00 68.06 211 LEU A CA 1
ATOM 1683 C C . LEU A 1 211 ? -31.967 -16.193 52.534 1.00 68.06 211 LEU A C 1
ATOM 1685 O O . LEU A 1 211 ? -31.367 -16.429 51.484 1.00 68.06 211 LEU A O 1
ATOM 1689 N N . ARG A 1 212 ? -32.743 -15.113 52.655 1.00 67.62 212 ARG A N 1
ATOM 1690 C CA . ARG A 1 212 ? -32.941 -14.152 51.556 1.00 67.62 212 ARG A CA 1
ATOM 1691 C C . ARG A 1 212 ? -31.730 -13.264 51.298 1.00 67.62 212 ARG A C 1
ATOM 1693 O O . ARG A 1 212 ? -31.454 -12.966 50.134 1.00 67.62 212 ARG A O 1
ATOM 1700 N N . VAL A 1 213 ? -30.984 -12.882 52.338 1.00 66.00 213 VAL A N 1
ATOM 1701 C CA . VAL A 1 213 ? -29.695 -12.184 52.174 1.00 66.00 213 VAL A CA 1
ATOM 1702 C C . VAL A 1 213 ? -28.741 -13.044 51.348 1.00 66.00 213 VAL A C 1
ATOM 1704 O O . VAL A 1 213 ? -28.172 -12.569 50.363 1.00 66.00 213 VAL A O 1
ATOM 1707 N N . ALA A 1 214 ? -28.628 -14.328 51.700 1.00 72.06 214 ALA A N 1
ATOM 1708 C CA . ALA A 1 214 ? -27.784 -15.274 50.979 1.00 72.06 214 ALA A CA 1
ATOM 1709 C C . ALA A 1 214 ? -28.225 -15.443 49.513 1.00 72.06 214 ALA A C 1
ATOM 1711 O O . ALA A 1 214 ? -27.397 -15.348 48.607 1.00 72.06 214 ALA A O 1
ATOM 1712 N N . ALA A 1 215 ? -29.530 -15.598 49.262 1.00 75.81 215 ALA A N 1
ATOM 1713 C CA . ALA A 1 215 ? -30.068 -15.732 47.906 1.00 75.81 215 ALA A CA 1
ATOM 1714 C C . ALA A 1 215 ? -29.837 -14.478 47.041 1.00 75.81 215 ALA A C 1
ATOM 1716 O O . ALA A 1 215 ? -29.477 -14.573 45.868 1.00 75.81 215 ALA A O 1
ATOM 1717 N N . THR A 1 216 ? -29.996 -13.286 47.620 1.00 72.94 216 THR A N 1
ATOM 1718 C CA . THR A 1 216 ? -29.787 -12.018 46.902 1.00 72.94 216 THR A CA 1
ATOM 1719 C C . THR A 1 216 ? -28.318 -11.823 46.534 1.00 72.94 216 THR A C 1
ATOM 1721 O O . THR A 1 216 ? -28.010 -11.367 45.433 1.00 72.94 216 THR A O 1
ATOM 1724 N N . ARG A 1 217 ? -27.402 -12.204 47.433 1.00 75.00 217 ARG A N 1
ATOM 1725 C CA . ARG A 1 217 ? -25.958 -12.164 47.181 1.00 75.00 217 ARG A CA 1
ATOM 1726 C C . ARG A 1 217 ? -25.565 -13.086 46.027 1.00 75.00 217 ARG A C 1
ATOM 1728 O O . ARG A 1 217 ? -24.940 -12.620 45.078 1.00 75.00 217 ARG A O 1
ATOM 1735 N N . ALA A 1 218 ? -26.015 -14.340 46.064 1.00 79.56 218 ALA A N 1
ATOM 1736 C CA . ALA A 1 218 ? -25.733 -15.319 45.016 1.00 79.56 218 ALA A CA 1
ATOM 1737 C C . ALA A 1 218 ? -26.253 -14.868 43.637 1.00 79.56 218 ALA A C 1
ATOM 1739 O O . ALA A 1 218 ? -25.561 -15.007 42.630 1.00 79.56 218 ALA A O 1
ATOM 1740 N N . ASN A 1 219 ? -27.441 -14.254 43.583 1.00 79.25 219 ASN A N 1
ATOM 1741 C CA . ASN A 1 219 ? -27.993 -13.730 42.331 1.00 79.25 219 ASN A CA 1
ATOM 1742 C C . ASN A 1 219 ? -27.159 -12.583 41.738 1.00 79.25 219 ASN A C 1
ATOM 1744 O O . ASN A 1 219 ? -27.009 -12.510 40.518 1.00 79.25 219 ASN A O 1
ATOM 1748 N N . ARG A 1 220 ? -26.596 -11.700 42.573 1.00 77.94 220 ARG A N 1
ATOM 1749 C CA . ARG A 1 220 ? -25.710 -10.621 42.098 1.00 77.94 220 ARG A CA 1
ATOM 1750 C C . ARG A 1 220 ? -24.394 -11.168 41.552 1.00 77.94 220 ARG A C 1
ATOM 1752 O O . ARG A 1 220 ? -23.938 -10.718 40.506 1.00 77.94 220 ARG A O 1
ATOM 1759 N N . GLU A 1 221 ? -23.811 -12.153 42.228 1.00 84.69 221 GLU A N 1
ATOM 1760 C CA . GLU A 1 221 ? -22.577 -12.805 41.777 1.00 84.69 221 GLU A CA 1
ATOM 1761 C C . GLU A 1 221 ? -22.790 -13.498 40.422 1.00 84.69 221 GLU A C 1
ATOM 1763 O O . GLU A 1 221 ? -22.021 -13.262 39.488 1.00 84.69 221 GLU A O 1
ATOM 1768 N N . LEU A 1 222 ? -23.898 -14.234 40.262 1.00 89.06 222 LEU A N 1
ATOM 1769 C CA . LEU A 1 222 ? -24.262 -14.878 38.997 1.00 89.06 222 LEU A CA 1
ATOM 1770 C C . LEU A 1 222 ? -24.465 -13.871 37.852 1.00 89.06 222 LEU A C 1
ATOM 1772 O O . LEU A 1 222 ? -24.050 -14.135 36.724 1.00 89.06 222 LEU A O 1
ATOM 1776 N N . ALA A 1 223 ? -25.091 -12.723 38.123 1.00 85.50 223 ALA A N 1
ATOM 1777 C CA . ALA A 1 223 ? -25.251 -11.664 37.127 1.00 85.50 223 ALA A CA 1
ATOM 1778 C C . ALA A 1 223 ? -23.889 -11.108 36.670 1.00 85.50 223 ALA A C 1
ATOM 1780 O O . ALA A 1 223 ? -23.652 -10.996 35.469 1.00 85.50 223 ALA A O 1
ATOM 1781 N N . SER A 1 224 ? -22.965 -10.871 37.608 1.00 85.44 224 SER A N 1
ATOM 1782 C CA . SER A 1 224 ? -21.618 -10.370 37.293 1.00 85.44 224 SER A CA 1
ATOM 1783 C C . SER A 1 224 ? -20.783 -11.348 36.453 1.00 85.44 224 SER A C 1
ATOM 1785 O O . SER A 1 224 ? -19.989 -10.930 35.612 1.00 85.44 224 SER A O 1
ATOM 1787 N N . GLU A 1 225 ? -20.948 -12.658 36.665 1.00 89.75 225 GLU A N 1
ATOM 1788 C CA . GLU A 1 225 ? -20.273 -13.684 35.861 1.00 89.75 225 GLU A CA 1
ATOM 1789 C C . GLU A 1 225 ? -20.833 -13.733 34.437 1.00 89.75 225 GLU A C 1
ATOM 1791 O O . GLU A 1 225 ? -20.076 -13.883 33.479 1.00 89.75 225 GLU A O 1
ATOM 1796 N N . ARG A 1 226 ? -22.151 -13.558 34.275 1.00 91.00 226 ARG A N 1
ATOM 1797 C CA . ARG A 1 226 ? -22.788 -13.507 32.951 1.00 91.00 226 ARG A CA 1
ATOM 1798 C C . ARG A 1 226 ? -22.334 -12.298 32.139 1.00 91.00 226 ARG A C 1
ATOM 1800 O O . ARG A 1 226 ? -22.060 -12.453 30.954 1.00 91.00 226 ARG A O 1
ATOM 1807 N N . GLU A 1 227 ? -22.209 -11.130 32.766 1.00 90.62 227 GLU A N 1
ATOM 1808 C CA . GLU A 1 227 ? -21.672 -9.931 32.107 1.00 90.62 227 GLU A CA 1
ATOM 1809 C C . GLU A 1 227 ? -20.222 -10.139 31.653 1.00 90.62 227 GLU A C 1
ATOM 1811 O O . GLU A 1 227 ? -19.896 -9.874 30.496 1.00 90.62 227 GLU A O 1
ATOM 1816 N N . ARG A 1 228 ? -19.371 -10.718 32.513 1.00 90.94 228 ARG A N 1
ATOM 1817 C CA . ARG A 1 228 ? -17.990 -11.078 32.146 1.00 90.94 228 ARG A CA 1
ATOM 1818 C C . ARG A 1 228 ? -17.921 -12.119 31.027 1.00 90.94 228 ARG A C 1
ATOM 1820 O O . ARG A 1 228 ? -16.996 -12.080 30.219 1.00 90.94 228 ARG A O 1
ATOM 1827 N N . GLY A 1 229 ? -18.875 -13.048 30.969 1.00 93.38 229 GLY A N 1
ATOM 1828 C CA . GLY A 1 229 ? -19.022 -13.988 29.854 1.00 93.38 229 GLY A CA 1
ATOM 1829 C C . GLY A 1 229 ? -19.307 -13.271 28.533 1.00 93.38 229 GLY A C 1
ATOM 1830 O O . GLY A 1 229 ? -18.574 -13.460 27.568 1.00 93.38 229 GLY A O 1
ATOM 1831 N N . ALA A 1 230 ? -20.296 -12.373 28.523 1.00 93.06 230 ALA A N 1
ATOM 1832 C CA . ALA A 1 230 ? -20.657 -11.599 27.336 1.00 93.06 230 ALA A CA 1
ATOM 1833 C C . ALA A 1 230 ? -19.509 -10.702 26.834 1.00 93.06 230 ALA A C 1
ATOM 1835 O O . ALA A 1 230 ? -19.305 -10.573 25.627 1.00 93.06 230 ALA A O 1
ATOM 1836 N N . GLU A 1 231 ? -18.728 -10.112 27.743 1.00 92.81 231 GLU A N 1
ATOM 1837 C CA . GLU A 1 231 ? -17.544 -9.321 27.385 1.00 92.81 231 GLU A CA 1
ATOM 1838 C C . GLU A 1 231 ? -16.470 -10.179 26.697 1.00 92.81 231 GLU A C 1
ATOM 1840 O O . GLU A 1 231 ? -15.913 -9.781 25.671 1.00 92.81 231 GLU A O 1
ATOM 1845 N N . ARG A 1 232 ? -16.213 -11.390 27.210 1.00 94.38 232 ARG A N 1
ATOM 1846 C CA . ARG A 1 232 ? -15.273 -12.333 26.584 1.00 94.38 232 ARG A CA 1
ATOM 1847 C C . ARG A 1 232 ? -15.745 -12.768 25.200 1.00 94.38 232 ARG A C 1
ATOM 1849 O O . ARG A 1 232 ? -14.933 -12.777 24.278 1.00 94.38 232 ARG A O 1
ATOM 1856 N N . ASP A 1 233 ? -17.031 -13.065 25.037 1.00 94.31 233 ASP A N 1
ATOM 1857 C CA . ASP A 1 233 ? -17.601 -13.454 23.742 1.00 94.31 233 ASP A CA 1
ATOM 1858 C C . ASP A 1 233 ? -17.480 -12.322 22.708 1.00 94.31 233 ASP A C 1
ATOM 1860 O O . ASP A 1 233 ? -17.113 -12.562 21.555 1.00 94.31 233 ASP A O 1
ATOM 1864 N N . ALA A 1 234 ? -17.698 -11.069 23.124 1.00 94.31 234 ALA A N 1
ATOM 1865 C CA . ALA A 1 234 ? -17.507 -9.903 22.263 1.00 94.31 234 ALA A CA 1
ATOM 1866 C C . ALA A 1 234 ? -16.042 -9.737 21.816 1.00 94.31 234 ALA A C 1
ATOM 1868 O O . ALA A 1 234 ? -15.779 -9.421 20.653 1.00 94.31 234 ALA A O 1
ATOM 1869 N N . ILE A 1 235 ? -15.080 -9.980 22.714 1.00 94.75 235 ILE A N 1
ATOM 1870 C CA . ILE A 1 235 ? -13.646 -9.952 22.389 1.00 94.75 235 ILE A CA 1
ATOM 1871 C C . ILE A 1 235 ? -13.290 -11.065 21.399 1.00 94.75 235 ILE A C 1
ATOM 1873 O O . ILE A 1 235 ? -12.572 -10.805 20.433 1.00 94.75 235 ILE A O 1
ATOM 1877 N N . ILE A 1 236 ? -13.802 -12.282 21.608 1.00 95.44 236 ILE A N 1
ATOM 1878 C CA . ILE A 1 236 ? -13.567 -13.420 20.707 1.00 95.44 236 ILE A CA 1
ATOM 1879 C C . ILE A 1 236 ? -14.067 -13.086 19.300 1.00 95.44 236 ILE A C 1
ATOM 1881 O O . ILE A 1 236 ? -13.287 -13.162 18.353 1.00 95.44 236 ILE A O 1
ATOM 1885 N N . LEU A 1 237 ? -15.313 -12.619 19.167 1.00 94.88 237 LEU A N 1
ATOM 1886 C CA . LEU A 1 237 ? -15.888 -12.222 17.877 1.00 94.88 237 LEU A CA 1
ATOM 1887 C C . LEU A 1 237 ? -15.061 -11.136 17.176 1.00 94.88 237 LEU A C 1
ATOM 1889 O O . LEU A 1 237 ? -14.843 -11.204 15.965 1.00 94.88 237 LEU A O 1
ATOM 1893 N N . ARG A 1 238 ? -14.565 -10.146 17.928 1.00 96.44 238 ARG A N 1
ATOM 1894 C CA . ARG A 1 238 ? -13.709 -9.091 17.372 1.00 96.44 238 ARG A CA 1
ATOM 1895 C C . ARG A 1 238 ? -12.400 -9.659 16.822 1.00 96.44 238 ARG A C 1
ATOM 1897 O O . ARG A 1 238 ? -12.031 -9.346 15.694 1.00 96.44 238 ARG A O 1
ATOM 1904 N N . LEU A 1 239 ? -11.722 -10.506 17.597 1.00 95.31 239 LEU A N 1
ATOM 1905 C CA . LEU A 1 239 ? -10.452 -11.123 17.202 1.00 95.31 239 LEU A CA 1
ATOM 1906 C C . LEU A 1 239 ? -10.616 -12.075 16.009 1.00 95.31 239 LEU A C 1
ATOM 1908 O O . LEU A 1 239 ? -9.739 -12.139 15.148 1.00 95.31 239 LEU A O 1
ATOM 1912 N N . GLU A 1 240 ? -11.734 -12.796 15.919 1.00 95.75 240 GLU A N 1
ATOM 1913 C CA . GLU A 1 240 ? -12.053 -13.620 14.750 1.00 95.75 240 GLU A CA 1
ATOM 1914 C C . GLU A 1 240 ? -12.256 -12.769 13.492 1.00 95.75 240 GLU A C 1
ATOM 1916 O O . GLU A 1 240 ? -11.693 -13.094 12.445 1.00 95.75 240 GLU A O 1
ATOM 1921 N N . GLY A 1 241 ? -12.961 -11.638 13.610 1.00 95.38 241 GLY A N 1
ATOM 1922 C CA . GLY A 1 241 ? -13.104 -10.669 12.523 1.00 95.38 241 GLY A CA 1
ATOM 1923 C C . GLY A 1 241 ? -11.765 -10.070 12.073 1.00 95.38 241 GLY A C 1
ATOM 1924 O O . GLY A 1 241 ? -11.481 -10.025 10.876 1.00 95.38 241 GLY A O 1
ATOM 1925 N N . GLU A 1 242 ? -10.907 -9.670 13.018 1.00 95.50 242 GLU A N 1
ATOM 1926 C CA . GLU A 1 242 ? -9.553 -9.164 12.736 1.00 95.50 242 GLU A CA 1
ATOM 1927 C C . GLU A 1 242 ? -8.690 -10.219 12.020 1.00 95.50 242 GLU A C 1
ATOM 1929 O O . GLU A 1 242 ? -8.014 -9.916 11.032 1.00 95.50 242 GLU A O 1
ATOM 1934 N N . ARG A 1 243 ? -8.751 -11.482 12.463 1.00 96.19 243 ARG A N 1
ATOM 1935 C CA . ARG A 1 243 ? -8.053 -12.610 11.827 1.00 96.19 243 ARG A CA 1
ATOM 1936 C C . ARG A 1 243 ? -8.518 -12.823 10.389 1.00 96.19 243 ARG A C 1
ATOM 1938 O O . ARG A 1 243 ? -7.689 -13.058 9.509 1.00 96.19 243 ARG A O 1
ATOM 1945 N N . ASP A 1 244 ? -9.822 -12.786 10.143 1.00 95.94 244 ASP A N 1
ATOM 1946 C CA . ASP A 1 244 ? -10.374 -13.061 8.817 1.00 95.94 244 ASP A CA 1
ATOM 1947 C C . ASP A 1 244 ? -10.104 -11.900 7.843 1.00 95.94 244 ASP A C 1
ATOM 1949 O O . ASP A 1 244 ? -9.762 -12.133 6.677 1.00 95.94 244 ASP A O 1
ATOM 1953 N N . ALA A 1 245 ? -10.111 -10.657 8.334 1.00 93.69 245 ALA A N 1
ATOM 1954 C CA . ALA A 1 245 ? -9.633 -9.496 7.586 1.00 93.69 245 ALA A CA 1
ATOM 1955 C C . ALA A 1 245 ? -8.141 -9.617 7.223 1.00 93.69 245 ALA A C 1
ATOM 1957 O O . ALA A 1 245 ? -7.766 -9.424 6.064 1.00 93.69 245 ALA A O 1
ATOM 1958 N N . ALA A 1 246 ? -7.289 -10.016 8.174 1.00 93.94 246 ALA A N 1
ATOM 1959 C CA . ALA A 1 246 ? -5.862 -10.222 7.930 1.00 93.94 246 ALA A CA 1
ATOM 1960 C C . ALA A 1 246 ? -5.594 -11.342 6.907 1.00 93.94 246 ALA A C 1
ATOM 1962 O O . ALA A 1 246 ? -4.750 -11.184 6.025 1.00 93.94 246 ALA A O 1
ATOM 1963 N N . LYS A 1 247 ? -6.342 -12.454 6.969 1.00 95.38 247 LYS A N 1
ATOM 1964 C CA . LYS A 1 247 ? -6.267 -13.531 5.964 1.00 95.38 247 LYS A CA 1
ATOM 1965 C C . LYS A 1 247 ? -6.633 -13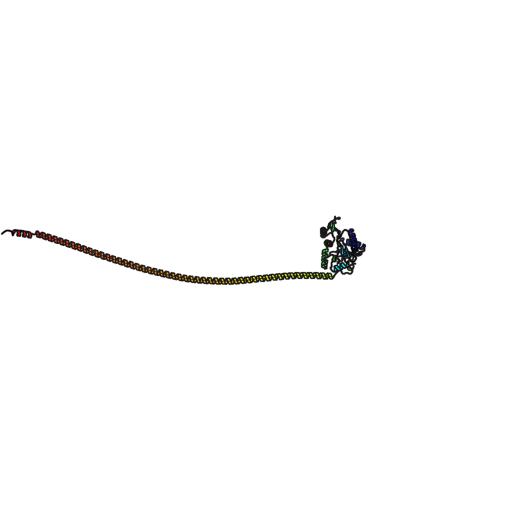.039 4.566 1.00 95.38 247 LYS A C 1
ATOM 1967 O O . LYS A 1 247 ? -5.968 -13.414 3.603 1.00 95.38 247 LYS A O 1
ATOM 1972 N N . SER A 1 248 ? -7.667 -12.205 4.466 1.00 93.38 248 SER A N 1
ATOM 1973 C CA . SER A 1 248 ? -8.133 -11.654 3.191 1.00 93.38 248 SER A CA 1
ATOM 1974 C C . SER A 1 248 ? -7.085 -10.712 2.590 1.00 93.38 248 SER A C 1
ATOM 1976 O O . SER A 1 248 ? -6.676 -10.901 1.447 1.00 93.38 248 SER A O 1
ATOM 1978 N N . SER A 1 249 ? -6.537 -9.798 3.397 1.00 95.31 249 SER A N 1
ATOM 1979 C CA . SER A 1 249 ? -5.441 -8.912 2.983 1.00 95.31 249 SER A CA 1
ATOM 1980 C C . SER A 1 249 ? -4.184 -9.689 2.562 1.00 95.31 249 SER A C 1
ATOM 1982 O O . SER A 1 249 ? -3.569 -9.382 1.542 1.00 95.31 249 SER A O 1
ATOM 1984 N N . HIS A 1 250 ? -3.821 -10.754 3.283 1.00 95.81 250 HIS A N 1
ATOM 1985 C CA . HIS A 1 250 ? -2.689 -11.600 2.898 1.00 95.81 250 HIS A CA 1
ATOM 1986 C C . HIS A 1 250 ? -2.920 -12.310 1.552 1.00 95.81 250 HIS A C 1
ATOM 1988 O O . HIS A 1 250 ? -1.988 -12.452 0.759 1.00 95.81 250 HIS A O 1
ATOM 1994 N N . ALA A 1 251 ? -4.150 -12.751 1.269 1.00 95.00 251 ALA A N 1
ATOM 1995 C CA . ALA A 1 251 ? -4.493 -13.355 -0.016 1.00 95.00 251 ALA A CA 1
ATOM 1996 C C . ALA A 1 251 ? -4.373 -12.348 -1.176 1.00 95.00 251 ALA A C 1
ATOM 1998 O O . ALA A 1 251 ? -3.846 -12.702 -2.232 1.00 95.00 251 ALA A O 1
ATOM 1999 N N . GLU A 1 252 ? -4.787 -11.096 -0.965 1.00 95.06 252 GLU A N 1
ATOM 2000 C CA . GLU A 1 252 ? -4.620 -10.007 -1.938 1.00 95.06 252 GLU A CA 1
ATOM 2001 C C . GLU A 1 252 ? -3.140 -9.721 -2.219 1.00 95.06 252 GLU A C 1
ATOM 2003 O O . GLU A 1 252 ? -2.722 -9.700 -3.378 1.00 95.06 252 GLU A O 1
ATOM 2008 N N . VAL A 1 253 ? -2.319 -9.590 -1.171 1.00 95.81 253 VAL A N 1
ATOM 2009 C CA . VAL A 1 253 ? -0.869 -9.375 -1.309 1.00 95.81 253 VAL A CA 1
ATOM 2010 C C . VAL A 1 253 ? -0.200 -10.545 -2.034 1.00 95.81 253 VAL A C 1
ATOM 2012 O O . VAL A 1 253 ? 0.655 -10.329 -2.891 1.00 95.81 253 VAL A O 1
ATOM 2015 N N . ALA A 1 254 ? -0.600 -11.787 -1.751 1.00 95.62 254 ALA A N 1
ATOM 2016 C CA . ALA A 1 254 ? -0.067 -12.960 -2.440 1.00 95.62 254 ALA A CA 1
ATOM 2017 C C . ALA A 1 254 ? -0.445 -12.988 -3.933 1.00 95.62 254 ALA A C 1
ATOM 2019 O O . ALA A 1 254 ? 0.385 -13.339 -4.778 1.00 95.62 254 ALA A O 1
ATOM 2020 N N . ALA A 1 255 ? -1.678 -12.600 -4.274 1.00 96.19 255 ALA A N 1
ATOM 2021 C CA . ALA A 1 255 ? -2.120 -12.487 -5.661 1.00 96.19 255 ALA A CA 1
ATOM 2022 C C . ALA A 1 255 ? -1.337 -11.398 -6.413 1.00 96.19 255 ALA A C 1
ATOM 2024 O O . ALA A 1 255 ? -0.869 -11.633 -7.530 1.00 96.19 255 ALA A O 1
ATOM 2025 N N . GLU A 1 256 ? -1.127 -10.247 -5.775 1.00 96.12 256 GLU A N 1
ATOM 2026 C CA . GLU A 1 256 ? -0.357 -9.139 -6.338 1.00 96.12 256 GLU A CA 1
ATOM 2027 C C . GLU A 1 256 ? 1.125 -9.500 -6.508 1.00 96.12 256 GLU A C 1
ATOM 2029 O O . GLU A 1 256 ? 1.702 -9.272 -7.571 1.00 96.12 256 GLU A O 1
ATOM 2034 N N . ALA A 1 257 ? 1.735 -10.165 -5.524 1.00 95.81 257 ALA A N 1
ATOM 2035 C CA . ALA A 1 257 ? 3.107 -10.658 -5.626 1.00 95.81 257 ALA A CA 1
ATOM 2036 C C . ALA A 1 257 ? 3.277 -11.638 -6.799 1.00 95.81 257 ALA A C 1
ATOM 2038 O O . ALA A 1 257 ? 4.257 -11.559 -7.541 1.00 95.81 257 ALA A O 1
ATOM 2039 N N . LYS A 1 258 ? 2.297 -12.526 -7.024 1.00 96.25 258 LYS A N 1
ATOM 2040 C CA . LYS A 1 258 ? 2.288 -13.427 -8.185 1.00 96.25 258 LYS A CA 1
ATOM 2041 C C . LYS A 1 258 ? 2.161 -12.655 -9.500 1.00 96.25 258 LYS A C 1
ATOM 2043 O O . LYS A 1 258 ? 2.855 -12.977 -10.465 1.00 96.25 258 LYS A O 1
ATOM 2048 N N . ARG A 1 259 ? 1.307 -11.627 -9.545 1.00 97.75 259 ARG A N 1
ATOM 2049 C CA . ARG A 1 259 ? 1.138 -10.751 -10.715 1.00 97.75 259 ARG A CA 1
ATOM 2050 C C . ARG A 1 259 ? 2.445 -10.037 -11.062 1.00 97.75 259 ARG A C 1
ATOM 2052 O O . ARG A 1 259 ? 2.885 -10.115 -12.207 1.00 97.75 259 ARG A O 1
ATOM 2059 N N . LEU A 1 260 ? 3.086 -9.408 -10.078 1.00 97.12 260 LEU A N 1
ATOM 2060 C CA . LEU A 1 260 ? 4.371 -8.723 -10.241 1.00 97.12 260 LEU A CA 1
ATOM 2061 C C . LEU A 1 260 ? 5.491 -9.698 -10.627 1.00 97.12 260 LEU A C 1
ATOM 2063 O O . LEU A 1 260 ? 6.282 -9.400 -11.519 1.00 97.12 260 LEU A O 1
ATOM 2067 N N . GLY A 1 261 ? 5.525 -10.891 -10.027 1.00 97.25 261 GLY A N 1
ATOM 2068 C CA . GLY A 1 261 ? 6.466 -11.949 -10.400 1.00 97.25 261 GLY A CA 1
ATOM 2069 C C . GLY A 1 261 ? 6.349 -12.339 -11.876 1.00 97.25 261 GLY A C 1
ATOM 2070 O O . GLY A 1 261 ? 7.355 -12.390 -12.583 1.00 97.25 261 GLY A O 1
ATOM 2071 N N . ASN A 1 262 ? 5.123 -12.520 -12.375 1.00 97.12 262 ASN A N 1
ATOM 2072 C CA . ASN A 1 262 ? 4.880 -12.794 -13.793 1.00 97.12 262 ASN A CA 1
ATOM 2073 C C . ASN A 1 262 ? 5.315 -11.625 -14.695 1.00 97.12 262 ASN A C 1
ATOM 2075 O O . ASN A 1 262 ? 5.905 -11.860 -15.748 1.00 97.12 262 ASN A O 1
ATOM 2079 N N . GLN A 1 263 ? 5.073 -10.375 -14.281 1.00 97.38 263 GLN A N 1
ATOM 2080 C CA . GLN A 1 263 ? 5.523 -9.193 -15.028 1.00 97.38 263 GLN A CA 1
ATOM 2081 C C . GLN A 1 263 ? 7.052 -9.117 -15.120 1.00 97.38 263 GLN A C 1
ATOM 2083 O O . GLN A 1 263 ? 7.582 -8.820 -16.187 1.00 97.38 263 GLN A O 1
ATOM 2088 N N . ILE A 1 264 ? 7.775 -9.437 -14.043 1.00 97.31 264 ILE A N 1
ATOM 2089 C CA . ILE A 1 264 ? 9.246 -9.479 -14.054 1.00 97.31 264 ILE A CA 1
ATOM 2090 C C . ILE A 1 264 ? 9.754 -10.525 -15.052 1.00 97.31 264 ILE A C 1
ATOM 2092 O O . ILE A 1 264 ? 10.699 -10.252 -15.789 1.00 97.31 264 ILE A O 1
ATOM 2096 N N . VAL A 1 265 ? 9.129 -11.706 -15.105 1.00 97.19 265 VAL A N 1
ATOM 2097 C CA . VAL A 1 265 ? 9.498 -12.753 -16.074 1.00 97.19 265 VAL A CA 1
ATOM 2098 C C . VAL A 1 265 ? 9.268 -12.278 -17.512 1.00 97.19 265 VAL A C 1
ATOM 2100 O O . VAL A 1 265 ? 10.143 -12.462 -18.353 1.00 97.19 265 VAL A O 1
ATOM 2103 N N . GLN A 1 266 ? 8.142 -11.612 -17.788 1.00 96.81 266 GLN A N 1
ATOM 2104 C CA . GLN A 1 266 ? 7.852 -11.049 -19.113 1.00 96.81 266 GLN A CA 1
ATOM 2105 C C . GLN A 1 266 ? 8.850 -9.961 -19.520 1.00 96.81 266 GLN A C 1
ATOM 2107 O O . GLN A 1 266 ? 9.334 -9.970 -20.648 1.00 96.81 266 GLN A O 1
ATOM 2112 N N . LEU A 1 267 ? 9.192 -9.048 -18.606 1.00 96.69 267 LEU A N 1
ATOM 2113 C CA . LEU A 1 267 ? 10.163 -7.985 -18.872 1.00 96.69 267 LEU A CA 1
ATOM 2114 C C . LEU A 1 267 ? 11.571 -8.536 -19.111 1.00 96.69 267 LEU A C 1
ATOM 2116 O O . LEU A 1 267 ? 12.280 -8.019 -19.966 1.00 96.69 267 LEU A O 1
ATOM 2120 N N . ARG A 1 268 ? 11.970 -9.594 -18.394 1.00 96.88 268 ARG A N 1
ATOM 2121 C CA . ARG A 1 268 ? 13.248 -10.276 -18.645 1.00 96.88 268 ARG A CA 1
ATOM 2122 C C . ARG A 1 268 ? 13.283 -10.907 -20.032 1.00 96.88 268 ARG A C 1
ATOM 2124 O O . ARG A 1 268 ? 14.233 -10.662 -20.757 1.00 96.88 268 ARG A O 1
ATOM 2131 N N . ALA A 1 269 ? 12.229 -11.625 -20.421 1.00 96.50 269 ALA A N 1
ATOM 2132 C CA . ALA A 1 269 ? 12.144 -12.209 -21.758 1.00 96.50 269 ALA A CA 1
ATOM 2133 C C . ALA A 1 269 ? 12.193 -11.135 -22.861 1.00 96.50 269 ALA A C 1
ATOM 2135 O O . ALA A 1 269 ? 12.930 -11.285 -23.827 1.00 96.50 269 ALA A O 1
ATOM 2136 N N . ALA A 1 270 ? 11.475 -10.019 -22.688 1.00 95.75 270 ALA A N 1
ATOM 2137 C CA . ALA A 1 270 ? 11.511 -8.909 -23.640 1.00 95.75 270 ALA A CA 1
ATOM 2138 C C . ALA A 1 270 ? 12.904 -8.260 -23.741 1.00 95.75 270 ALA A C 1
ATOM 2140 O O . ALA A 1 270 ? 13.348 -7.933 -24.838 1.00 95.75 270 ALA A O 1
ATOM 2141 N N . LEU A 1 271 ? 13.602 -8.101 -22.611 1.00 97.31 271 LEU A N 1
ATOM 2142 C CA . LEU A 1 271 ? 14.967 -7.575 -22.586 1.00 97.31 271 LEU A CA 1
ATOM 2143 C C . LEU A 1 271 ? 15.961 -8.532 -23.260 1.00 97.31 271 LEU A C 1
ATOM 2145 O O . LEU A 1 271 ? 16.847 -8.082 -23.983 1.00 97.31 271 LEU A O 1
ATOM 2149 N N . ASP A 1 272 ? 15.817 -9.838 -23.038 1.00 97.44 272 ASP A N 1
ATOM 2150 C CA . ASP A 1 272 ? 16.648 -10.855 -23.685 1.00 97.44 272 ASP A CA 1
ATOM 2151 C C . ASP A 1 272 ? 16.420 -10.867 -25.208 1.00 97.44 272 ASP A C 1
ATOM 2153 O O . ASP A 1 272 ? 17.387 -10.907 -25.972 1.00 97.44 272 ASP A O 1
ATOM 2157 N N . ASP A 1 273 ? 15.167 -10.730 -25.657 1.00 96.50 273 ASP A N 1
ATOM 2158 C CA . ASP A 1 273 ? 14.813 -10.606 -27.076 1.00 96.50 273 ASP A CA 1
ATOM 2159 C C . ASP A 1 273 ? 15.390 -9.327 -27.711 1.00 96.50 273 ASP A C 1
ATOM 2161 O O . ASP A 1 273 ? 15.930 -9.374 -28.820 1.00 96.50 273 ASP A O 1
ATOM 2165 N N . GLU A 1 274 ? 15.307 -8.177 -27.031 1.00 96.06 274 GLU A N 1
ATOM 2166 C CA . GLU A 1 274 ? 15.921 -6.930 -27.509 1.00 96.06 274 GLU A CA 1
ATOM 2167 C C . GLU A 1 274 ? 17.445 -7.033 -27.572 1.00 96.06 274 GLU A C 1
ATOM 2169 O O . GLU A 1 274 ? 18.046 -6.640 -28.573 1.00 96.06 274 GLU A O 1
ATOM 2174 N N . ASN A 1 275 ? 18.083 -7.617 -26.557 1.00 96.69 275 ASN A N 1
ATOM 2175 C CA . ASN A 1 275 ? 19.525 -7.848 -26.566 1.00 96.69 275 ASN A CA 1
ATOM 2176 C C . ASN A 1 275 ? 19.944 -8.756 -27.727 1.00 96.69 275 ASN A C 1
ATOM 2178 O O . ASN A 1 275 ? 20.926 -8.460 -28.408 1.00 96.69 275 ASN A O 1
ATOM 2182 N N . ALA A 1 276 ? 19.191 -9.826 -27.997 1.00 96.44 276 ALA A N 1
ATOM 2183 C CA . ALA A 1 276 ? 19.446 -10.698 -29.139 1.00 96.44 276 ALA A CA 1
ATOM 2184 C C . ALA A 1 276 ? 19.333 -9.939 -30.474 1.00 96.44 276 ALA A C 1
ATOM 2186 O O . ALA A 1 276 ? 20.184 -10.110 -31.351 1.00 96.44 276 ALA A O 1
ATOM 2187 N N . ARG A 1 277 ? 18.340 -9.048 -30.615 1.00 96.69 277 ARG A N 1
ATOM 2188 C CA . ARG A 1 277 ? 18.206 -8.173 -31.795 1.00 96.69 277 ARG A CA 1
ATOM 2189 C C . ARG A 1 277 ? 19.384 -7.217 -31.937 1.00 96.69 277 ARG A C 1
ATOM 2191 O O . ARG A 1 277 ? 19.946 -7.134 -33.023 1.00 96.69 277 ARG A O 1
ATOM 2198 N N . PHE A 1 278 ? 19.809 -6.557 -30.859 1.00 96.31 278 PHE A N 1
ATOM 2199 C CA . PHE A 1 278 ? 20.960 -5.650 -30.899 1.00 96.31 278 PHE A CA 1
ATOM 2200 C C . PHE A 1 278 ? 22.264 -6.361 -31.265 1.00 96.31 278 PHE A C 1
ATOM 2202 O O . PHE A 1 278 ? 23.077 -5.804 -32.003 1.00 96.31 278 PHE A O 1
ATOM 2209 N N . VAL A 1 279 ? 22.476 -7.589 -30.779 1.00 97.50 279 VAL A N 1
ATOM 2210 C CA . VAL A 1 279 ? 23.642 -8.392 -31.178 1.00 97.50 279 VAL A CA 1
ATOM 2211 C C . VAL A 1 279 ? 23.581 -8.713 -32.672 1.00 97.50 279 VAL A C 1
ATOM 2213 O O . VAL A 1 279 ? 24.563 -8.469 -33.370 1.00 97.50 279 VAL A O 1
ATOM 2216 N N . ALA A 1 280 ? 22.431 -9.164 -33.181 1.00 96.62 280 ALA A N 1
ATOM 2217 C CA . ALA A 1 280 ? 22.259 -9.467 -34.602 1.00 96.62 280 ALA A CA 1
ATOM 2218 C C . ALA A 1 280 ? 22.441 -8.227 -35.500 1.00 96.62 280 ALA A C 1
ATOM 2220 O O . ALA A 1 280 ? 23.129 -8.294 -36.519 1.00 96.62 280 ALA A O 1
ATOM 2221 N N . GLU A 1 281 ? 21.881 -7.075 -35.115 1.00 96.94 281 GLU A N 1
ATOM 2222 C CA . GLU A 1 281 ? 22.065 -5.807 -35.834 1.00 96.94 281 GLU A CA 1
ATOM 2223 C C . GLU A 1 281 ? 23.532 -5.375 -35.853 1.00 96.94 281 GLU A C 1
ATOM 2225 O O . GLU A 1 281 ? 24.052 -4.972 -36.894 1.00 96.94 281 GLU A O 1
ATOM 2230 N N . ARG A 1 282 ? 24.229 -5.498 -34.719 1.00 97.31 282 ARG A N 1
ATOM 2231 C CA . ARG A 1 282 ? 25.655 -5.177 -34.630 1.00 97.31 282 ARG A CA 1
ATOM 2232 C C . ARG A 1 282 ? 26.494 -6.087 -35.525 1.00 97.31 282 ARG A C 1
ATOM 2234 O O . ARG A 1 282 ? 27.395 -5.593 -36.201 1.00 97.31 282 ARG A O 1
ATOM 2241 N N . GLU A 1 283 ? 26.217 -7.388 -35.539 1.00 97.56 283 GLU A N 1
ATOM 2242 C CA . GLU A 1 283 ? 26.902 -8.341 -36.418 1.00 97.56 283 GLU A CA 1
ATOM 2243 C C . GLU A 1 283 ? 26.657 -8.013 -37.895 1.00 97.56 283 GLU A C 1
ATOM 2245 O O . GLU A 1 283 ? 27.614 -7.956 -38.670 1.00 97.56 283 GLU A O 1
ATOM 2250 N N . ALA A 1 284 ? 25.414 -7.697 -38.271 1.00 96.25 284 ALA A N 1
ATOM 2251 C CA . ALA A 1 284 ? 25.066 -7.282 -39.628 1.00 96.25 284 ALA A CA 1
ATOM 2252 C C . ALA A 1 284 ? 25.784 -5.984 -40.040 1.00 96.25 284 ALA A C 1
ATOM 2254 O O . ALA A 1 284 ? 26.355 -5.907 -41.128 1.00 96.25 284 ALA A O 1
ATOM 2255 N N . MET A 1 285 ? 25.830 -4.975 -39.162 1.00 96.12 285 MET A N 1
ATOM 2256 C CA . MET A 1 285 ? 26.578 -3.737 -39.419 1.00 96.12 285 MET A CA 1
ATOM 2257 C C . MET A 1 285 ? 28.081 -3.994 -39.562 1.00 96.12 285 MET A C 1
ATOM 2259 O O . MET A 1 285 ? 28.736 -3.392 -40.413 1.00 96.12 285 MET A O 1
ATOM 2263 N N . GLN A 1 286 ? 28.644 -4.894 -38.755 1.00 96.81 286 GLN A N 1
ATOM 2264 C CA . GLN A 1 286 ? 30.064 -5.232 -38.814 1.00 96.81 286 GLN A CA 1
ATOM 2265 C C . GLN A 1 286 ? 30.421 -6.001 -40.097 1.00 96.81 286 GLN A C 1
ATOM 2267 O O . GLN A 1 286 ? 31.484 -5.763 -40.678 1.00 96.81 286 GLN A O 1
ATOM 2272 N N . GLN A 1 287 ? 29.525 -6.864 -40.581 1.00 96.50 287 GLN A N 1
ATOM 2273 C CA . GLN A 1 287 ? 29.648 -7.504 -41.893 1.00 96.50 287 GLN A CA 1
ATOM 2274 C C . GLN A 1 287 ? 29.593 -6.466 -43.019 1.00 96.50 287 GLN A C 1
ATOM 2276 O O . GLN A 1 287 ? 30.533 -6.390 -43.809 1.00 96.50 287 GLN A O 1
ATOM 2281 N N . ALA A 1 288 ? 28.584 -5.589 -43.021 1.00 95.69 288 ALA A N 1
ATOM 2282 C CA . ALA A 1 288 ? 28.449 -4.526 -44.019 1.00 95.69 288 ALA A CA 1
ATOM 2283 C C . ALA A 1 288 ? 29.669 -3.588 -44.049 1.00 95.69 288 ALA A C 1
ATOM 2285 O O . ALA A 1 288 ? 30.149 -3.213 -45.118 1.00 95.69 288 ALA A O 1
ATOM 2286 N N . LEU A 1 289 ? 30.228 -3.243 -42.883 1.00 97.56 289 LEU A N 1
ATOM 2287 C CA . LEU A 1 289 ? 31.453 -2.445 -42.795 1.00 97.56 289 LEU A CA 1
ATOM 2288 C C . LEU A 1 289 ? 32.660 -3.179 -43.395 1.00 97.56 289 LEU A C 1
ATOM 2290 O O . LEU A 1 289 ? 33.502 -2.558 -44.048 1.00 97.56 289 LEU A O 1
ATOM 2294 N N . THR A 1 290 ? 32.754 -4.491 -43.176 1.00 97.12 290 THR A N 1
ATOM 2295 C CA . THR A 1 290 ? 33.837 -5.322 -43.718 1.00 97.12 290 THR A CA 1
ATOM 2296 C C . THR A 1 290 ? 33.749 -5.401 -45.242 1.00 97.12 290 THR A C 1
ATOM 2298 O O . THR A 1 290 ? 34.759 -5.210 -45.920 1.00 97.12 290 THR A O 1
ATOM 2301 N N . GLU A 1 291 ? 32.546 -5.602 -45.783 1.00 96.69 291 GLU A N 1
ATOM 2302 C CA . GLU A 1 291 ? 32.275 -5.610 -47.225 1.00 96.69 291 GLU A CA 1
ATOM 2303 C C . GLU A 1 291 ? 32.570 -4.252 -47.866 1.00 96.69 291 GLU A C 1
ATOM 2305 O O . GLU A 1 291 ? 33.327 -4.182 -48.835 1.00 96.69 291 GLU A O 1
ATOM 2310 N N . ALA A 1 292 ? 32.068 -3.159 -47.283 1.00 95.44 292 ALA A N 1
ATOM 2311 C CA . ALA A 1 292 ? 32.338 -1.805 -47.762 1.00 95.44 292 ALA A CA 1
ATOM 2312 C C . ALA A 1 292 ? 33.841 -1.483 -47.746 1.00 95.44 292 ALA A C 1
ATOM 2314 O O . ALA A 1 292 ? 34.365 -0.889 -48.688 1.00 95.44 292 ALA A O 1
ATOM 2315 N N . SER A 1 293 ? 34.563 -1.924 -46.711 1.00 96.69 293 SER A N 1
ATOM 2316 C CA . SER A 1 293 ? 36.019 -1.755 -46.624 1.00 96.69 293 SER A CA 1
ATOM 2317 C C . SER A 1 293 ? 36.762 -2.563 -47.690 1.00 96.69 293 SER A C 1
ATOM 2319 O O . SER A 1 293 ? 37.752 -2.085 -48.246 1.00 96.69 293 SER A O 1
ATOM 2321 N N . ALA A 1 294 ? 36.310 -3.783 -47.990 1.00 95.62 294 ALA A N 1
ATOM 2322 C CA . ALA A 1 294 ? 36.875 -4.590 -49.068 1.00 95.62 294 ALA A CA 1
ATOM 2323 C C . ALA A 1 294 ? 36.618 -3.947 -50.440 1.00 95.62 294 ALA A C 1
ATOM 2325 O O . ALA A 1 294 ? 37.532 -3.875 -51.261 1.00 95.62 294 ALA A O 1
ATOM 2326 N N . GLN A 1 295 ? 35.414 -3.413 -50.656 1.00 96.12 295 GLN A N 1
ATOM 2327 C CA . GLN A 1 295 ? 35.052 -2.716 -51.886 1.00 96.12 295 GLN A CA 1
ATOM 2328 C C . GLN A 1 295 ? 35.853 -1.420 -52.074 1.00 96.12 295 GLN A C 1
ATOM 2330 O O . GLN A 1 295 ? 36.348 -1.165 -53.167 1.00 96.12 295 GLN A O 1
ATOM 2335 N N . ALA A 1 296 ? 36.059 -0.638 -51.010 1.00 96.06 296 ALA A N 1
ATOM 2336 C CA . ALA A 1 296 ? 36.905 0.554 -51.054 1.00 96.06 296 ALA A CA 1
ATOM 2337 C C . ALA A 1 296 ? 38.346 0.216 -51.470 1.00 96.06 296 ALA A C 1
ATOM 2339 O O . ALA A 1 296 ? 38.893 0.852 -52.366 1.00 96.06 296 ALA A O 1
ATOM 2340 N N . ARG A 1 297 ? 38.932 -0.849 -50.902 1.00 97.06 297 ARG A N 1
ATOM 2341 C CA . ARG A 1 297 ? 40.272 -1.321 -51.298 1.00 97.06 297 ARG A CA 1
ATOM 2342 C C . ARG A 1 297 ? 40.334 -1.777 -52.755 1.00 97.06 297 ARG A C 1
ATOM 2344 O O . ARG A 1 297 ? 41.363 -1.585 -53.397 1.00 97.06 297 ARG A O 1
ATOM 2351 N N . ALA A 1 298 ? 39.268 -2.393 -53.267 1.00 96.44 298 ALA A N 1
ATOM 2352 C CA . ALA A 1 298 ? 39.190 -2.779 -54.672 1.00 96.44 298 ALA A CA 1
ATOM 2353 C C . ALA A 1 298 ? 39.184 -1.541 -55.584 1.00 96.44 298 ALA A C 1
ATOM 2355 O O . ALA A 1 298 ? 39.985 -1.479 -56.514 1.00 96.44 298 ALA A O 1
ATOM 2356 N N . TYR A 1 299 ? 38.379 -0.522 -55.262 1.00 96.06 299 TYR A N 1
ATOM 2357 C CA . TYR A 1 299 ? 38.383 0.743 -56.004 1.00 96.06 299 TYR A CA 1
ATOM 2358 C C . TYR A 1 299 ? 39.730 1.466 -55.931 1.00 96.06 299 TYR A C 1
ATOM 2360 O O . TYR A 1 299 ? 40.205 1.958 -56.951 1.00 96.06 299 TYR A O 1
ATOM 2368 N N . ASP A 1 300 ? 40.389 1.491 -54.770 1.00 97.19 300 ASP A N 1
ATOM 2369 C CA . ASP A 1 300 ? 41.730 2.076 -54.643 1.00 97.19 300 ASP A CA 1
ATOM 2370 C C . ASP A 1 300 ? 42.746 1.362 -55.552 1.00 97.19 300 ASP A C 1
ATOM 2372 O O . ASP A 1 300 ? 43.580 2.009 -56.191 1.00 97.19 300 ASP A O 1
ATOM 2376 N N . ALA A 1 301 ? 42.659 0.031 -55.657 1.00 95.50 301 ALA A N 1
ATOM 2377 C CA . ALA A 1 301 ? 43.504 -0.753 -56.553 1.00 95.50 301 ALA A CA 1
ATOM 2378 C C . ALA A 1 301 ? 43.200 -0.471 -58.036 1.00 95.50 301 ALA A C 1
ATOM 2380 O O . ALA A 1 301 ? 44.132 -0.323 -58.829 1.00 95.50 301 ALA A O 1
ATOM 2381 N N . GLU A 1 302 ? 41.924 -0.346 -58.412 1.00 96.88 302 GLU A N 1
ATOM 2382 C CA . GLU A 1 302 ? 41.505 0.034 -59.769 1.00 96.88 302 GLU A CA 1
ATOM 2383 C C . GLU A 1 302 ? 41.993 1.440 -60.142 1.00 96.88 302 GLU A C 1
ATOM 2385 O O . GLU A 1 302 ? 42.545 1.638 -61.226 1.00 96.88 302 GLU A O 1
ATOM 2390 N N . ILE A 1 303 ? 41.863 2.407 -59.229 1.00 95.75 303 ILE A N 1
ATOM 2391 C CA . ILE A 1 303 ? 42.366 3.773 -59.411 1.00 95.75 303 ILE A CA 1
ATOM 2392 C C . ILE A 1 303 ? 43.888 3.756 -59.580 1.00 95.75 303 ILE A C 1
ATOM 2394 O O . ILE A 1 303 ? 44.410 4.386 -60.502 1.00 95.75 303 ILE A O 1
ATOM 2398 N N . ALA A 1 304 ? 44.614 3.019 -58.736 1.00 96.38 304 ALA A N 1
ATOM 2399 C CA . ALA A 1 304 ? 46.065 2.898 -58.844 1.00 96.38 304 ALA A CA 1
ATOM 2400 C C . ALA A 1 304 ? 46.494 2.278 -60.187 1.00 96.38 304 ALA A C 1
ATOM 2402 O O . ALA A 1 304 ? 47.430 2.774 -60.824 1.00 96.38 304 ALA A O 1
ATOM 2403 N N . ALA A 1 305 ? 45.787 1.243 -60.652 1.00 96.00 305 ALA A N 1
ATOM 2404 C CA . ALA A 1 305 ? 46.027 0.626 -61.954 1.00 96.00 305 ALA A CA 1
ATOM 2405 C C . ALA A 1 305 ? 45.761 1.610 -63.106 1.00 96.00 305 ALA A C 1
ATOM 2407 O O . ALA A 1 305 ? 46.606 1.764 -63.989 1.00 96.00 305 ALA A O 1
ATOM 2408 N N . ALA A 1 306 ? 44.644 2.343 -63.064 1.00 95.38 306 ALA A N 1
ATOM 2409 C CA . ALA A 1 306 ? 44.310 3.357 -64.062 1.00 95.38 306 ALA A CA 1
ATOM 2410 C C . ALA A 1 306 ? 45.342 4.498 -64.108 1.00 95.38 306 ALA A C 1
ATOM 2412 O O . ALA A 1 306 ? 45.733 4.937 -65.189 1.00 95.38 306 ALA A O 1
ATOM 2413 N N . ILE A 1 307 ? 45.837 4.957 -62.952 1.00 97.25 307 ILE A N 1
ATOM 2414 C CA . ILE A 1 307 ? 46.902 5.972 -62.869 1.00 97.25 307 ILE A CA 1
ATOM 2415 C C . ILE A 1 307 ? 48.212 5.451 -63.474 1.00 97.25 307 ILE A C 1
ATOM 2417 O O . ILE A 1 307 ? 48.894 6.188 -64.196 1.00 97.25 307 ILE A O 1
ATOM 2421 N N . SER A 1 308 ? 48.576 4.197 -63.191 1.00 96.12 308 SER A N 1
ATOM 2422 C CA . SER A 1 308 ? 49.770 3.561 -63.759 1.00 96.12 308 SER A CA 1
ATOM 2423 C C . SER A 1 308 ? 49.681 3.479 -65.284 1.00 96.12 308 SER A C 1
ATOM 2425 O O . SER A 1 308 ? 50.614 3.886 -65.979 1.00 96.12 308 SER A O 1
ATOM 2427 N N . GLU A 1 309 ? 48.528 3.063 -65.802 1.00 96.75 309 GLU A N 1
ATOM 2428 C CA . GLU A 1 309 ? 48.280 2.958 -67.236 1.00 96.75 309 GLU A CA 1
ATOM 2429 C C . GLU A 1 309 ? 48.285 4.327 -67.931 1.00 96.75 309 GLU A C 1
ATOM 2431 O O . GLU A 1 309 ? 48.970 4.508 -68.937 1.00 96.75 309 GLU A O 1
ATOM 2436 N N . LEU A 1 310 ? 47.623 5.340 -67.358 1.00 96.31 310 LEU A N 1
ATOM 2437 C CA . LEU A 1 310 ? 47.684 6.715 -67.868 1.00 96.31 310 LEU A CA 1
ATOM 2438 C C . LEU A 1 310 ? 49.120 7.249 -67.902 1.00 96.31 310 LEU A C 1
ATOM 2440 O O . LEU A 1 310 ? 49.504 7.952 -68.839 1.00 96.31 310 LEU A O 1
ATOM 2444 N N . SER A 1 311 ? 49.926 6.914 -66.894 1.00 96.75 311 SER A N 1
ATOM 2445 C CA . SER A 1 311 ? 51.335 7.308 -66.834 1.00 96.75 311 SER A CA 1
ATOM 2446 C C . SER A 1 311 ? 52.165 6.616 -67.919 1.00 96.75 311 SER A C 1
ATOM 2448 O O . SER A 1 311 ? 52.999 7.273 -68.546 1.00 96.75 311 SER A O 1
ATOM 2450 N N . ARG A 1 312 ? 51.904 5.328 -68.186 1.00 97.25 312 ARG A N 1
ATOM 2451 C CA . ARG A 1 312 ? 52.528 4.556 -69.273 1.00 97.25 312 ARG A CA 1
ATOM 2452 C C . ARG A 1 312 ? 52.179 5.138 -70.641 1.00 97.25 312 ARG A C 1
ATOM 2454 O O . ARG A 1 312 ? 53.085 5.505 -71.384 1.00 97.25 312 ARG A O 1
ATOM 2461 N N . VAL A 1 313 ? 50.889 5.315 -70.931 1.00 96.44 313 VAL A N 1
ATOM 2462 C CA . VAL A 1 313 ? 50.406 5.902 -72.194 1.00 96.44 313 VAL A CA 1
ATOM 2463 C C . VAL A 1 313 ? 50.990 7.299 -72.401 1.00 96.44 313 VAL A C 1
ATOM 2465 O O . VAL A 1 313 ? 51.445 7.640 -73.492 1.00 96.44 313 VAL A O 1
ATOM 2468 N N . ARG A 1 314 ? 51.054 8.116 -71.342 1.00 97.06 314 ARG A N 1
ATOM 2469 C CA . ARG A 1 314 ? 51.677 9.443 -71.411 1.00 97.06 314 ARG A CA 1
ATOM 2470 C C . ARG A 1 314 ? 53.174 9.368 -71.721 1.00 97.06 314 ARG A C 1
ATOM 2472 O O . ARG A 1 314 ? 53.683 10.236 -72.430 1.00 97.06 314 ARG A O 1
ATOM 2479 N N . ALA A 1 315 ? 53.889 8.382 -71.184 1.00 95.50 315 ALA A N 1
ATOM 2480 C CA . ALA A 1 315 ? 55.304 8.177 -71.480 1.00 95.50 315 ALA A CA 1
ATOM 2481 C C . ALA A 1 315 ? 55.524 7.745 -72.939 1.00 95.50 315 ALA A C 1
ATOM 2483 O O . ALA A 1 315 ? 56.394 8.311 -73.598 1.00 95.50 315 ALA A O 1
ATOM 2484 N N . GLU A 1 316 ? 54.704 6.822 -73.449 1.00 96.50 316 GLU A N 1
ATOM 2485 C CA . GLU A 1 316 ? 54.727 6.364 -74.847 1.00 96.50 316 GLU A CA 1
ATOM 2486 C C . GLU A 1 316 ? 54.448 7.510 -75.814 1.00 96.50 316 GLU A C 1
ATOM 2488 O O . GLU A 1 316 ? 55.269 7.790 -76.684 1.00 96.50 316 GLU A O 1
ATOM 2493 N N . TRP A 1 317 ? 53.376 8.267 -75.579 1.00 96.06 317 TRP A N 1
ATOM 2494 C CA . TRP A 1 317 ? 53.052 9.454 -76.367 1.00 96.06 317 TRP A CA 1
ATOM 2495 C C . TRP A 1 317 ? 54.198 10.475 -76.391 1.00 96.06 317 TRP A C 1
ATOM 2497 O O . TRP A 1 317 ? 54.536 11.034 -77.434 1.00 96.06 317 TRP A O 1
ATOM 2507 N N . ASN A 1 318 ? 54.831 10.730 -75.241 1.00 96.62 318 ASN A N 1
ATOM 2508 C CA . ASN A 1 318 ? 55.974 11.639 -75.175 1.00 96.62 318 ASN A CA 1
ATOM 2509 C C . ASN A 1 318 ? 57.200 11.094 -75.923 1.00 96.62 318 ASN A C 1
ATOM 2511 O O . ASN A 1 318 ? 57.959 11.885 -76.481 1.00 96.62 318 ASN A O 1
ATOM 2515 N N . ALA A 1 319 ? 57.420 9.778 -75.917 1.00 95.56 319 ALA A N 1
ATOM 2516 C CA . ALA A 1 319 ? 58.505 9.145 -76.658 1.00 95.56 319 ALA A CA 1
ATOM 2517 C C . ALA A 1 319 ? 58.267 9.232 -78.171 1.00 95.56 319 ALA A C 1
ATOM 2519 O O . ALA A 1 319 ? 59.160 9.674 -78.891 1.00 95.56 319 ALA A O 1
ATOM 2520 N N . GLU A 1 320 ? 57.054 8.915 -78.632 1.00 96.06 320 GLU A N 1
ATOM 2521 C CA . GLU A 1 320 ? 56.648 9.087 -80.030 1.00 96.06 320 GLU A CA 1
ATOM 2522 C C . GLU A 1 320 ? 56.815 10.537 -80.466 1.00 96.06 320 GLU A C 1
ATOM 2524 O O . GLU A 1 320 ? 57.476 10.812 -81.462 1.00 96.06 320 GLU A O 1
ATOM 2529 N N . ARG A 1 321 ? 56.290 11.490 -79.689 1.00 95.56 321 ARG A N 1
ATOM 2530 C CA . ARG A 1 321 ? 56.438 12.916 -79.985 1.00 95.56 321 ARG A CA 1
ATOM 2531 C C . ARG A 1 321 ? 57.905 13.323 -80.148 1.00 95.56 321 ARG A C 1
ATOM 2533 O O . ARG A 1 321 ? 58.216 14.059 -81.077 1.00 95.56 321 ARG A O 1
ATOM 2540 N N . ARG A 1 322 ? 58.803 12.854 -79.273 1.00 95.50 322 ARG A N 1
ATOM 2541 C CA . ARG A 1 322 ? 60.248 13.129 -79.388 1.00 95.50 322 ARG A CA 1
ATOM 2542 C C . ARG A 1 322 ? 60.857 12.506 -80.643 1.00 95.50 322 ARG A C 1
ATOM 2544 O O . ARG A 1 322 ? 61.709 13.141 -81.254 1.00 95.50 322 ARG A O 1
ATOM 2551 N N . ALA A 1 323 ? 60.430 11.302 -81.026 1.00 94.38 323 ALA A N 1
ATOM 2552 C CA . ALA A 1 323 ? 60.862 10.668 -82.270 1.00 94.38 323 ALA A CA 1
ATOM 2553 C C . ALA A 1 323 ? 60.425 11.501 -83.485 1.00 94.38 323 ALA A C 1
ATOM 2555 O O . ALA A 1 323 ? 61.271 11.897 -84.277 1.00 94.38 323 ALA A O 1
ATOM 2556 N N . TRP A 1 324 ? 59.150 11.902 -83.552 1.00 94.62 324 TRP A N 1
ATOM 2557 C CA . TRP A 1 324 ? 58.644 12.804 -84.595 1.00 94.62 324 TRP A CA 1
ATOM 2558 C C . TRP A 1 324 ? 59.386 14.148 -84.638 1.00 94.62 324 TRP A C 1
ATOM 2560 O O . TRP A 1 324 ? 59.681 14.661 -85.716 1.00 94.62 324 TRP A O 1
ATOM 2570 N N . GLU A 1 325 ? 59.688 14.742 -83.478 1.00 95.50 325 GLU A N 1
ATOM 2571 C CA . GLU A 1 325 ? 60.473 15.981 -83.388 1.00 95.50 325 GLU A CA 1
ATOM 2572 C C . GLU A 1 325 ? 61.911 15.784 -83.912 1.00 95.50 325 GLU A C 1
ATOM 2574 O O . GLU A 1 325 ? 62.428 16.674 -84.593 1.00 95.50 325 GLU A O 1
ATOM 2579 N N . SER A 1 326 ? 62.528 14.623 -83.655 1.00 94.62 326 SER A N 1
ATOM 2580 C CA . SER A 1 326 ? 63.848 14.242 -84.182 1.00 94.62 326 SER A CA 1
ATOM 2581 C C . SER A 1 326 ? 63.818 14.038 -85.697 1.00 94.62 326 SER A C 1
ATOM 2583 O O . SER A 1 326 ? 64.596 14.673 -86.406 1.00 94.62 326 SER A O 1
ATOM 2585 N N . ASP A 1 327 ? 62.875 13.244 -86.208 1.00 93.81 327 ASP A N 1
ATOM 2586 C CA . ASP A 1 327 ? 62.708 12.981 -87.643 1.00 93.81 327 ASP A CA 1
ATOM 2587 C C . ASP A 1 327 ? 62.463 14.284 -88.418 1.00 93.81 327 ASP A C 1
ATOM 2589 O O . ASP A 1 327 ? 63.033 14.519 -89.485 1.00 93.81 327 ASP A O 1
ATOM 2593 N N . LEU A 1 328 ? 61.651 15.191 -87.861 1.00 95.06 328 LEU A N 1
ATOM 2594 C CA . LEU A 1 328 ? 61.422 16.509 -88.449 1.00 95.06 328 LEU A CA 1
ATOM 2595 C C . LEU A 1 328 ? 62.699 17.363 -88.455 1.00 95.06 328 LEU A C 1
ATOM 2597 O O . LEU A 1 328 ? 62.930 18.109 -89.412 1.00 95.06 328 LEU A O 1
ATOM 2601 N N . ALA A 1 329 ? 63.518 17.293 -87.403 1.00 93.38 329 ALA A N 1
ATOM 2602 C CA . ALA A 1 329 ? 64.801 17.988 -87.347 1.00 93.38 329 ALA A CA 1
ATOM 2603 C C . ALA A 1 329 ? 65.794 17.428 -88.381 1.00 93.38 329 ALA A C 1
ATOM 2605 O O . ALA A 1 329 ? 66.432 18.212 -89.087 1.00 93.38 329 ALA A O 1
ATOM 2606 N N . GLU A 1 330 ? 65.868 16.104 -88.538 1.00 92.94 330 GLU A N 1
ATOM 2607 C CA . GLU A 1 330 ? 66.680 15.434 -89.561 1.00 92.94 330 GLU A CA 1
ATOM 2608 C C . GLU A 1 330 ? 66.225 15.785 -90.979 1.00 92.94 330 GLU A C 1
ATOM 2610 O O . GLU A 1 330 ? 67.049 16.106 -91.842 1.00 92.94 330 GLU A O 1
ATOM 2615 N N . LEU A 1 331 ? 64.914 15.800 -91.224 1.00 93.38 331 LEU A N 1
ATOM 2616 C CA . LEU A 1 331 ? 64.346 16.187 -92.512 1.00 93.38 331 LEU A CA 1
ATOM 2617 C C . LEU A 1 331 ? 64.640 17.657 -92.829 1.00 93.38 331 LEU A C 1
ATOM 2619 O O . LEU A 1 331 ? 65.026 17.976 -93.954 1.00 93.38 331 LEU A O 1
ATOM 2623 N N . ARG A 1 332 ? 64.530 18.559 -91.843 1.00 93.50 332 ARG A N 1
ATOM 2624 C CA . ARG A 1 332 ? 64.924 19.972 -91.992 1.00 93.50 332 ARG A CA 1
ATOM 2625 C C . ARG A 1 332 ? 66.415 20.125 -92.284 1.00 93.50 332 ARG A C 1
ATOM 2627 O O . ARG A 1 332 ? 66.768 20.915 -93.156 1.00 93.50 332 ARG A O 1
ATOM 2634 N N . ALA A 1 333 ? 67.275 19.378 -91.594 1.00 91.69 333 ALA A N 1
ATOM 2635 C CA . ALA A 1 333 ? 68.716 19.393 -91.835 1.00 91.69 333 ALA A CA 1
ATOM 2636 C C . ALA A 1 333 ? 69.055 18.883 -93.246 1.00 91.69 333 ALA A C 1
ATOM 2638 O O . ALA A 1 333 ? 69.805 19.534 -93.973 1.00 91.69 333 ALA A O 1
ATOM 2639 N N . SER A 1 334 ? 68.439 17.776 -93.666 1.00 91.62 334 SER A N 1
ATOM 2640 C CA . SER A 1 334 ? 68.611 17.182 -94.997 1.00 91.62 334 SER A CA 1
ATOM 2641 C C . SER A 1 334 ? 68.119 18.113 -96.106 1.00 91.62 334 SER A C 1
ATOM 2643 O O . SER A 1 334 ? 68.824 18.334 -97.089 1.00 91.62 334 SER A O 1
ATOM 2645 N N . ALA A 1 335 ? 66.942 18.722 -95.930 1.00 89.75 335 ALA A N 1
ATOM 2646 C CA . ALA A 1 335 ? 66.416 19.723 -96.852 1.00 89.75 335 ALA A CA 1
ATOM 2647 C C . ALA A 1 335 ? 67.333 20.953 -96.928 1.00 89.75 335 ALA A C 1
ATOM 2649 O O . ALA A 1 335 ? 67.627 21.426 -98.023 1.00 89.75 335 ALA A O 1
ATOM 2650 N N . GLY A 1 336 ? 67.836 21.440 -95.788 1.00 90.62 336 GLY A N 1
ATOM 2651 C CA . GLY A 1 336 ? 68.802 22.538 -95.733 1.00 90.62 336 GLY A CA 1
ATOM 2652 C C . GLY A 1 336 ? 70.098 22.223 -96.485 1.00 90.62 336 GLY A C 1
ATOM 2653 O O . GLY A 1 336 ? 70.575 23.056 -97.255 1.00 90.62 336 GLY A O 1
ATOM 2654 N N . LEU A 1 337 ? 70.628 21.006 -96.331 1.00 92.25 337 LEU A N 1
ATOM 2655 C CA . LEU A 1 337 ? 71.814 20.537 -97.049 1.00 92.25 337 LEU A CA 1
ATOM 2656 C C . LEU A 1 337 ? 71.563 20.435 -98.558 1.00 92.25 337 LEU A C 1
ATOM 2658 O O . LEU A 1 337 ? 72.382 20.908 -99.340 1.00 92.25 337 LEU A O 1
ATOM 2662 N N . TRP A 1 338 ? 70.418 19.888 -98.973 1.00 89.38 338 TRP A N 1
ATOM 2663 C CA . TRP A 1 338 ? 70.045 19.784 -100.386 1.00 89.38 338 TRP A CA 1
ATOM 2664 C C . TRP A 1 338 ? 69.839 21.155 -101.042 1.00 89.38 338 TRP A C 1
ATOM 2666 O O . TRP A 1 338 ? 70.316 21.389 -102.155 1.00 89.38 338 TRP A O 1
ATOM 2676 N N . ILE A 1 339 ? 69.180 22.088 -100.344 1.00 89.56 339 ILE A N 1
ATOM 2677 C CA . ILE A 1 339 ? 69.035 23.484 -100.784 1.00 89.56 339 ILE A CA 1
ATOM 2678 C C . ILE A 1 339 ? 70.414 24.141 -100.909 1.00 89.56 339 ILE A C 1
ATOM 2680 O O . ILE A 1 339 ? 70.673 24.813 -101.908 1.00 89.56 339 ILE A O 1
ATOM 2684 N N . GLY A 1 340 ? 71.304 23.926 -99.935 1.00 86.69 340 GLY A N 1
ATOM 2685 C CA . GLY A 1 340 ? 72.684 24.414 -99.966 1.00 86.69 340 GLY A CA 1
ATOM 2686 C C . GLY A 1 340 ? 73.463 23.880 -101.170 1.00 86.69 340 GLY A C 1
ATOM 2687 O O . GLY A 1 340 ? 73.949 24.666 -101.978 1.00 86.69 340 GLY A O 1
ATOM 2688 N N . GLN A 1 341 ? 73.487 22.557 -101.356 1.00 88.88 341 GLN A N 1
ATOM 2689 C CA . GLN A 1 341 ? 74.141 21.894 -102.490 1.00 88.88 341 GLN A CA 1
ATOM 2690 C C . GLN A 1 341 ? 73.586 22.361 -103.838 1.00 88.88 341 GLN A C 1
ATOM 2692 O O . GLN A 1 341 ? 74.353 22.652 -104.751 1.00 88.88 341 GLN A O 1
ATOM 2697 N N . SER A 1 342 ? 72.261 22.472 -103.964 1.00 85.38 342 SER A N 1
ATOM 2698 C CA . SER A 1 342 ? 71.614 22.951 -105.191 1.00 85.38 342 SER A CA 1
ATOM 2699 C C . SER A 1 342 ? 71.955 24.413 -105.475 1.00 85.38 342 SER A C 1
ATOM 2701 O O . SER A 1 342 ? 72.208 24.777 -106.622 1.00 85.38 342 SER A O 1
ATOM 2703 N N . SER A 1 343 ? 72.006 25.250 -104.434 1.00 88.00 343 SER A N 1
ATOM 2704 C CA . SER A 1 343 ? 72.389 26.662 -104.549 1.00 88.00 343 SER A CA 1
ATOM 2705 C C . SER A 1 343 ? 73.851 26.822 -104.959 1.00 88.00 343 SER A C 1
ATOM 2707 O O . SER A 1 343 ? 74.157 27.657 -105.809 1.00 88.00 343 SER A O 1
ATOM 2709 N N . ASP A 1 344 ? 74.752 26.017 -104.396 1.00 87.19 344 ASP A N 1
ATOM 2710 C CA . ASP A 1 344 ? 76.168 26.020 -104.762 1.00 87.19 344 ASP A CA 1
ATOM 2711 C C . ASP A 1 344 ? 76.381 25.483 -106.182 1.00 87.19 344 ASP A C 1
ATOM 2713 O O . ASP A 1 344 ? 77.110 26.097 -106.956 1.00 87.19 344 ASP A O 1
ATOM 2717 N N . ALA A 1 345 ? 75.689 24.408 -106.573 1.00 86.00 345 ALA A N 1
ATOM 2718 C CA . ALA A 1 345 ? 75.719 23.887 -107.939 1.00 86.00 345 ALA A CA 1
ATOM 2719 C C . ALA A 1 345 ? 75.213 24.921 -108.958 1.00 86.00 345 ALA A C 1
ATOM 2721 O O . ALA A 1 345 ? 75.850 25.131 -109.991 1.00 86.00 345 ALA A O 1
ATOM 2722 N N . LEU A 1 346 ? 74.112 25.618 -108.652 1.00 87.94 346 LEU A N 1
ATOM 2723 C CA . LEU A 1 346 ? 73.615 26.735 -109.460 1.00 87.94 346 LEU A CA 1
ATOM 2724 C C . LEU A 1 346 ? 74.640 27.868 -109.548 1.00 87.94 346 LEU A C 1
ATOM 2726 O O . LEU A 1 346 ? 74.871 28.388 -110.637 1.00 87.94 346 LEU A O 1
ATOM 2730 N N . ARG A 1 347 ? 75.283 28.235 -108.433 1.00 88.62 347 ARG A N 1
ATOM 2731 C CA . ARG A 1 347 ? 76.320 29.276 -108.408 1.00 88.62 347 ARG A CA 1
ATOM 2732 C C . ARG A 1 347 ? 77.517 28.892 -109.278 1.00 88.62 347 ARG A C 1
ATOM 2734 O O . ARG A 1 347 ? 77.979 29.722 -110.059 1.00 88.62 347 ARG A O 1
ATOM 2741 N N . THR A 1 348 ? 77.976 27.644 -109.196 1.00 86.62 348 THR A N 1
ATOM 2742 C CA . THR A 1 348 ? 79.051 27.111 -110.043 1.00 86.62 348 THR A CA 1
ATOM 2743 C C . THR A 1 348 ? 78.649 27.157 -111.512 1.00 86.62 348 THR A C 1
ATOM 2745 O O . THR A 1 348 ? 79.356 27.773 -112.304 1.00 86.62 348 THR A O 1
ATOM 2748 N N . ALA A 1 349 ? 77.474 26.632 -111.869 1.00 85.50 349 ALA A N 1
ATOM 2749 C CA . ALA A 1 349 ? 76.979 26.653 -113.244 1.00 85.50 349 ALA A CA 1
ATOM 2750 C C . ALA A 1 349 ? 76.827 28.083 -113.796 1.00 85.50 349 ALA A C 1
ATOM 2752 O O . ALA A 1 349 ? 77.156 28.344 -114.952 1.00 85.50 349 ALA A O 1
ATOM 2753 N N . MET A 1 350 ? 76.370 29.036 -112.974 1.00 87.81 350 MET A N 1
ATOM 2754 C CA . MET A 1 350 ? 76.326 30.455 -113.342 1.00 87.81 350 MET A CA 1
ATOM 2755 C C . MET A 1 350 ? 77.729 31.022 -113.578 1.00 87.81 350 MET A C 1
ATOM 2757 O O . MET A 1 350 ? 77.941 31.694 -114.582 1.00 87.81 350 MET A O 1
ATOM 2761 N N . SER A 1 351 ? 78.692 30.714 -112.707 1.00 84.75 351 SER A N 1
ATOM 2762 C CA . SER A 1 351 ? 80.078 31.173 -112.862 1.00 84.75 351 SER A CA 1
ATOM 2763 C C . SER A 1 351 ? 80.757 30.588 -114.106 1.00 84.75 351 SER A C 1
ATOM 2765 O O . SER A 1 351 ? 81.446 31.307 -114.827 1.00 84.75 351 SER A O 1
ATOM 2767 N N . GLU A 1 352 ? 80.505 29.314 -114.417 1.00 87.31 352 GLU A N 1
ATOM 2768 C CA . GLU A 1 352 ? 80.986 28.649 -115.630 1.00 87.31 352 GLU A CA 1
ATOM 2769 C C . GLU A 1 352 ? 80.340 29.249 -116.878 1.00 87.31 352 GLU A C 1
ATOM 2771 O O . GLU A 1 352 ? 81.025 29.506 -117.869 1.00 87.31 352 GLU A O 1
ATOM 2776 N N . ARG A 1 353 ? 79.031 29.533 -116.825 1.00 87.44 353 ARG A N 1
ATOM 2777 C CA . ARG A 1 353 ? 78.319 30.237 -117.894 1.00 87.44 353 ARG A CA 1
ATOM 2778 C C . ARG A 1 353 ? 78.925 31.614 -118.132 1.00 87.44 353 ARG A C 1
ATOM 2780 O O . ARG A 1 353 ? 79.183 31.959 -119.279 1.00 87.44 353 ARG A O 1
ATOM 2787 N N . ASP A 1 354 ? 79.155 32.392 -117.081 1.00 87.62 354 ASP A N 1
ATOM 2788 C CA . ASP A 1 354 ? 79.716 33.739 -117.193 1.00 87.62 354 ASP A CA 1
ATOM 2789 C C . ASP A 1 354 ? 81.167 33.698 -117.705 1.00 87.62 354 ASP A C 1
ATOM 2791 O O . ASP A 1 354 ? 81.539 34.497 -118.564 1.00 87.62 354 ASP A O 1
ATOM 2795 N N . ALA A 1 355 ? 81.964 32.706 -117.292 1.00 82.75 355 ALA A N 1
ATOM 2796 C CA . ALA A 1 355 ? 83.294 32.459 -117.849 1.00 82.75 355 ALA A CA 1
ATOM 2797 C C . ALA A 1 355 ? 83.242 32.062 -119.336 1.00 82.75 355 ALA A C 1
ATOM 2799 O O . ALA A 1 355 ? 84.047 32.545 -120.134 1.00 82.75 355 ALA A O 1
ATOM 2800 N N . ALA A 1 356 ? 82.282 31.224 -119.737 1.00 82.19 356 ALA A N 1
ATOM 2801 C CA . ALA A 1 356 ? 82.066 30.850 -121.132 1.00 82.19 356 ALA A CA 1
ATOM 2802 C C . ALA A 1 356 ? 81.582 32.038 -121.981 1.00 82.19 356 ALA A C 1
ATOM 2804 O O . ALA A 1 356 ? 82.025 32.192 -123.121 1.00 82.19 356 ALA A O 1
ATOM 2805 N N . ILE A 1 357 ? 80.721 32.902 -121.429 1.00 86.06 357 ILE A N 1
ATOM 2806 C CA . ILE A 1 357 ? 80.308 34.169 -122.049 1.00 86.06 357 ILE A CA 1
ATOM 2807 C C . ILE A 1 357 ? 81.532 35.067 -122.237 1.00 86.06 357 ILE A C 1
ATOM 2809 O O . ILE A 1 357 ? 81.800 35.463 -123.368 1.00 86.06 357 ILE A O 1
ATOM 2813 N N . GLY A 1 358 ? 82.330 35.300 -121.192 1.00 83.12 358 GLY A N 1
ATOM 2814 C CA . GLY A 1 358 ? 83.551 36.106 -121.285 1.00 83.12 358 GLY A CA 1
ATOM 2815 C C . GLY A 1 358 ? 84.577 35.527 -122.269 1.00 83.12 358 GLY A C 1
ATOM 2816 O O . GLY A 1 358 ? 85.189 36.259 -123.046 1.00 83.12 358 GLY A O 1
ATOM 2817 N N . GLY A 1 359 ? 84.724 34.199 -122.315 1.00 83.12 359 GLY A N 1
ATOM 2818 C CA . GLY A 1 359 ? 85.547 33.504 -123.308 1.00 83.12 359 GLY A CA 1
ATOM 2819 C C . GLY A 1 359 ? 85.035 33.695 -124.739 1.00 83.12 359 GLY A C 1
ATOM 2820 O O . GLY A 1 359 ? 85.823 33.948 -125.651 1.00 83.12 359 GLY A O 1
ATOM 2821 N N . ARG A 1 360 ? 83.714 33.640 -124.942 1.00 82.25 360 ARG A N 1
ATOM 2822 C CA . ARG A 1 360 ? 83.068 33.897 -126.236 1.00 82.25 360 ARG A CA 1
ATOM 2823 C C . ARG A 1 360 ? 83.205 35.356 -126.665 1.00 82.25 360 ARG A C 1
ATOM 2825 O O . ARG A 1 360 ? 83.490 35.608 -127.832 1.00 82.25 360 ARG A O 1
ATOM 2832 N N . GLU A 1 361 ? 83.031 36.303 -125.750 1.00 84.62 361 GLU A N 1
ATOM 2833 C CA . GLU A 1 361 ? 83.241 37.734 -125.994 1.00 84.62 361 GLU A CA 1
ATOM 2834 C C . GLU A 1 361 ? 84.691 38.022 -126.375 1.00 84.62 361 GLU A C 1
ATOM 2836 O O . GLU A 1 361 ? 84.942 38.723 -127.353 1.00 84.62 361 GLU A O 1
ATOM 2841 N N . LYS A 1 362 ? 85.654 37.407 -125.679 1.00 81.25 362 LYS A N 1
ATOM 2842 C CA . LYS A 1 362 ? 87.073 37.499 -126.027 1.00 81.25 362 LYS A CA 1
ATOM 2843 C C . LYS A 1 362 ? 87.361 36.908 -127.407 1.00 81.25 362 LYS A C 1
ATOM 2845 O O . LYS A 1 362 ? 88.033 37.549 -128.205 1.00 81.25 362 LYS A O 1
ATOM 2850 N N . ALA A 1 363 ? 86.801 35.742 -127.727 1.00 77.44 363 ALA A N 1
ATOM 2851 C CA . ALA A 1 363 ? 86.933 35.139 -129.052 1.00 77.44 363 ALA A CA 1
ATOM 2852 C C . ALA A 1 363 ? 86.313 36.014 -130.159 1.00 77.44 363 ALA A C 1
ATOM 2854 O O . ALA A 1 363 ? 86.869 36.111 -131.252 1.00 77.44 363 ALA A O 1
ATOM 2855 N N . ILE A 1 364 ? 85.186 36.681 -129.882 1.00 80.81 364 ILE A N 1
ATOM 2856 C CA . ILE A 1 364 ? 84.589 37.682 -130.777 1.00 80.81 364 ILE A CA 1
ATOM 2857 C C . ILE A 1 364 ? 85.534 38.876 -130.946 1.00 80.81 364 ILE A C 1
ATOM 2859 O O . ILE A 1 364 ? 85.814 39.255 -132.079 1.00 80.81 364 ILE A O 1
ATOM 2863 N N . ALA A 1 365 ? 86.067 39.424 -129.854 1.00 80.75 365 ALA A N 1
ATOM 2864 C CA . ALA A 1 365 ? 86.993 40.551 -129.895 1.00 80.75 365 ALA A CA 1
ATOM 2865 C C . ALA A 1 365 ? 88.287 40.212 -130.654 1.00 80.75 365 ALA A C 1
ATOM 2867 O O . ALA A 1 365 ? 88.766 41.020 -131.447 1.00 80.75 365 ALA A O 1
ATOM 2868 N N . ASP A 1 366 ? 88.835 39.011 -130.466 1.00 81.12 366 ASP A N 1
ATOM 2869 C CA . ASP A 1 366 ? 90.023 38.534 -131.175 1.00 81.12 366 ASP A CA 1
ATOM 2870 C C . ASP A 1 366 ? 89.733 38.292 -132.661 1.00 81.12 366 ASP A C 1
ATOM 2872 O O . ASP A 1 366 ? 90.535 38.676 -133.513 1.00 81.12 366 ASP A O 1
ATOM 2876 N N . ARG A 1 367 ? 88.559 37.740 -133.001 1.00 81.56 367 ARG A N 1
ATOM 2877 C CA . ARG A 1 367 ? 88.088 37.638 -134.390 1.00 81.56 367 ARG A CA 1
ATOM 2878 C C . ARG A 1 367 ? 87.963 39.017 -135.029 1.00 81.56 367 ARG A C 1
ATOM 2880 O O . ARG A 1 367 ? 88.394 39.198 -136.164 1.00 81.56 367 ARG A O 1
ATOM 2887 N N . ASP A 1 368 ? 87.374 39.979 -134.330 1.00 82.06 368 ASP A N 1
ATOM 2888 C CA . ASP A 1 368 ? 87.164 41.329 -134.846 1.00 82.06 368 ASP A CA 1
ATOM 2889 C C . ASP A 1 368 ? 88.504 42.075 -134.990 1.00 82.06 368 ASP A C 1
ATOM 2891 O O . ASP A 1 368 ? 88.712 42.766 -135.988 1.00 82.06 368 ASP A O 1
ATOM 2895 N N . ARG A 1 369 ? 89.465 41.843 -134.083 1.00 78.62 369 ARG A N 1
ATOM 2896 C CA . ARG A 1 369 ? 90.850 42.326 -134.201 1.00 78.62 369 ARG A CA 1
ATOM 2897 C C . ARG A 1 369 ? 91.565 41.704 -135.401 1.00 78.62 369 ARG A C 1
ATOM 2899 O O . ARG A 1 369 ? 92.123 42.439 -136.207 1.00 78.62 369 ARG A O 1
ATOM 2906 N N . ALA A 1 370 ? 91.486 40.385 -135.573 1.00 74.94 370 ALA A N 1
ATOM 2907 C CA . ALA A 1 370 ? 92.045 39.694 -136.735 1.00 74.94 370 ALA A CA 1
ATOM 2908 C C . ALA A 1 370 ? 91.415 40.190 -138.047 1.00 74.94 370 ALA A C 1
ATOM 2910 O O . ALA A 1 370 ? 92.103 40.346 -139.053 1.00 74.94 370 ALA A O 1
ATOM 2911 N N . ARG A 1 371 ? 90.110 40.491 -138.036 1.00 77.44 371 ARG A N 1
ATOM 2912 C CA . ARG A 1 371 ? 89.390 41.067 -139.178 1.00 77.44 371 ARG A CA 1
ATOM 2913 C C . ARG A 1 371 ? 89.857 42.491 -139.483 1.00 77.44 371 ARG A C 1
ATOM 2915 O O . ARG A 1 371 ? 90.068 42.804 -140.650 1.00 77.44 371 ARG A O 1
ATOM 2922 N N . ALA A 1 372 ? 90.067 43.321 -138.462 1.00 74.31 372 ALA A N 1
ATOM 2923 C CA . ALA A 1 372 ? 90.644 44.656 -138.613 1.00 74.31 372 ALA A CA 1
ATOM 2924 C C . ALA A 1 372 ? 92.080 44.600 -139.165 1.00 74.31 372 ALA A C 1
ATOM 2926 O O . ALA A 1 372 ? 92.435 45.374 -140.049 1.00 74.31 372 ALA A O 1
ATOM 2927 N N . GLU A 1 373 ? 92.885 43.641 -138.709 1.00 77.56 373 GLU A N 1
ATOM 2928 C CA . GLU A 1 373 ? 94.258 43.420 -139.170 1.00 77.56 373 GLU A CA 1
ATOM 2929 C C . GLU A 1 373 ? 94.309 42.935 -140.633 1.00 77.56 373 GLU A C 1
ATOM 2931 O O . GLU A 1 373 ? 95.140 43.386 -141.424 1.00 77.56 373 GLU A O 1
ATOM 2936 N N . LEU A 1 374 ? 93.369 42.069 -141.030 1.00 75.88 374 LEU A N 1
ATOM 2937 C CA . LEU A 1 374 ? 93.161 41.651 -142.421 1.00 75.88 374 LEU A CA 1
ATOM 2938 C C . LEU A 1 374 ? 92.729 42.819 -143.314 1.00 75.88 374 LEU A C 1
ATOM 2940 O O . LEU A 1 374 ? 93.276 42.970 -144.407 1.00 75.88 374 LEU A O 1
ATOM 2944 N N . SER A 1 375 ? 91.801 43.660 -142.851 1.00 71.44 375 SER A N 1
ATOM 2945 C CA . SER A 1 375 ? 91.405 44.884 -143.558 1.00 71.44 375 SER A CA 1
ATOM 2946 C C . SER A 1 375 ? 92.583 45.849 -143.722 1.00 71.44 375 SER A C 1
ATOM 2948 O O . SER A 1 375 ? 92.812 46.333 -144.825 1.00 71.44 375 SER A O 1
ATOM 2950 N N . ALA A 1 376 ? 93.396 46.051 -142.681 1.00 71.56 376 ALA A N 1
ATOM 2951 C CA . ALA A 1 376 ? 94.599 46.883 -142.757 1.00 71.56 376 ALA A CA 1
ATOM 2952 C C . ALA A 1 376 ? 95.638 46.318 -143.747 1.00 71.56 376 ALA A C 1
ATOM 2954 O O . ALA A 1 376 ? 96.265 47.062 -144.502 1.00 71.56 376 ALA A O 1
ATOM 2955 N N . ARG A 1 377 ? 95.800 44.988 -143.803 1.00 70.31 377 ARG A N 1
ATOM 2956 C CA . ARG A 1 377 ? 96.655 44.321 -144.802 1.00 70.31 377 ARG A CA 1
ATOM 2957 C C . ARG A 1 377 ? 96.117 44.455 -146.227 1.00 70.31 377 ARG A C 1
ATOM 2959 O O . ARG A 1 377 ? 96.911 44.615 -147.152 1.00 70.31 377 ARG A O 1
ATOM 2966 N N . LEU A 1 378 ? 94.799 44.408 -146.414 1.00 68.19 378 LEU A N 1
ATOM 2967 C CA . LEU A 1 378 ? 94.154 44.641 -147.708 1.00 68.19 378 LEU A CA 1
ATOM 2968 C C . LEU A 1 378 ? 94.306 46.100 -148.164 1.00 68.19 378 LEU A C 1
ATOM 2970 O O . LEU A 1 378 ? 94.665 46.326 -149.315 1.00 68.19 378 LEU A O 1
ATOM 2974 N N . GLU A 1 379 ? 94.160 47.080 -147.269 1.00 63.34 379 GLU A N 1
ATOM 2975 C CA . GLU A 1 379 ? 94.433 48.495 -147.570 1.00 63.34 379 GLU A CA 1
ATOM 2976 C C . GLU A 1 379 ? 95.914 48.758 -147.893 1.00 63.34 379 GLU A C 1
ATOM 2978 O O . GLU A 1 379 ? 96.235 49.548 -148.788 1.00 63.34 379 GLU A O 1
ATOM 2983 N N . ALA A 1 380 ? 96.839 48.070 -147.216 1.00 62.25 380 ALA A N 1
ATOM 2984 C CA . ALA A 1 380 ? 98.265 48.123 -147.536 1.00 62.25 380 ALA A CA 1
ATOM 2985 C C . ALA A 1 380 ? 98.576 47.496 -148.909 1.00 62.25 380 ALA A C 1
ATOM 2987 O O . ALA A 1 380 ? 99.442 47.984 -149.638 1.00 62.25 380 ALA A O 1
ATOM 2988 N N . TRP A 1 381 ? 97.848 46.444 -149.299 1.00 64.31 381 TRP A N 1
ATOM 2989 C CA . TRP A 1 381 ? 97.950 45.851 -150.632 1.00 64.31 381 TRP A CA 1
ATOM 2990 C C . TRP A 1 381 ? 97.359 46.770 -151.712 1.00 64.31 381 TRP A C 1
ATOM 2992 O O . TRP A 1 381 ? 97.978 46.959 -152.763 1.00 64.31 381 TRP A O 1
ATOM 3002 N N . ASP A 1 382 ? 96.229 47.420 -151.444 1.00 59.66 382 ASP A N 1
ATOM 3003 C CA . ASP A 1 382 ? 95.627 48.399 -152.357 1.00 59.66 382 ASP A CA 1
ATOM 3004 C C . ASP A 1 382 ? 96.519 49.626 -152.585 1.00 59.66 382 ASP A C 1
ATOM 3006 O O . ASP A 1 382 ? 96.532 50.191 -153.682 1.00 59.66 382 ASP A O 1
ATOM 3010 N N . ASN A 1 383 ? 97.361 49.966 -151.607 1.00 58.78 383 ASN A N 1
ATOM 3011 C CA . ASN A 1 383 ? 98.363 51.025 -151.712 1.00 58.78 383 ASN A CA 1
ATOM 3012 C C . ASN A 1 383 ? 99.760 50.554 -152.154 1.00 58.78 383 ASN A C 1
ATOM 3014 O O . ASN A 1 383 ? 100.687 51.364 -152.225 1.00 58.78 383 ASN A O 1
ATOM 3018 N N . SER A 1 384 ? 99.920 49.277 -152.510 1.00 47.72 384 SER A N 1
ATOM 3019 C CA . SER A 1 384 ? 101.209 48.711 -152.908 1.00 47.72 384 SER A CA 1
ATOM 3020 C C . SER A 1 384 ? 101.694 49.238 -154.273 1.00 47.72 384 SER A C 1
ATOM 3022 O O . SER A 1 384 ? 100.914 49.284 -155.238 1.00 47.72 384 SER A O 1
ATOM 3024 N N . PRO A 1 385 ? 103.002 49.546 -154.420 1.00 59.09 385 PRO A N 1
ATOM 3025 C CA . PRO A 1 385 ? 103.615 49.963 -155.685 1.00 59.09 385 PRO A CA 1
ATOM 3026 C C . PRO A 1 385 ? 103.338 48.995 -156.844 1.00 59.09 385 PRO A C 1
ATOM 3028 O O . PRO A 1 385 ? 103.201 49.425 -157.987 1.00 59.09 385 PRO A O 1
ATOM 3031 N N . TRP A 1 386 ? 103.164 47.701 -156.549 1.00 56.09 386 TRP A N 1
ATOM 3032 C CA . TRP A 1 386 ? 102.882 46.652 -157.534 1.00 56.09 386 TRP A CA 1
ATOM 3033 C C . TRP A 1 386 ? 101.521 46.805 -158.235 1.00 56.09 386 TRP A C 1
ATOM 3035 O O . TRP A 1 386 ? 101.409 46.515 -159.428 1.00 56.09 386 TRP A O 1
ATOM 3045 N N . ARG A 1 387 ? 100.483 47.302 -157.542 1.00 58.00 387 ARG A N 1
ATOM 3046 C CA . ARG A 1 387 ? 99.152 47.539 -158.140 1.00 58.00 387 ARG A CA 1
ATOM 3047 C C . ARG A 1 387 ? 99.152 48.810 -159.002 1.00 58.00 387 ARG A C 1
ATOM 3049 O O . ARG A 1 387 ? 98.568 48.812 -160.087 1.00 58.00 387 ARG A O 1
ATOM 3056 N N . ARG A 1 388 ? 99.894 49.847 -158.584 1.00 56.53 388 ARG A N 1
ATOM 3057 C CA . ARG A 1 388 ? 100.112 51.083 -159.365 1.00 56.53 388 ARG A CA 1
ATOM 3058 C C . ARG A 1 388 ? 100.944 50.829 -160.633 1.00 56.53 388 ARG A C 1
ATOM 3060 O O . ARG A 1 388 ? 100.620 51.381 -161.681 1.00 56.53 388 ARG A O 1
ATOM 3067 N N . LEU A 1 389 ? 101.929 49.924 -160.580 1.00 56.19 389 LEU A N 1
ATOM 3068 C CA . LEU A 1 389 ? 102.716 49.488 -161.744 1.00 56.19 389 LEU A CA 1
ATOM 3069 C C . LEU A 1 389 ? 101.845 48.755 -162.785 1.00 56.19 389 LEU A C 1
ATOM 3071 O O . LEU A 1 389 ? 101.939 49.011 -163.984 1.00 56.19 389 LEU A O 1
ATOM 3075 N N . ARG A 1 390 ? 100.931 47.888 -162.325 1.00 55.84 390 ARG A N 1
ATOM 3076 C CA . ARG A 1 390 ? 100.036 47.100 -163.192 1.00 55.84 390 ARG A CA 1
ATOM 3077 C C . ARG A 1 390 ? 98.987 47.963 -163.911 1.00 55.84 390 ARG A C 1
ATOM 3079 O O . ARG A 1 390 ? 98.654 47.673 -165.057 1.00 55.84 390 ARG A O 1
ATOM 3086 N N . ALA A 1 391 ? 98.516 49.043 -163.280 1.00 58.75 391 ALA A N 1
ATOM 3087 C CA . ALA A 1 391 ? 97.555 49.985 -163.865 1.00 58.75 391 ALA A CA 1
ATOM 3088 C C . ALA A 1 391 ? 98.154 50.897 -164.960 1.00 58.75 391 ALA A C 1
ATOM 3090 O O . ALA A 1 391 ? 97.427 51.330 -165.854 1.00 58.75 391 ALA A O 1
ATOM 3091 N N . VAL A 1 392 ? 99.467 51.166 -164.938 1.00 57.59 392 VAL A N 1
ATOM 3092 C CA . VAL A 1 392 ? 100.144 51.956 -165.988 1.00 57.59 392 VAL A CA 1
ATOM 3093 C C . VAL A 1 392 ? 100.590 51.077 -167.159 1.00 57.59 392 VAL A C 1
ATOM 3095 O O . VAL A 1 392 ? 100.387 51.467 -168.308 1.00 57.59 392 VAL A O 1
ATOM 3098 N N . VAL A 1 393 ? 101.075 49.853 -166.905 1.00 58.53 393 VAL A N 1
ATOM 3099 C CA . VAL A 1 393 ? 101.383 48.876 -167.974 1.00 58.53 393 VAL A CA 1
ATOM 3100 C C . VAL A 1 393 ? 100.138 48.568 -168.823 1.00 58.53 393 VAL A C 1
ATOM 3102 O O . VAL A 1 393 ? 100.232 48.471 -170.044 1.00 58.53 393 VAL A O 1
ATOM 3105 N N . TRP A 1 394 ? 98.945 48.535 -168.217 1.00 57.16 394 TRP A N 1
ATOM 3106 C CA . TRP A 1 394 ? 97.676 48.374 -168.942 1.00 57.16 394 TRP A CA 1
ATOM 3107 C C . TRP A 1 394 ? 97.235 49.608 -169.761 1.00 57.16 394 TRP A C 1
ATOM 3109 O O . TRP A 1 394 ? 96.528 49.452 -170.759 1.00 57.16 394 TRP A O 1
ATOM 3119 N N . ARG A 1 395 ? 97.675 50.829 -169.410 1.00 57.53 395 ARG A N 1
ATOM 3120 C CA . ARG A 1 395 ? 97.412 52.048 -170.210 1.00 57.53 395 ARG A CA 1
ATOM 3121 C C . ARG A 1 395 ? 98.385 52.234 -171.382 1.00 57.53 395 ARG A C 1
ATOM 3123 O O . ARG A 1 395 ? 98.020 52.900 -172.342 1.00 57.53 395 ARG A O 1
ATOM 3130 N N . ALA A 1 396 ? 99.576 51.630 -171.346 1.00 55.62 396 ALA A N 1
ATOM 3131 C CA . ALA A 1 396 ? 100.556 51.692 -172.441 1.00 55.62 396 ALA A CA 1
ATOM 3132 C C . ALA A 1 396 ? 100.309 50.657 -173.564 1.00 55.62 396 ALA A C 1
ATOM 3134 O O . ALA A 1 396 ? 100.793 50.837 -174.677 1.00 55.62 396 ALA A O 1
ATOM 3135 N N . LEU A 1 397 ? 99.527 49.602 -173.301 1.00 55.06 397 LEU A N 1
ATOM 3136 C CA . LEU A 1 397 ? 99.243 48.508 -174.248 1.00 55.06 397 LEU A CA 1
ATOM 3137 C C . LEU A 1 397 ? 97.892 48.633 -174.982 1.00 55.06 397 LEU A C 1
ATOM 3139 O O . LEU A 1 397 ? 97.503 47.728 -175.714 1.00 55.06 397 LEU A O 1
ATOM 3143 N N . SER A 1 398 ? 97.172 49.749 -174.822 1.00 52.66 398 SER A N 1
ATOM 3144 C CA . SER A 1 398 ? 95.844 49.966 -175.417 1.00 52.66 398 SER A CA 1
ATOM 3145 C C . SER A 1 398 ? 95.736 51.272 -176.224 1.00 52.66 398 SER A C 1
ATOM 3147 O O . SER A 1 398 ? 94.814 52.051 -176.000 1.00 52.66 398 SER A O 1
ATOM 3149 N N . LYS A 1 399 ? 96.677 51.511 -177.164 1.00 42.44 399 LYS A N 1
ATOM 3150 C CA . LYS A 1 399 ? 96.459 52.126 -178.507 1.00 42.44 399 LYS A CA 1
ATOM 3151 C C . LYS A 1 399 ? 97.765 52.584 -179.184 1.00 42.44 399 LYS A C 1
ATOM 3153 O O . LYS A 1 399 ? 98.198 53.724 -179.050 1.00 42.44 399 LYS A O 1
ATOM 3158 N N . ARG A 1 400 ? 98.299 51.702 -180.020 1.00 40.66 400 ARG A N 1
ATOM 3159 C CA . ARG A 1 400 ? 98.812 51.965 -181.374 1.00 40.66 400 ARG A CA 1
ATOM 3160 C C . ARG A 1 400 ? 98.600 50.653 -182.149 1.00 40.66 400 ARG A C 1
ATOM 3162 O O . ARG A 1 400 ? 98.754 49.604 -181.524 1.00 40.66 400 ARG A O 1
ATOM 3169 N N . PRO A 1 401 ? 98.216 50.648 -183.432 1.00 47.72 401 PRO A N 1
ATOM 3170 C CA . PRO A 1 401 ? 98.923 49.765 -184.343 1.00 47.72 401 PRO A CA 1
ATOM 3171 C C . PRO A 1 401 ? 100.383 50.224 -184.446 1.00 47.72 401 PRO A C 1
ATOM 3173 O O . PRO A 1 401 ? 100.613 51.451 -184.593 1.00 47.72 401 PRO A O 1
#

Sequence (401 aa):
MKSVSRQLNRIRRKVYRETPVATGETGRATALTMWRIVTKKGFRAWCYEFGFSGSLTHTVTIVDADDVLLIHDAFFNLTYRLGFHAVLDALRDGRPVPAKAEIRDRKIYVMDPALEPAGNVRWLEANAEREFAPVGDRRRFEVLWNDQAFAAISPGVEAAYRELEARGFPRDLQFLMLQAVEMFDGEKSHRDIGEMPVLGGRDLQSPLAALRVAATRANRELASERERGAERDAIILRLEGERDAAKSSHAEVAAEAKRLGNQIVQLRAALDDENARFVAEREAMQQALTEASAQARAYDAEIAAAISELSRVRAEWNAERRAWESDLAELRASAGLWIGQSSDALRTAMSERDAAIGGREKAIADRDRARAELSARLEAWDNSPWRRLRAVVWRALSKRP

Radius of gyration: 95.74 Å; chains: 1; bounding box: 171×70×269 Å